Protein 7SPO (pdb70)

Radius of gyration: 33.92 Å; Cα contacts (8 Å, |Δi|>4): 1591; chains: 4; bounding box: 81×83×86 Å

InterPro domains:
  IPR002552 Spike glycoprotein S2, coronavirus [PF01601] (711-1232)
  IPR018548 Spike (S) protein S1 subunit, receptor-binding domain, betacoronavirus [PF09408] (349-526)
  IPR018548 Spike (S) protein S1 subunit, receptor-binding domain, betacoronavirus [PS51921] (334-527)
  IPR032500 Spike glycoprotein S1, N-terminal domain, betacoronavirus-like [PF16451] (33-337)
  IPR032500 Spike glycoprotein S1, N-terminal domain, betacoronavirus-like [PS51922] (9-303)
  IPR036326 Spike S1 subunit, receptor binding domain superfamily, betacoronavirus [SSF143587] (333-516)
  IPR042578 Spike glycoprotein, betacoronavirus [MF_04099] (2-1273)
  IPR043002 Spike glycoprotein, N-terminal domain superfamily [G3DSA:2.60.120.960] (28-307)
  IPR043473 Spike glycoprotein S2 superfamily, coronavirus [SSF111474] (909-1026)
  IPR043473 Spike glycoprotein S2 superfamily, coronavirus [SSF111474] (1159-1211)
  IPR043607 Coronavirus spike glycoprotein S1, C-terminal [PF19209] (536-591)
  IPR044341 Spike (S) protein S1 subunit, N-terminal domain, SARS-CoV-like [cd21624] (13-304)
  IPR044366 Spike (S) protein S1 subunit, receptor-binding domain, SARS-CoV-2 [cd21480] (319-541)
  IPR044873 Spike glycoprotein S2, coronavirus, heptad repeat 1 [PS51923] (896-1001)
  IPR044874 Spike glycoprotein S2, coronavirus, heptad repeat 2 [PS51924] (1143-1225)

GO terms:
  GO:0044228 host cell surface (C, IDA)
  GO:0005768 endosome (C, IDA)
  GO:0039660 structural constituent of virion (F, IDA)
  GO:0019062 virion attachment to host cell (P, IDA)
  GO:0046718 symbiont entry into host cell (P, IDA)
  GO:0098670 entry receptor-mediated virion attachment to host cell (P, IDA)
  GO:0140522 fusogenic activity (F, IDA)
  GO:0046789 host cell surface receptor binding (F, IDA)
  GO:0048018 receptor ligand activity (F, IDA)
  GO:0043655 host extracellular region (C, IC)
  GO:0044173 host cell endoplasmic reticulum-Golgi intermediate compartment membrane (C, EXP)
  GO:0055036 virion membrane (C, EXP)
  GO:0020002 host cell plasma membrane (C, EXP)
  GO:0005515 protein binding (F, IPI)
  GO:0055036 virion membrane (C, TAS)
  GO:0005886 plasma membrane (C, TAS)
  GO:0042802 identical protein binding (F, IPI)
  GO:0046598 positive regulation of viral entry into host cell (P, IDA)
  GO:0016020 membrane (C, IDA)
  GO:0019031 viral envelope (C, IDA)

Foldseek 3Di:
DAWPCCCQVVPLDAAALLAKDKDKTFQHAYACPCVVPDPQWPFKAWDPDDSVCQLADFFAIKMKIKHKDFQLCLVQADEPHDDQSCFRGAHAHNRFGWIKTKGFDLVRQADAQFDFRHKGFRDDPGGDDHGDHDDDFAWQQQDDDDQPRPADDSTHGGMGTLRHHSPDDRRSTMMMMIIMGGHHDPDDTTYHRPND/DAWVCCCVVVPLDAAALLQKDKDKTFQHAYACVCVVPDPQWPFKAFDPDDSVCQLVDFFAIKMKIKHKDFQLCLVQPDAPHDDQRCFRGAHAHNRFGWIKTKGFCQVRQADAQFRFRHKGFADDPGGDDHPDRDPDFAFAQQDDDDQPRHDDVSGHGGMGGLRHHNPDDRRSGMMMMIIMGGHHDPDDTNYHRPD/DKAKPDQEEEEEFFAKDKIKIFDPQFQAWFDDKWKWWDAPPDDDTHTDDDDDQWHKDADRVRSMIMIMGGRDDQVPQTKMKMKTFHDVVHPDGHDVVSVGDGGMDMHPIYGYGYDHHD/DKAKPDQEEEAAQFAKDKIKIFDPQFQAWFDDKWKWWAQVDPDIDTDDDDDQWHKDADRVRRMIMIMGGRDDQRRQTKMKMKTFHDPVHPRGHDCVVVGDGGMDIHPIYGYGYHD

Secondary structure (DSSP, 8-state):
-B--HHHHHT-SS--BGGG-EEEEE-SEE---HHHHH-TT-SEEEEESS-GGGGGG-EESEEEEEEEEEEGGGGGGSSTT--SHHHHHT----TT--EEEEEEE-HHHH--TT-B-S-EEE---SSPPPTT------PPEE-SSS--TT--BTTEE-SEEE--B-TTS-GGGSEEEEEEEEEE--SS---EE-TT-/-B--THHHHT-SS--BGGG-EEEEE-SEE--HHHHHH-SS-SEEEEESS-GGGGGG-EESEEEEEEEEEEGGGGGGSSTT--SHHHHHT----TT--EEEEEEE-HHHH--TT-B-S-EEE---SSPPPTT------PPEE-SSS--TT--BTTEE-SEEE--B-TTS-GGGSEEEEEEEEEE--SS---EE---/-EEEE-SEEEEETT--EEEEEEE-SBSS-EEEEEEEEE-TT-SS-EEPPPSSSEEEEEETTTTEEEEEE-S--GGG-EEEEEEEEE-TTSS----GGG--BEEEEE---EEEEEEPP-/-EEEE-SEEEEETT--EEEEEEE-SBSS-EEEEEEEEEE---EEEEPPPBTTEEEEEETTTTEEEEEE-S--GGG-EEEEEEEEE-TTSS----GGG--BEEEEE---EEEEEE-

Solvent-accessible surface area: 29662 Å² total; per-residue (Å²): 150,133,12,50,19,43,113,8,17,125,31,130,203,19,17,15,0,32,12,10,43,89,41,142,2,24,107,12,46,0,47,6,48,99,18,19,114,33,58,78,14,25,12,1,20,0,8,27,15,12,7,73,109,1,20,72,67,41,6,10,23,0,41,1,0,14,0,0,0,60,17,76,15,16,122,16,3,13,6,41,56,93,24,91,0,1,26,44,1,1,34,3,19,92,124,10,43,0,1,2,0,0,34,56,1,28,131,103,5,12,125,134,60,14,14,128,123,18,44,39,5,44,51,46,187,66,87,8,136,67,60,50,90,22,54,51,22,114,34,50,81,46,27,110,88,72,8,56,50,22,111,40,183,44,8,82,59,3,18,92,36,33,13,1,69,52,126,36,44,55,18,126,22,0,26,15,0,0,0,1,11,8,51,126,100,204,59,115,55,38,1,28,0,62,131,173,150,144,13,47,15,42,116,10,17,125,30,128,182,14,27,15,0,37,22,10,78,39,63,77,1,38,112,12,54,0,45,5,44,96,21,19,113,35,61,76,16,24,13,3,24,0,8,30,15,14,7,75,111,2,29,80,60,54,6,9,22,0,7,1,0,12,0,0,0,71,16,67,18,15,126,15,3,12,6,42,54,90,23,98,0,1,28,43,1,1,37,4,20,96,121,10,48,0,0,1,0,0,32,54,2,19,109,104,5,10,106,134,55,11,12,135,100,13,42,35,6,48,49,44,195,69,88,8,144,71,59,41,87,24,52,25,71,65,32,52,82,49,28,110,99,78,14,47,41,97,110,42,179,47,10,79,86,3,16,88,37,35,16,1,72,60,129,35,43,71,26,122,21,0,27,9,0,0,0,4,14,11,31,128,90,202,56,114,51,37,0,38,6,79,185,37,14,83,5,75,48,114,96,17,88,58,88,57,49,81,37,3,74,0,61,0,56,9,56,35,1,33,0,8,2,29,149,28,17,2,10,29,41,60,117,89,70,119,111,103,107,158,12,95,75,68,50,90,32,58,45,66,61,82,117,77,58,40,15,4,22,0,103,0,74,87,1,55,68,70,2,41,6,30,0,12,0,15,0,36,0,14,40,66,50,160,103,46,86,54,73,139,112,75,28,6,0,0,2,8,23,6,47,1,0,76,3,62,8,59,147,68,170,46,14,88,2,61,48,120,95,18,86,62,84,54,50,76,35,3,64,0,70,1,60,8,73,36,1,33,0,10,1,26,115,26,13,2,12,29,35,50,114,106,70,82,101,84,123,9,95,81,46,68,86,30,58,43,69,59,78,105,80,58,43,21,4,17,0,100,0,68,85,0,56,91,73,3,28,9,31,0,19,0,14,0,19,0,11,53,67,52,161,97,41,92,57,66,139,120,80,46,7,0,0,1,9,23,3,51,1,0,76,3,69,9,57,164

Sequence (624 aa):
NLCPFGEVFNATRFASVYAWNRKRISNCVADYSVLYNSASFSTFKCYGVSPTKLNDLCFTNVYADSFVIRGDEVRQIAPGQTGKIADYNYKLPDDFTGCVIAWNSNNLDSSKVGGNYNYLYRLFRKSNLKPFERDISTEIYQAGSTPCNGVEGFNCYFPLQSYGFQPTNGVGYQPYRVVVLSFELLHAPATVCGPKKNLCPFGEVFNATRFASVYAWNRKRISNCVADYSVLYNSASFSTFKCYGVSPTKLNDLCFTNVYADSFVIRGDEVRQIAPGQTGKIADYNYKLPDDFTGCVIAWNSNNLDSKVGGNYNYLYRLFRKSNLKPFERDISTEIYQAGSTPCNGVEGFNCYFPLQSYGFQPTNGVGYQPYRVVVLSFELLHAPATVCGPKSVNQTPRTATKETGESLTINCVVTGARCGLSRTSWFRKNPGTTDWERMSIGGRYVESVNKGAKSSFSLRIKDLTVADSATYICRAWSDTSQKPCHAWEQKMWEGHVDGAGTVLTVNQASSVNQTPRTATKETGESLTINCVVTGARCGLSRTSWFRKNPTTDWERMSIGGRYVESVNKGAKSFSLRIKDLTVADSATYICRAWSDTSQKPCHAWEQKMWEGHVDGAGTVLTVNQ

Structure (mmCIF, N/CA/C/O backbone):
data_7SPO
#
_entry.id   7SPO
#
_cell.length_a   81.144
_cell.length_b   90.740
_cell.length_c   122.692
_cell.angle_alpha   90.000
_cell.angle_beta   90.000
_cell.angle_gamma   90.000
#
_symmetry.space_group_name_H-M   'P 21 21 21'
#
loop_
_entity.id
_entity.type
_entity.pdbx_description
1 polymer 'Spike protein S1'
2 polymer 'VNAR 3B4'
3 branched 2-acetamido-2-deoxy-beta-D-glucopyranose-(1-4)-[alpha-L-fucopyranose-(1-6)]2-acetamido-2-deoxy-beta-D-glucopyranose
4 non-polymer 1,2-ETHANEDIOL
5 water water
#
loop_
_atom_site.group_PDB
_atom_site.id
_atom_site.type_symbol
_atom_site.label_atom_id
_atom_site.label_alt_id
_atom_site.label_comp_id
_atom_site.label_asym_id
_atom_site.label_entity_id
_atom_site.label_seq_id
_atom_site.pdbx_PDB_ins_code
_atom_site.Cartn_x
_atom_site.Cartn_y
_atom_site.Cartn_z
_atom_site.occupancy
_atom_site.B_iso_or_equiv
_atom_site.auth_seq_id
_atom_site.auth_comp_id
_atom_site.auth_asym_id
_atom_site.auth_atom_id
_atom_site.pdbx_PDB_model_num
ATOM 1 N N . ASN A 1 8 ? 15.11608 -27.50494 22.66409 1.000 71.13379 334 ASN A N 1
ATOM 2 C CA . ASN A 1 8 ? 15.04677 -27.16489 21.23640 1.000 79.89694 334 ASN A CA 1
ATOM 3 C C . ASN A 1 8 ? 14.13073 -28.11451 20.45154 1.000 76.32927 334 ASN A C 1
ATOM 4 O O . ASN A 1 8 ? 14.56914 -29.19319 20.04259 1.000 69.06680 334 ASN A O 1
ATOM 15 N N . LEU A 1 9 ? 12.87978 -27.70407 20.21004 1.000 72.22752 335 LEU A N 1
ATOM 16 C CA . LEU A 1 9 ? 11.86203 -28.62646 19.72154 1.000 76.46237 335 LEU A CA 1
ATOM 17 C C . LEU A 1 9 ? 11.91868 -28.79087 18.20131 1.000 68.72110 335 LEU A C 1
ATOM 18 O O . LEU A 1 9 ? 12.11932 -27.82739 17.44509 1.000 69.08354 335 LEU A O 1
ATOM 34 N N . CYS A 1 10 ? 11.73266 -30.02499 17.75462 1.000 68.22643 336 CYS A N 1
ATOM 35 C CA . CYS A 1 10 ? 11.74637 -30.29045 16.32544 1.000 65.05569 336 CYS A CA 1
ATOM 36 C C . CYS A 1 10 ? 10.61501 -29.51394 15.65204 1.000 64.71498 336 CYS A C 1
ATOM 37 O O . CYS A 1 10 ? 9.50671 -29.44307 16.19096 1.000 62.46941 336 CYS A O 1
ATOM 44 N N . PRO A 1 11 ? 10.86612 -28.89688 14.48724 1.000 65.91931 337 PRO A N 1
ATOM 45 C CA . PRO A 1 11 ? 9.84479 -28.06379 13.82665 1.000 64.61590 337 PRO A CA 1
ATOM 46 C C . PRO A 1 11 ? 8.80678 -28.88297 13.06430 1.000 63.43895 337 PRO A C 1
ATOM 47 O O . PRO A 1 11 ? 8.64828 -28.75740 11.85399 1.000 64.02777 337 PRO A O 1
ATOM 58 N N . PHE A 1 12 ? 8.08193 -29.73756 13.77848 1.000 61.75330 338 PHE A N 1
ATOM 59 C CA . PHE A 1 12 ? 7.02278 -30.51304 13.13755 1.000 55.05486 338 PHE A CA 1
ATOM 60 C C . PHE A 1 12 ? 5.88801 -29.61836 12.65674 1.000 57.86902 338 PHE A C 1
ATOM 61 O O . PHE A 1 12 ? 5.15847 -30.00083 11.73264 1.000 58.36492 338 PHE A O 1
ATOM 78 N N . GLY A 1 13 ? 5.76055 -28.41480 13.21882 1.000 54.79764 339 GLY A N 1
ATOM 79 C CA . GLY A 1 13 ? 4.73364 -27.49621 12.75661 1.000 56.04519 339 GLY A CA 1
ATOM 80 C C . GLY A 1 13 ? 4.89142 -27.14442 11.29261 1.000 59.66588 339 GLY A C 1
ATOM 81 O O . GLY A 1 13 ? 3.91193 -27.13082 10.54473 1.000 57.92444 339 GLY A O 1
ATOM 85 N N . GLU A 1 14 ? 6.12540 -26.83771 10.87003 1.000 59.01847 340 GLU A N 1
ATOM 86 C CA . GLU A 1 14 ? 6.38487 -26.47600 9.48890 1.000 63.19046 340 GLU A CA 1
ATOM 87 C C . GLU A 1 14 ? 6.00829 -27.58715 8.52533 1.000 56.22438 340 GLU A C 1
ATOM 88 O O . GLU A 1 14 ? 5.79628 -27.32457 7.33961 1.000 59.10324 340 GLU A O 1
ATOM 100 N N . VAL A 1 15 ? 5.94504 -28.82076 8.99745 1.000 54.66102 341 VAL A N 1
ATOM 101 C CA . VAL A 1 15 ? 5.67034 -29.97124 8.15451 1.000 49.78043 341 VAL A CA 1
ATOM 102 C C . VAL A 1 15 ? 4.16620 -30.22856 8.11230 1.000 55.70165 341 VAL A C 1
ATOM 103 O O . VAL A 1 15 ? 3.55913 -30.27137 7.03660 1.000 53.93761 341 VAL A O 1
ATOM 116 N N . PHE A 1 16 ? 3.56135 -30.42753 9.28737 1.000 47.44945 342 PHE A N 1
ATOM 117 C CA . PHE A 1 16 ? 2.15267 -30.80401 9.36721 1.000 53.93635 342 PHE A CA 1
ATOM 118 C C . PHE A 1 16 ? 1.22167 -29.65151 9.04336 1.000 51.79025 342 PHE A C 1
ATOM 119 O O . PHE A 1 16 ? 0.13350 -29.87497 8.50217 1.000 52.77036 342 PHE A O 1
ATOM 136 N N . ASN A 1 17 ? 1.63928 -28.42082 9.33022 1.000 53.41084 343 ASN A N 1
ATOM 137 C CA . ASN A 1 17 ? 0.82479 -27.23406 9.11616 1.000 56.97599 343 ASN A CA 1
ATOM 138 C C . ASN A 1 17 ? 1.33732 -26.39142 7.95505 1.000 54.82931 343 ASN A C 1
ATOM 139 O O . ASN A 1 17 ? 0.95564 -25.23847 7.82064 1.000 56.22171 343 ASN A O 1
ATOM 149 N N . ALA A 1 18 ? 2.16497 -26.95556 7.09088 1.000 56.76552 344 ALA A N 1
ATOM 150 C CA . ALA A 1 18 ? 2.61728 -26.21848 5.91733 1.000 60.50807 344 ALA A CA 1
ATOM 151 C C . ALA A 1 18 ? 1.41811 -25.72167 5.11927 1.000 53.17228 344 ALA A C 1
ATOM 152 O O . ALA A 1 18 ? 0.41813 -26.42046 4.96100 1.000 57.70760 344 ALA A O 1
ATOM 159 N N . THR A 1 19 ? 1.52022 -24.50535 4.61703 1.000 60.50239 345 THR A N 1
ATOM 160 C CA . THR A 1 19 ? 0.39864 -23.92639 3.88837 1.000 71.07808 345 THR A CA 1
ATOM 161 C C . THR A 1 19 ? 0.13002 -24.69672 2.60233 1.000 67.93293 345 THR A C 1
ATOM 162 O O . THR A 1 19 ? -1.02589 -25.01265 2.28950 1.000 65.21000 345 THR A O 1
ATOM 173 N N . ARG A 1 20 ? 1.18688 -25.05726 1.87354 1.000 69.19743 346 ARG A N 1
ATOM 174 C CA . ARG A 1 20 ? 1.07850 -25.84758 0.65343 1.000 64.39708 346 ARG A CA 1
ATOM 175 C C . ARG A 1 20 ? 1.70479 -27.22295 0.84779 1.000 56.96987 346 ARG A C 1
ATOM 176 O O . ARG A 1 20 ? 2.72816 -27.36338 1.53672 1.000 51.18129 346 ARG A O 1
ATOM 197 N N . PHE A 1 21 ? 1.09534 -28.23104 0.23411 1.000 48.56409 347 PHE A N 1
ATOM 198 C CA . PHE A 1 21 ? 1.65796 -29.56682 0.17537 1.000 45.54663 347 PHE A CA 1
ATOM 199 C C . PHE A 1 21 ? 1.99728 -29.91277 -1.26151 1.000 46.71334 347 PHE A C 1
ATOM 200 O O . PHE A 1 21 ? 1.39724 -29.38131 -2.17919 1.000 44.92176 347 PHE A O 1
ATOM 217 N N . ALA A 1 22 ? 2.91774 -30.86008 -1.42774 1.000 44.11410 348 ALA A N 1
ATOM 218 C CA . ALA A 1 22 ? 3.39461 -31.28829 -2.72376 1.000 45.64417 348 ALA A CA 1
ATOM 219 C C . ALA A 1 22 ? 2.47853 -32.33085 -3.34597 1.000 47.10644 348 ALA A C 1
ATOM 220 O O . ALA A 1 22 ? 1.75993 -33.05904 -2.65485 1.000 38.31107 348 ALA A O 1
ATOM 227 N N . SER A 1 23 ? 2.48966 -32.37827 -4.68179 1.000 43.03584 349 SER A N 1
ATOM 228 C CA . SER A 1 23 ? 1.98884 -33.55541 -5.37821 1.000 41.59471 349 SER A CA 1
ATOM 229 C C . SER A 1 23 ? 2.82548 -34.74742 -4.98826 1.000 39.32915 349 SER A C 1
ATOM 230 O O . SER A 1 23 ? 4.02755 -34.61262 -4.74634 1.000 42.71834 349 SER A O 1
ATOM 238 N N . VAL A 1 24 ? 2.18552 -35.92025 -4.95025 1.000 37.79926 350 VAL A N 1
ATOM 239 C CA . VAL A 1 24 ? 2.88530 -37.13651 -4.54420 1.000 41.30725 350 VAL A CA 1
ATOM 240 C C . VAL A 1 24 ? 4.07516 -37.44431 -5.45205 1.000 44.03318 350 VAL A C 1
ATOM 241 O O . VAL A 1 24 ? 5.14290 -37.88353 -4.97642 1.000 41.38494 350 VAL A O 1
ATOM 254 N N . TYR A 1 25 ? 3.94332 -37.20357 -6.76206 1.000 41.26090 351 TYR A N 1
ATOM 255 C CA . TYR A 1 25 ? 5.08408 -37.52845 -7.61908 1.000 42.08447 351 TYR A CA 1
ATOM 256 C C . TYR A 1 25 ? 6.27709 -36.64738 -7.31212 1.000 41.55026 351 TYR A C 1
ATOM 257 O O . TYR A 1 25 ? 7.42424 -37.05216 -7.56000 1.000 43.24238 351 TYR A O 1
ATOM 275 N N . ALA A 1 26 ? 6.02521 -35.42501 -6.83837 1.000 40.70668 352 ALA A N 1
ATOM 276 C CA . ALA A 1 26 ? 7.06743 -34.45449 -6.52731 1.000 42.63654 352 ALA A CA 1
ATOM 277 C C . ALA A 1 26 ? 7.16211 -34.25616 -5.00445 1.000 43.40934 352 ALA A C 1
ATOM 278 O O . ALA A 1 26 ? 7.34509 -33.15269 -4.52078 1.000 41.65364 352 ALA A O 1
ATOM 285 N N . TRP A 1 27 ? 7.02186 -35.33826 -4.24812 1.000 38.91142 353 TRP A N 1
ATOM 286 C CA . TRP A 1 27 ? 6.95903 -35.27444 -2.79806 1.000 41.95718 353 TRP A CA 1
ATOM 287 C C . TRP A 1 27 ? 8.12746 -34.51802 -2.16462 1.000 46.11635 353 TRP A C 1
ATOM 288 O O . TRP A 1 27 ? 9.29436 -34.61997 -2.55933 1.000 45.30440 353 TRP A O 1
ATOM 309 N N . ASN A 1 28 ? 7.79267 -33.75199 -1.15437 1.000 45.21817 354 ASN A N 1
ATOM 310 C CA . ASN A 1 28 ? 8.74923 -32.93625 -0.41612 1.000 43.28945 354 ASN A CA 1
ATOM 311 C C . ASN A 1 28 ? 9.36791 -33.74585 0.70978 1.000 48.56552 354 ASN A C 1
ATOM 312 O O . ASN A 1 28 ? 8.72039 -34.60281 1.31123 1.000 43.91586 354 ASN A O 1
ATOM 323 N N . ARG A 1 29 ? 10.63672 -33.46013 0.99409 1.000 53.17585 355 ARG A N 1
ATOM 324 C CA . ARG A 1 29 ? 11.34205 -34.06753 2.11419 1.000 49.52054 355 ARG A CA 1
ATOM 325 C C . ARG A 1 29 ? 11.97371 -32.96641 2.94586 1.000 49.84079 355 ARG A C 1
ATOM 326 O O . ARG A 1 29 ? 12.62967 -32.07362 2.40482 1.000 51.68348 355 ARG A O 1
ATOM 347 N N . LYS A 1 30 ? 11.80000 -33.03906 4.26267 1.000 51.58899 356 LYS A N 1
ATOM 348 C CA . LYS A 1 30 ? 12.44518 -32.11298 5.18613 1.000 51.08308 356 LYS A CA 1
ATOM 349 C C . LYS A 1 30 ? 13.27790 -32.94811 6.15440 1.000 53.42553 356 LYS A C 1
ATOM 350 O O . LYS A 1 30 ? 12.74621 -33.84760 6.80502 1.000 46.82622 356 LYS A O 1
ATOM 369 N N . ARG A 1 31 ? 14.57003 -32.65735 6.24270 1.000 54.67002 357 ARG A N 1
ATOM 370 C CA . ARG A 1 31 ? 15.43952 -33.30145 7.22604 1.000 57.64263 357 ARG A CA 1
ATOM 371 C C . ARG A 1 31 ? 15.23312 -32.65408 8.58364 1.000 58.16231 357 ARG A C 1
ATOM 372 O O . ARG A 1 31 ? 15.22969 -31.43603 8.69635 1.000 54.78120 357 ARG A O 1
ATOM 393 N N . ILE A 1 32 ? 15.06659 -33.47125 9.61312 1.000 58.03620 358 ILE A N 1
ATOM 394 C CA . ILE A 1 32 ? 14.86933 -33.00932 10.98209 1.000 56.92549 358 ILE A CA 1
ATOM 395 C C . ILE A 1 32 ? 16.05875 -33.48746 11.80016 1.000 58.71014 358 ILE A C 1
ATOM 396 O O . ILE A 1 32 ? 16.33669 -34.69320 11.83832 1.000 55.06440 358 ILE A O 1
ATOM 412 N N . SER A 1 33 ? 16.78238 -32.54067 12.40276 1.000 56.23221 359 SER A N 1
ATOM 413 C CA . SER A 1 33 ? 18.03088 -32.83301 13.08603 1.000 62.22092 359 SER A CA 1
ATOM 414 C C . SER A 1 33 ? 18.17331 -31.91138 14.28418 1.000 65.77928 359 SER A C 1
ATOM 415 O O . SER A 1 33 ? 17.59332 -30.82215 14.32077 1.000 62.88755 359 SER A O 1
ATOM 423 N N . ASN A 1 34 ? 18.97084 -32.36716 15.25856 1.000 65.36347 360 ASN A N 1
ATOM 424 C CA . ASN A 1 34 ? 19.42295 -31.55074 16.39527 1.000 62.54911 360 ASN A CA 1
ATOM 425 C C . ASN A 1 34 ? 18.24418 -30.89126 17.10828 1.000 63.15083 360 ASN A C 1
ATOM 426 O O . ASN A 1 34 ? 18.15656 -29.67354 17.21900 1.000 69.18485 360 ASN A O 1
ATOM 437 N N . CYS A 1 35 ? 17.33956 -31.72769 17.61578 1.000 59.56987 361 CYS A N 1
ATOM 438 C CA . CYS A 1 35 ? 16.13854 -31.21906 18.26442 1.000 65.43470 361 CYS A CA 1
ATOM 439 C C . CYS A 1 35 ? 15.48150 -32.32467 19.07023 1.000 63.32821 361 CYS A C 1
ATOM 440 O O . CYS A 1 35 ? 15.78783 -33.50649 18.91007 1.000 63.86625 361 CYS A O 1
ATOM 447 N N . VAL A 1 36 ? 14.54163 -31.91554 19.92090 1.000 62.32782 362 VAL A N 1
ATOM 448 C CA . VAL A 1 36 ? 13.76761 -32.82000 20.76689 1.000 64.26851 362 VAL A CA 1
ATOM 449 C C . VAL A 1 36 ? 12.38154 -32.98840 20.17289 1.000 63.33201 362 VAL A C 1
ATOM 450 O O . VAL A 1 36 ? 11.70166 -31.99864 19.88619 1.000 65.70924 362 VAL A O 1
ATOM 463 N N . ALA A 1 37 ? 11.95096 -34.22980 20.02649 1.000 63.84093 363 ALA A N 1
ATOM 464 C CA . ALA A 1 37 ? 10.69059 -34.56399 19.37960 1.000 65.51267 363 ALA A CA 1
ATOM 465 C C . ALA A 1 37 ? 9.73060 -35.14635 20.40494 1.000 68.71653 363 ALA A C 1
ATOM 466 O O . ALA A 1 37 ? 9.94235 -36.26050 20.89313 1.000 68.42417 363 ALA A O 1
ATOM 473 N N . ASP A 1 38 ? 8.68421 -34.39437 20.73297 1.000 66.47541 364 ASP A N 1
ATOM 474 C CA . ASP A 1 38 ? 7.57986 -34.91939 21.53113 1.000 64.09292 364 ASP A CA 1
ATOM 475 C C . ASP A 1 38 ? 6.51632 -35.45997 20.57878 1.000 65.35816 364 ASP A C 1
ATOM 476 O O . ASP A 1 38 ? 5.75823 -34.70275 19.97144 1.000 65.51191 364 ASP A O 1
ATOM 485 N N . TYR A 1 39 ? 6.46381 -36.77893 20.43589 1.000 66.95749 365 TYR A N 1
ATOM 486 C CA . TYR A 1 39 ? 5.51440 -37.41818 19.52796 1.000 62.60002 365 TYR A CA 1
ATOM 487 C C . TYR A 1 39 ? 4.16483 -37.69107 20.18334 1.000 67.33582 365 TYR A C 1
ATOM 488 O O . TYR A 1 39 ? 3.22299 -38.08341 19.48872 1.000 64.62331 365 TYR A O 1
ATOM 506 N N . SER A 1 40 ? 4.04853 -37.50077 21.50201 1.000 70.42948 366 SER A N 1
ATOM 507 C CA . SER A 1 40 ? 2.80868 -37.85873 22.18290 1.000 75.63059 366 SER A CA 1
ATOM 508 C C . SER A 1 40 ? 1.66651 -36.93563 21.76628 1.000 71.57402 366 SER A C 1
ATOM 509 O O . SER A 1 40 ? 0.51162 -37.38046 21.66419 1.000 69.73381 366 SER A O 1
ATOM 517 N N . VAL A 1 41 ? 1.96255 -35.64835 21.53459 1.000 63.82948 367 VAL A N 1
ATOM 518 C CA . VAL A 1 41 ? 0.93270 -34.73343 21.05068 1.000 62.77337 367 VAL A CA 1
ATOM 519 C C . VAL A 1 41 ? 0.42098 -35.19502 19.68042 1.000 64.06921 367 VAL A C 1
ATOM 520 O O . VAL A 1 41 ? -0.78533 -35.21780 19.42125 1.000 57.70561 367 VAL A O 1
ATOM 533 N N . LEU A 1 42 ? 1.32890 -35.59377 18.78785 1.000 63.62939 368 LEU A N 1
ATOM 534 C CA . LEU A 1 42 ? 0.91508 -36.06296 17.46392 1.000 58.59909 368 LEU A CA 1
ATOM 535 C C . LEU A 1 42 ? 0.16234 -37.38171 17.57412 1.000 53.06078 368 LEU A C 1
ATOM 536 O O . LEU A 1 42 ? -0.91139 -37.53684 16.99063 1.000 53.02342 368 LEU A O 1
ATOM 552 N N . TYR A 1 43 ? 0.70436 -38.33768 18.34756 1.000 54.40356 369 TYR A N 1
ATOM 553 C CA . TYR A 1 43 ? 0.09752 -39.65996 18.43312 1.000 54.40111 369 TYR A CA 1
ATOM 554 C C . TYR A 1 43 ? -1.28895 -39.60068 19.05536 1.000 56.96950 369 TYR A C 1
ATOM 555 O O . TYR A 1 43 ? -2.16590 -40.38320 18.68273 1.000 55.00463 369 TYR A O 1
ATOM 573 N N . ASN A 1 44 ? -1.51757 -38.68981 20.00193 1.000 61.26509 370 ASN A N 1
ATOM 574 C CA . ASN A 1 44 ? -2.80253 -38.63224 20.68683 1.000 60.90891 370 ASN A CA 1
ATOM 575 C C . ASN A 1 44 ? -3.78216 -37.68059 20.03935 1.000 61.06013 370 ASN A C 1
ATOM 576 O O . ASN A 1 44 ? -4.91668 -37.58553 20.50317 1.000 63.38014 370 ASN A O 1
ATOM 587 N N . SER A 1 45 ? -3.40239 -37.03394 18.94357 1.000 59.09766 371 SER A N 1
ATOM 588 C CA . SER A 1 45 ? -4.31210 -36.13945 18.24348 1.000 58.36417 371 SER A CA 1
ATOM 589 C C . SER A 1 45 ? -5.43441 -36.91463 17.57121 1.000 61.74317 371 SER A C 1
ATOM 590 O O . SER A 1 45 ? -5.20528 -37.94041 16.92286 1.000 63.57076 371 SER A O 1
ATOM 598 N N . ALA A 1 46 ? -6.64688 -36.38890 17.67633 1.000 60.65610 372 ALA A N 1
ATOM 599 C CA . ALA A 1 46 ? -7.77312 -36.95487 16.94318 1.000 69.35356 372 ALA A CA 1
ATOM 600 C C . ALA A 1 46 ? -7.75557 -36.60713 15.45839 1.000 63.17863 372 ALA A C 1
ATOM 601 O O . ALA A 1 46 ? -8.55208 -37.16768 14.69546 1.000 63.87949 372 ALA A O 1
ATOM 608 N N . SER A 1 47 ? -6.85419 -35.73016 15.02011 1.000 64.15929 373 SER A N 1
ATOM 609 C CA . SER A 1 47 ? -6.88760 -35.24872 13.64451 1.000 64.53683 373 SER A CA 1
ATOM 610 C C . SER A 1 47 ? -6.37517 -36.27315 12.63034 1.000 55.95496 373 SER A C 1
ATOM 611 O O . SER A 1 47 ? -6.71526 -36.17494 11.45449 1.000 51.34654 373 SER A O 1
ATOM 619 N N . PHE A 1 48 ? -5.58497 -37.26688 13.04730 1.000 49.43572 374 PHE A N 1
ATOM 620 C CA . PHE A 1 48 ? -4.96775 -38.19220 12.10633 1.000 47.28688 374 PHE A CA 1
ATOM 621 C C . PHE A 1 48 ? -5.77479 -39.48292 12.00406 1.000 49.62412 374 PHE A C 1
ATOM 622 O O . PHE A 1 48 ? -5.92381 -40.21430 12.99070 1.000 49.27038 374 PHE A O 1
ATOM 639 N N . SER A 1 49 ? -6.30139 -39.75704 10.79897 1.000 42.62796 375 SER A N 1
ATOM 640 C CA . SER A 1 49 ? -7.07701 -40.96086 10.56266 1.000 43.22728 375 SER A CA 1
ATOM 641 C C . SER A 1 49 ? -6.19599 -42.17684 10.25539 1.000 45.63431 375 SER A C 1
ATOM 642 O O . SER A 1 49 ? -6.69259 -43.31513 10.25385 1.000 46.38833 375 SER A O 1
ATOM 650 N N . THR A 1 50 ? -4.92018 -41.95787 9.96403 1.000 41.63062 376 THR A N 1
ATOM 651 C CA . THR A 1 50 ? -3.92883 -43.01468 9.92657 1.000 43.56674 376 THR A CA 1
ATOM 652 C C . THR A 1 50 ? -2.73912 -42.56226 10.75025 1.000 40.79219 376 THR A C 1
ATOM 653 O O . THR A 1 50 ? -2.28474 -41.42011 10.60884 1.000 41.18807 376 THR A O 1
ATOM 664 N N . PHE A 1 51 ? -2.24442 -43.44347 11.62453 1.000 42.77813 377 PHE A N 1
ATOM 665 C CA . PHE A 1 51 ? -0.98524 -43.20412 12.34340 1.000 37.75684 377 PHE A CA 1
ATOM 666 C C . PHE A 1 51 ? -0.37959 -44.60115 12.52533 1.000 40.40035 377 PHE A C 1
ATOM 667 O O . PHE A 1 51 ? -0.58528 -45.26122 13.54742 1.000 43.87365 377 PHE A O 1
ATOM 684 N N . LYS A 1 52 ? 0.37233 -45.04488 11.52831 1.000 43.18224 378 LYS A N 1
ATOM 685 C CA . LYS A 1 52 ? 0.87734 -46.41026 11.46278 1.000 42.42595 378 LYS A CA 1
ATOM 686 C C . LYS A 1 52 ? 2.39520 -46.41004 11.50102 1.000 46.72852 378 LYS A C 1
ATOM 687 O O . LYS A 1 52 ? 3.03763 -45.86816 10.59219 1.000 44.54361 378 LYS A O 1
ATOM 706 N N . CYS A 1 53 ? 2.97023 -47.09623 12.49515 1.000 45.34828 379 CYS A N 1
ATOM 707 C CA . CYS A 1 53 ? 4.42030 -47.16374 12.62939 1.000 47.25568 379 CYS A CA 1
ATOM 708 C C . CYS A 1 53 ? 4.92181 -48.56844 12.34490 1.000 49.91737 379 CYS A C 1
ATOM 709 O O . CYS A 1 53 ? 4.27248 -49.55782 12.70621 1.000 50.78914 379 CYS A O 1
ATOM 716 N N . TYR A 1 54 ? 6.10215 -48.64145 11.73202 1.000 48.82062 380 TYR A N 1
ATOM 717 C CA . TYR A 1 54 ? 6.72090 -49.89442 11.32213 1.000 51.86220 380 TYR A CA 1
ATOM 718 C C . TYR A 1 54 ? 8.13067 -49.92891 11.89831 1.000 51.82763 380 TYR A C 1
ATOM 719 O O . TYR A 1 54 ? 8.87147 -48.93574 11.81898 1.000 51.85714 380 TYR A O 1
ATOM 737 N N . GLY A 1 55 ? 8.49911 -51.07270 12.48172 1.000 56.09681 381 GLY A N 1
ATOM 738 C CA . GLY A 1 55 ? 9.79434 -51.19913 13.12991 1.000 53.40526 381 GLY A CA 1
ATOM 739 C C . GLY A 1 55 ? 9.95918 -50.44316 14.43309 1.000 55.26777 381 GLY A C 1
ATOM 740 O O . GLY A 1 55 ? 11.04336 -50.46757 14.98967 1.000 62.69846 381 GLY A O 1
ATOM 744 N N . VAL A 1 56 ? 8.92453 -49.77267 14.93210 1.000 58.80048 382 VAL A N 1
ATOM 745 C CA . VAL A 1 56 ? 8.98055 -49.04880 16.19427 1.000 57.64831 382 VAL A CA 1
ATOM 746 C C . VAL A 1 56 ? 7.58556 -49.00988 16.79565 1.000 59.65878 382 VAL A C 1
ATOM 747 O O . VAL A 1 56 ? 6.58071 -49.00173 16.08498 1.000 56.23223 382 VAL A O 1
ATOM 760 N N . SER A 1 57 ? 7.53196 -48.97233 18.11477 1.000 54.05823 383 SER A N 1
ATOM 761 C CA . SER A 1 57 ? 6.26899 -48.86197 18.84072 1.000 61.64911 383 SER A CA 1
ATOM 762 C C . SER A 1 57 ? 6.00426 -47.39515 19.14144 1.000 55.11152 383 SER A C 1
ATOM 763 O O . SER A 1 57 ? 6.82582 -46.76002 19.81658 1.000 59.19991 383 SER A O 1
ATOM 771 N N . PRO A 1 58 ? 4.87619 -46.83162 18.71681 1.000 56.33111 384 PRO A N 1
ATOM 772 C CA . PRO A 1 58 ? 4.67229 -45.39226 18.92945 1.000 56.36330 384 PRO A CA 1
ATOM 773 C C . PRO A 1 58 ? 4.58596 -44.98685 20.39082 1.000 63.73488 384 PRO A C 1
ATOM 774 O O . PRO A 1 58 ? 4.86868 -43.81863 20.70531 1.000 60.11234 384 PRO A O 1
ATOM 785 N N . THR A 1 59 ? 4.19314 -45.90375 21.28282 1.000 60.28603 385 THR A N 1
ATOM 786 C CA . THR A 1 59 ? 4.11581 -45.61303 22.69691 1.000 68.75710 385 THR A CA 1
ATOM 787 C C . THR A 1 59 ? 5.48922 -45.46518 23.32094 1.000 66.93610 385 THR A C 1
ATOM 788 O O . THR A 1 59 ? 5.58249 -45.01562 24.45864 1.000 64.41768 385 THR A O 1
ATOM 799 N N . LYS A 1 60 ? 6.54709 -45.83693 22.61066 1.000 64.92113 386 LYS A N 1
ATOM 800 C CA . LYS A 1 60 ? 7.90257 -45.76199 23.12285 1.000 64.40442 386 LYS A CA 1
ATOM 801 C C . LYS A 1 60 ? 8.72792 -44.67841 22.44826 1.000 64.37547 386 LYS A C 1
ATOM 802 O O . LYS A 1 60 ? 9.89920 -44.50771 22.80265 1.000 62.65637 386 LYS A O 1
ATOM 821 N N . LEU A 1 61 ? 8.13715 -43.91359 21.51936 1.000 59.24632 387 LEU A N 1
ATOM 822 C CA . LEU A 1 61 ? 8.92061 -42.97174 20.73926 1.000 58.33251 387 LEU A CA 1
ATOM 823 C C . LEU A 1 61 ? 9.52300 -41.86946 21.59996 1.000 60.36500 387 LEU A C 1
ATOM 824 O O . LEU A 1 61 ? 10.62715 -41.39251 21.30781 1.000 60.28460 387 LEU A O 1
ATOM 840 N N . ASN A 1 62 ? 8.83602 -41.44820 22.65868 1.000 61.52028 388 ASN A N 1
ATOM 841 C CA . ASN A 1 62 ? 9.40857 -40.38366 23.47474 1.000 61.09469 388 ASN A CA 1
ATOM 842 C C . ASN A 1 62 ? 10.64203 -40.83641 24.23959 1.000 67.47632 388 ASN A C 1
ATOM 843 O O . ASN A 1 62 ? 11.29882 -39.99351 24.83854 1.000 69.54959 388 ASN A O 1
ATOM 854 N N . ASP A 1 63 ? 10.96782 -42.13152 24.22182 1.000 70.72525 389 ASP A N 1
ATOM 855 C CA . ASP A 1 63 ? 12.11235 -42.67745 24.94274 1.000 74.18253 389 ASP A CA 1
ATOM 856 C C . ASP A 1 63 ? 13.27530 -43.03101 24.02505 1.000 68.94530 389 ASP A C 1
ATOM 857 O O . ASP A 1 63 ? 14.27114 -43.59692 24.50057 1.000 70.36560 389 ASP A O 1
ATOM 866 N N . LEU A 1 64 ? 13.17861 -42.72596 22.73078 1.000 65.57984 390 LEU A N 1
ATOM 867 C CA . LEU A 1 64 ? 14.17189 -43.16212 21.76625 1.000 60.42090 390 LEU A CA 1
ATOM 868 C C . LEU A 1 64 ? 14.88586 -41.97370 21.13790 1.000 60.94378 390 LEU A C 1
ATOM 869 O O . LEU A 1 64 ? 14.35752 -40.85816 21.08243 1.000 61.85077 390 LEU A O 1
ATOM 885 N N . CYS A 1 65 ? 16.10512 -42.22739 20.67730 1.000 61.44046 391 CYS A N 1
ATOM 886 C CA . CYS A 1 65 ? 16.88998 -41.26627 19.91587 1.000 59.56099 391 CYS A CA 1
ATOM 887 C C . CYS A 1 65 ? 17.20802 -41.84848 18.54558 1.000 59.03021 391 CYS A C 1
ATOM 888 O O . CYS A 1 65 ? 17.32350 -43.06120 18.39200 1.000 60.66627 391 CYS A O 1
ATOM 895 N N . PHE A 1 66 ? 17.35539 -40.97334 17.54835 1.000 56.71522 392 PHE A N 1
ATOM 896 C CA . PHE A 1 66 ? 17.72692 -41.38854 16.21022 1.000 56.52325 392 PHE A CA 1
ATOM 897 C C . PHE A 1 66 ? 18.77781 -40.44008 15.66562 1.000 60.05946 392 PHE A C 1
ATOM 898 O O . PHE A 1 66 ? 18.90221 -39.28652 16.10349 1.000 57.77030 392 PHE A O 1
ATOM 915 N N . THR A 1 67 ? 19.55715 -40.95509 14.71001 1.000 53.12601 393 THR A N 1
ATOM 916 C CA . THR A 1 67 ? 20.57912 -40.12711 14.07874 1.000 57.39326 393 THR A CA 1
ATOM 917 C C . THR A 1 67 ? 19.93864 -38.91175 13.41140 1.000 58.45831 393 THR A C 1
ATOM 918 O O . THR A 1 67 ? 20.27868 -37.75370 13.71039 1.000 62.31830 393 THR A O 1
ATOM 929 N N . ASN A 1 68 ? 19.02114 -39.16747 12.47917 1.000 56.26343 394 ASN A N 1
ATOM 930 C CA . ASN A 1 68 ? 18.24455 -38.12567 11.83713 1.000 55.82484 394 ASN A CA 1
ATOM 931 C C . ASN A 1 68 ? 16.81825 -38.62386 11.69317 1.000 57.37434 394 ASN A C 1
ATOM 932 O O . ASN A 1 68 ? 16.55665 -39.83082 11.75920 1.000 56.87510 394 ASN A O 1
ATOM 943 N N . VAL A 1 69 ? 15.89673 -37.68229 11.48999 1.000 50.84648 395 VAL A N 1
ATOM 944 C CA . VAL A 1 69 ? 14.53801 -37.99424 11.07696 1.000 49.17768 395 VAL A CA 1
ATOM 945 C C . VAL A 1 69 ? 14.25788 -37.28880 9.75589 1.000 51.68105 395 VAL A C 1
ATOM 946 O O . VAL A 1 69 ? 14.68923 -36.15241 9.54262 1.000 52.76487 395 VAL A O 1
ATOM 959 N N . TYR A 1 70 ? 13.58561 -37.97629 8.84124 1.000 50.17486 396 TYR A N 1
ATOM 960 C CA . TYR A 1 70 ? 13.15642 -37.35143 7.59569 1.000 48.90502 396 TYR A CA 1
ATOM 961 C C . TYR A 1 70 ? 11.64202 -37.30936 7.55912 1.000 48.79263 396 TYR A C 1
ATOM 962 O O . TYR A 1 70 ? 10.98291 -38.26721 7.95668 1.000 50.79997 396 TYR A O 1
ATOM 980 N N . ALA A 1 71 ? 11.10277 -36.18559 7.08623 1.000 48.18879 397 ALA A N 1
ATOM 981 C CA . ALA A 1 71 ? 9.66963 -35.94259 7.05720 1.000 42.59848 397 ALA A CA 1
ATOM 982 C C . ALA A 1 71 ? 9.29577 -35.70549 5.57893 1.000 43.51289 397 ALA A C 1
ATOM 983 O O . ALA A 1 71 ? 9.59395 -34.64178 5.02122 1.000 46.07577 397 ALA A O 1
ATOM 990 N N . ASP A 1 72 ? 8.69744 -36.71031 4.94836 1.000 42.27978 398 ASP A N 1
ATOM 991 C CA . ASP A 1 72 ? 8.26350 -36.64182 3.55820 1.000 46.82300 398 ASP A CA 1
ATOM 992 C C . ASP A 1 72 ? 6.76914 -36.35679 3.54554 1.000 46.10476 398 ASP A C 1
ATOM 993 O O . ASP A 1 72 ? 6.02479 -36.96890 4.29785 1.000 45.63468 398 ASP A O 1
ATOM 1002 N N . SER A 1 73 ? 6.32030 -35.42673 2.70132 1.000 46.69809 399 SER A N 1
ATOM 1003 C CA . SER A 1 73 ? 4.91091 -35.07212 2.70552 1.000 41.58415 399 SER A CA 1
ATOM 1004 C C . SER A 1 73 ? 4.37913 -34.85529 1.28442 1.000 39.63871 399 SER A C 1
ATOM 1005 O O . SER A 1 73 ? 5.09411 -34.39731 0.39818 1.000 37.67257 399 SER A O 1
ATOM 1013 N N . PHE A 1 74 ? 3.09674 -35.12482 1.10936 1.000 39.79080 400 PHE A N 1
ATOM 1014 C CA . PHE A 1 74 ? 2.45303 -35.03459 -0.20578 1.000 42.69874 400 PHE A CA 1
ATOM 1015 C C . PHE A 1 74 ? 0.94852 -35.22885 -0.01790 1.000 42.73846 400 PHE A C 1
ATOM 1016 O O . PHE A 1 74 ? 0.46393 -35.47495 1.09387 1.000 40.02737 400 PHE A O 1
ATOM 1033 N N . VAL A 1 75 ? 0.20650 -35.11102 -1.12371 1.000 42.58607 401 VAL A N 1
ATOM 1034 C CA . VAL A 1 75 ? -1.22426 -35.36700 -1.15389 1.000 37.10515 401 VAL A CA 1
ATOM 1035 C C . VAL A 1 75 ? -1.49897 -36.51473 -2.11600 1.000 37.62148 401 VAL A C 1
ATOM 1036 O O . VAL A 1 75 ? -0.90009 -36.58033 -3.19655 1.000 38.88941 401 VAL A O 1
ATOM 1049 N N . ILE A 1 76 ? -2.40018 -37.41023 -1.70519 1.000 35.20434 402 ILE A N 1
ATOM 1050 C CA . ILE A 1 76 ? -2.96026 -38.50095 -2.47826 1.000 33.83396 402 ILE A CA 1
ATOM 1051 C C . ILE A 1 76 ? -4.45550 -38.56835 -2.18827 1.000 37.14557 402 ILE A C 1
ATOM 1052 O O . ILE A 1 76 ? -4.98109 -37.80052 -1.37651 1.000 39.62010 402 ILE A O 1
ATOM 1068 N N . ARG A 1 77 ? -5.15217 -39.50625 -2.85049 1.000 40.50039 403 ARG A N 1
ATOM 1069 C CA . ARG A 1 77 ? -6.56333 -39.70156 -2.53638 1.000 39.10794 403 ARG A CA 1
ATOM 1070 C C . ARG A 1 77 ? -6.74451 -40.76392 -1.44370 1.000 45.07266 403 ARG A C 1
ATOM 1071 O O . ARG A 1 77 ? -5.86583 -41.56840 -1.17120 1.000 40.22073 403 ARG A O 1
ATOM 1092 N N . GLY A 1 78 ? -7.89639 -40.70481 -0.77533 1.000 47.43574 404 GLY A N 1
ATOM 1093 C CA . GLY A 1 78 ? -8.13124 -41.56145 0.37715 1.000 44.67515 404 GLY A CA 1
ATOM 1094 C C . GLY A 1 78 ? -7.88520 -43.03263 0.13066 1.000 44.62452 404 GLY A C 1
ATOM 1095 O O . GLY A 1 78 ? -7.24691 -43.69560 0.93710 1.000 47.91693 404 GLY A O 1
ATOM 1099 N N . ASP A 1 79 ? -8.36685 -43.54583 -0.98321 1.000 45.36105 405 ASP A N 1
ATOM 1100 C CA . ASP A 1 79 ? -8.22746 -44.94684 -1.37359 1.000 45.56390 405 ASP A CA 1
ATOM 1101 C C . ASP A 1 79 ? -6.76395 -45.38079 -1.43874 1.000 47.05316 405 ASP A C 1
ATOM 1102 O O . ASP A 1 79 ? -6.49000 -46.57295 -1.49862 1.000 45.49098 405 ASP A O 1
ATOM 1111 N N . GLU A 1 80 ? -5.81531 -44.44103 -1.50765 1.000 41.90426 406 GLU A N 1
ATOM 1112 C CA . GLU A 1 80 ? -4.41895 -44.77838 -1.76416 1.000 42.76465 406 GLU A CA 1
ATOM 1113 C C . GLU A 1 80 ? -3.56300 -44.71504 -0.51765 1.000 41.84298 406 GLU A C 1
ATOM 1114 O O . GLU A 1 80 ? -2.40043 -45.08912 -0.56965 1.000 38.67916 406 GLU A O 1
ATOM 1126 N N . VAL A 1 81 ? -4.09137 -44.21790 0.59418 1.000 42.45707 407 VAL A N 1
ATOM 1127 C CA . VAL A 1 81 ? -3.26894 -44.13783 1.81385 1.000 39.72287 407 VAL A CA 1
ATOM 1128 C C . VAL A 1 81 ? -2.73040 -45.52690 2.19726 1.000 38.63109 407 VAL A C 1
ATOM 1129 O O . VAL A 1 81 ? -1.58981 -45.66282 2.64217 1.000 39.45052 407 VAL A O 1
ATOM 1142 N N . ARG A 1 82 ? -3.49310 -46.58297 1.93716 1.000 43.08214 408 ARG A N 1
ATOM 1143 C CA . ARG A 1 82 ? -3.00805 -47.93133 2.21098 1.000 47.04355 408 ARG A CA 1
ATOM 1144 C C . ARG A 1 82 ? -1.76429 -48.29758 1.40683 1.000 50.21364 408 ARG A C 1
ATOM 1145 O O . ARG A 1 82 ? -1.08975 -49.25902 1.76205 1.000 42.06027 408 ARG A O 1
ATOM 1166 N N . GLN A 1 83 ? -1.45354 -47.58257 0.31790 1.000 42.97536 409 GLN A N 1
ATOM 1167 C CA . GLN A 1 83 ? -0.25065 -47.89317 -0.44343 1.000 43.03217 409 GLN A CA 1
ATOM 1168 C C . GLN A 1 83 ? 1.01515 -47.29690 0.18875 1.000 44.84659 409 GLN A C 1
ATOM 1169 O O . GLN A 1 83 ? 2.13433 -47.65152 -0.21662 1.000 40.90906 409 GLN A O 1
ATOM 1183 N N . ILE A 1 84 ? 0.87931 -46.37487 1.14195 1.000 40.74866 410 ILE A N 1
ATOM 1184 C CA . ILE A 1 84 ? 2.03947 -45.80447 1.79352 1.000 43.23436 410 ILE A CA 1
ATOM 1185 C C . ILE A 1 84 ? 2.40504 -46.72318 2.96458 1.000 45.92978 410 ILE A C 1
ATOM 1186 O O . ILE A 1 84 ? 2.15014 -46.41613 4.13931 1.000 43.10275 410 ILE A O 1
ATOM 1202 N N . ALA A 1 85 ? 2.98084 -47.87432 2.64290 1.000 40.24041 411 ALA A N 1
ATOM 1203 C CA . ALA A 1 85 ? 3.31260 -48.91449 3.61002 1.000 40.94605 411 ALA A CA 1
ATOM 1204 C C . ALA A 1 85 ? 4.36598 -49.80551 2.99428 1.000 50.96204 411 ALA A C 1
ATOM 1205 O O . ALA A 1 85 ? 4.36997 -49.99200 1.76016 1.000 46.72796 411 ALA A O 1
ATOM 1212 N N . PRO A 1 86 ? 5.23944 -50.40557 3.81161 1.000 48.40607 412 PRO A N 1
ATOM 1213 C CA . PRO A 1 86 ? 6.19229 -51.37578 3.26965 1.000 48.38961 412 PRO A CA 1
ATOM 1214 C C . PRO A 1 86 ? 5.46516 -52.50340 2.56409 1.000 50.90421 412 PRO A C 1
ATOM 1215 O O . PRO A 1 86 ? 4.46996 -53.03269 3.06923 1.000 51.32166 412 PRO A O 1
ATOM 1226 N N . GLY A 1 87 ? 6.01554 -52.91634 1.42397 1.000 52.14897 413 GLY A N 1
ATOM 1227 C CA . GLY A 1 87 ? 5.55970 -54.11635 0.74579 1.000 53.81206 413 GLY A CA 1
ATOM 1228 C C . GLY A 1 87 ? 4.33249 -53.95447 -0.12877 1.000 51.57611 413 GLY A C 1
ATOM 1229 O O . GLY A 1 87 ? 3.85837 -54.95135 -0.67317 1.000 57.09721 413 GLY A O 1
ATOM 1233 N N . GLN A 1 88 ? 3.80124 -52.75209 -0.27882 1.000 51.08726 414 GLN A N 1
ATOM 1234 C CA . GLN A 1 88 ? 2.60354 -52.53716 -1.08616 1.000 53.39811 414 GLN A CA 1
ATOM 1235 C C . GLN A 1 88 ? 2.93116 -52.32886 -2.57406 1.000 56.55656 414 GLN A C 1
ATOM 1236 O O . GLN A 1 88 ? 4.05300 -51.99705 -2.95892 1.000 54.38436 414 GLN A O 1
ATOM 1250 N N . THR A 1 89 ? 1.92066 -52.53612 -3.41059 1.000 53.98269 415 THR A N 1
ATOM 1251 C CA . THR A 1 89 ? 1.98619 -52.22267 -4.83026 1.000 57.27436 415 THR A CA 1
ATOM 1252 C C . THR A 1 89 ? 0.75298 -51.40630 -5.22056 1.000 53.15742 415 THR A C 1
ATOM 1253 O O . THR A 1 89 ? -0.17259 -51.21197 -4.42696 1.000 53.98717 415 THR A O 1
ATOM 1264 N N . GLY A 1 90 ? 0.76287 -50.93282 -6.46072 1.000 53.21372 416 GLY A N 1
ATOM 1265 C CA . GLY A 1 90 ? -0.19585 -49.98012 -6.97932 1.000 51.35174 416 GLY A CA 1
ATOM 1266 C C . GLY A 1 90 ? 0.51345 -48.78894 -7.60042 1.000 51.83976 416 GLY A C 1
ATOM 1267 O O . GLY A 1 90 ? 1.72508 -48.60768 -7.46706 1.000 49.07391 416 GLY A O 1
ATOM 1271 N N . LYS A 1 91 ? -0.29470 -47.94294 -8.25986 1.000 45.23879 417 LYS A N 1
ATOM 1272 C CA . LYS A 1 91 ? 0.25243 -46.78853 -8.97617 1.000 51.19596 417 LYS A CA 1
ATOM 1273 C C . LYS A 1 91 ? 1.10486 -45.93076 -8.04940 1.000 47.30969 417 LYS A C 1
ATOM 1274 O O . LYS A 1 91 ? 2.17942 -45.45962 -8.42609 1.000 43.33662 417 LYS A O 1
ATOM 1293 N N . ILE A 1 92 ? 0.61903 -45.67117 -6.83989 1.000 41.31433 418 ILE A N 1
ATOM 1294 C CA . ILE A 1 92 ? 1.34005 -44.76573 -5.95761 1.000 43.13473 418 ILE A CA 1
ATOM 1295 C C . ILE A 1 92 ? 2.62811 -45.40884 -5.47904 1.000 42.99381 418 ILE A C 1
ATOM 1296 O O . ILE A 1 92 ? 3.71068 -44.83539 -5.62971 1.000 46.09165 418 ILE A O 1
ATOM 1312 N N . ALA A 1 93 ? 2.53754 -46.61849 -4.91849 1.000 45.75672 419 ALA A N 1
ATOM 1313 C CA . ALA A 1 93 ? 3.74324 -47.26870 -4.41101 1.000 46.43220 419 ALA A CA 1
ATOM 1314 C C . ALA A 1 93 ? 4.72801 -47.59907 -5.52416 1.000 50.03828 419 ALA A C 1
ATOM 1315 O O . ALA A 1 93 ? 5.93792 -47.55026 -5.30958 1.000 47.68856 419 ALA A O 1
ATOM 1322 N N . ASP A 1 94 ? 4.22979 -47.94130 -6.70120 1.000 47.38298 420 ASP A N 1
ATOM 1323 C CA . ASP A 1 94 ? 5.09857 -48.36823 -7.78974 1.000 50.09403 420 ASP A CA 1
ATOM 1324 C C . ASP A 1 94 ? 5.77380 -47.18669 -8.47323 1.000 48.98308 420 ASP A C 1
ATOM 1325 O O . ASP A 1 94 ? 6.95831 -47.27131 -8.85481 1.000 49.68574 420 ASP A O 1
ATOM 1334 N N . TYR A 1 95 ? 5.03766 -46.07900 -8.65222 1.000 46.61417 421 TYR A N 1
ATOM 1335 C CA . TYR A 1 95 ? 5.50147 -45.03254 -9.54723 1.000 47.75140 421 TYR A CA 1
ATOM 1336 C C . TYR A 1 95 ? 5.66168 -43.66080 -8.91899 1.000 47.26090 421 TYR A C 1
ATOM 1337 O O . TYR A 1 95 ? 6.09452 -42.74051 -9.62473 1.000 47.74893 421 TYR A O 1
ATOM 1355 N N . ASN A 1 96 ? 5.30346 -43.47887 -7.64110 1.000 42.07933 422 ASN A N 1
ATOM 1356 C CA . ASN A 1 96 ? 5.25907 -42.14598 -7.06793 1.000 44.68815 422 ASN A CA 1
ATOM 1357 C C . ASN A 1 96 ? 6.04551 -42.03998 -5.76069 1.000 44.25475 422 ASN A C 1
ATOM 1358 O O . ASN A 1 96 ? 6.89794 -41.17266 -5.66292 1.000 39.52582 422 ASN A O 1
ATOM 1369 N N . TYR A 1 97 ? 5.75675 -42.88065 -4.76093 1.000 41.22495 423 TYR A N 1
ATOM 1370 C CA . TYR A 1 97 ? 6.45928 -42.84089 -3.47863 1.000 46.48494 423 TYR A CA 1
ATOM 1371 C C . TYR A 1 97 ? 6.53446 -44.25712 -2.92453 1.000 44.13943 423 TYR A C 1
ATOM 1372 O O . TYR A 1 97 ? 5.49883 -44.85949 -2.61946 1.000 42.72306 423 TYR A O 1
ATOM 1390 N N . LYS A 1 98 ? 7.74604 -44.78680 -2.80694 1.000 45.41524 424 LYS A N 1
ATOM 1391 C CA . LYS A 1 98 ? 7.98252 -46.15575 -2.38121 1.000 49.37475 424 LYS A CA 1
ATOM 1392 C C . LYS A 1 98 ? 8.69082 -46.20665 -1.02467 1.000 48.47236 424 LYS A C 1
ATOM 1393 O O . LYS A 1 98 ? 9.74325 -45.60459 -0.85193 1.000 47.51671 424 LYS A O 1
ATOM 1412 N N . LEU A 1 99 ? 8.15567 -47.00267 -0.08959 1.000 48.06380 425 LEU A N 1
ATOM 1413 C CA . LEU A 1 99 ? 8.80249 -47.29120 1.17592 1.000 51.53118 425 LEU A CA 1
ATOM 1414 C C . LEU A 1 99 ? 9.59821 -48.58583 1.08125 1.000 51.91676 425 LEU A C 1
ATOM 1415 O O . LEU A 1 99 ? 9.19551 -49.52426 0.39119 1.000 53.36917 425 LEU A O 1
ATOM 1431 N N . PRO A 1 100 ? 10.73658 -48.66802 1.75778 1.000 53.28653 426 PRO A N 1
ATOM 1432 C CA . PRO A 1 100 ? 11.50333 -49.91630 1.74984 1.000 52.11570 426 PRO A CA 1
ATOM 1433 C C . PRO A 1 100 ? 10.83719 -50.99893 2.59180 1.000 57.58976 426 PRO A C 1
ATOM 1434 O O . PRO A 1 100 ? 10.06472 -50.73171 3.51838 1.000 56.33989 426 PRO A O 1
ATOM 1445 N N . ASP A 1 101 ? 11.15053 -52.24860 2.24194 1.000 56.17965 427 ASP A N 1
ATOM 1446 C CA . ASP A 1 101 ? 10.68038 -53.37804 3.02740 1.000 57.31486 427 ASP A CA 1
ATOM 1447 C C . ASP A 1 101 ? 11.08505 -53.24445 4.49577 1.000 62.85994 427 ASP A C 1
ATOM 1448 O O . ASP A 1 101 ? 10.28743 -53.53009 5.38933 1.000 60.48201 427 ASP A O 1
ATOM 1457 N N . ASP A 1 102 ? 12.31836 -52.79967 4.76774 1.000 58.99851 428 ASP A N 1
ATOM 1458 C CA . ASP A 1 102 ? 12.82710 -52.67890 6.13531 1.000 61.63754 428 ASP A CA 1
ATOM 1459 C C . ASP A 1 102 ? 12.54766 -51.29483 6.74348 1.000 57.16061 428 ASP A C 1
ATOM 1460 O O . ASP A 1 102 ? 13.27885 -50.83663 7.62509 1.000 59.82517 428 ASP A O 1
ATOM 1469 N N . PHE A 1 103 ? 11.47703 -50.64812 6.32226 1.000 59.15739 429 PHE A N 1
ATOM 1470 C CA . PHE A 1 103 ? 11.14642 -49.31216 6.78745 1.000 52.61694 429 PHE A CA 1
ATOM 1471 C C . PHE A 1 103 ? 11.00391 -49.25512 8.29550 1.000 56.18756 429 PHE A C 1
ATOM 1472 O O . PHE A 1 103 ? 10.34544 -50.09487 8.90225 1.000 48.98316 429 PHE A O 1
ATOM 1489 N N . THR A 1 104 ? 11.57398 -48.21251 8.88379 1.000 52.03943 430 THR A N 1
ATOM 1490 C CA . THR A 1 104 ? 11.43650 -47.90173 10.29888 1.000 51.68381 430 THR A CA 1
ATOM 1491 C C . THR A 1 104 ? 10.92955 -46.47450 10.37880 1.000 49.24913 430 THR A C 1
ATOM 1492 O O . THR A 1 104 ? 11.66046 -45.53696 10.03944 1.000 49.01069 430 THR A O 1
ATOM 1503 N N . GLY A 1 105 ? 9.69038 -46.30786 10.81114 1.000 46.13187 431 GLY A N 1
ATOM 1504 C CA . GLY A 1 105 ? 9.09693 -44.98833 10.86594 1.000 48.08767 431 GLY A CA 1
ATOM 1505 C C . GLY A 1 105 ? 7.58642 -45.07983 10.94510 1.000 49.62111 431 GLY A C 1
ATOM 1506 O O . GLY A 1 105 ? 7.03605 -46.13269 11.18396 1.000 49.10911 431 GLY A O 1
ATOM 1510 N N . CYS A 1 106 ? 6.93368 -43.94035 10.72643 1.000 46.81994 432 CYS A N 1
ATOM 1511 C CA . CYS A 1 106 ? 5.50304 -43.83102 10.92396 1.000 44.95985 432 CYS A CA 1
ATOM 1512 C C . CYS A 1 106 ? 4.88989 -43.11489 9.72528 1.000 45.95550 432 CYS A C 1
ATOM 1513 O O . CYS A 1 106 ? 5.47569 -42.17715 9.16480 1.000 44.72066 432 CYS A O 1
ATOM 1520 N N . VAL A 1 107 ? 3.71324 -43.57593 9.33759 1.000 43.66432 433 VAL A N 1
ATOM 1521 C CA . VAL A 1 107 ? 2.90794 -42.98421 8.25832 1.000 37.43811 433 VAL A CA 1
ATOM 1522 C C . VAL A 1 107 ? 1.67819 -42.34252 8.88608 1.000 40.97719 433 VAL A C 1
ATOM 1523 O O . VAL A 1 107 ? 0.89099 -43.02955 9.54814 1.000 38.59335 433 VAL A O 1
ATOM 1536 N N . ILE A 1 108 ? 1.49831 -41.04760 8.63535 1.000 41.93735 434 ILE A N 1
ATOM 1537 C CA . ILE A 1 108 ? 0.50359 -40.21203 9.29660 1.000 39.78305 434 ILE A CA 1
ATOM 1538 C C . ILE A 1 108 ? -0.31507 -39.49164 8.22267 1.000 41.29462 434 ILE A C 1
ATOM 1539 O O . ILE A 1 108 ? 0.24518 -38.80116 7.36713 1.000 42.63590 434 ILE A O 1
ATOM 1555 N N . ALA A 1 109 ? -1.63210 -39.65805 8.25089 1.000 38.35192 435 ALA A N 1
ATOM 1556 C CA . ALA A 1 109 ? -2.48291 -39.11268 7.18752 1.000 41.71390 435 ALA A CA 1
ATOM 1557 C C . ALA A 1 109 ? -3.72666 -38.49693 7.77984 1.000 40.10806 435 ALA A C 1
ATOM 1558 O O . ALA A 1 109 ? -4.17449 -38.88613 8.87065 1.000 42.03223 435 ALA A O 1
ATOM 1565 N N . TRP A 1 110 ? -4.23517 -37.46813 7.09768 1.000 43.43338 436 TRP A N 1
ATOM 1566 C CA . TRP A 1 110 ? -5.50017 -36.87127 7.50615 1.000 41.85887 436 TRP A CA 1
ATOM 1567 C C . TRP A 1 110 ? -6.25052 -36.36880 6.28588 1.000 45.74617 436 TRP A C 1
ATOM 1568 O O . TRP A 1 110 ? -5.64072 -36.01496 5.26777 1.000 39.63242 436 TRP A O 1
ATOM 1589 N N . ASN A 1 111 ? -7.58068 -36.38034 6.39692 1.000 42.02004 437 ASN A N 1
ATOM 1590 C CA . ASN A 1 111 ? -8.44221 -35.91360 5.31388 1.000 43.24956 437 ASN A CA 1
ATOM 1591 C C . ASN A 1 111 ? -8.27693 -34.41081 5.14108 1.000 44.75537 437 ASN A C 1
ATOM 1592 O O . ASN A 1 111 ? -8.32149 -33.65384 6.10416 1.000 37.89341 437 ASN A O 1
ATOM 1603 N N . SER A 1 112 ? -8.07669 -33.95403 3.90969 1.000 43.80128 438 SER A N 1
ATOM 1604 C CA . SER A 1 112 ? -7.91231 -32.52561 3.70798 1.000 38.88720 438 SER A CA 1
ATOM 1605 C C . SER A 1 112 ? -8.89010 -31.98795 2.66293 1.000 42.57161 438 SER A C 1
ATOM 1606 O O . SER A 1 112 ? -8.56091 -31.03707 1.95944 1.000 42.44251 438 SER A O 1
ATOM 1614 N N . ASN A 1 113 ? -10.09729 -32.56346 2.58617 1.000 41.70900 439 ASN A N 1
ATOM 1615 C CA . ASN A 1 113 ? -11.13527 -32.09193 1.66070 1.000 38.40212 439 ASN A CA 1
ATOM 1616 C C . ASN A 1 113 ? -11.40110 -30.62223 1.81836 1.000 44.41230 439 ASN A C 1
ATOM 1617 O O . ASN A 1 113 ? -11.64096 -29.93435 0.82646 1.000 47.43715 439 ASN A O 1
ATOM 1628 N N . ASN A 1 114 ? -11.37860 -30.11903 3.06316 1.000 43.46696 440 ASN A N 1
ATOM 1629 C CA . ASN A 1 114 ? -11.75136 -28.73890 3.30136 1.000 47.19823 440 ASN A CA 1
ATOM 1630 C C . ASN A 1 114 ? -10.72001 -27.77679 2.74400 1.000 51.71107 440 ASN A C 1
ATOM 1631 O O . ASN A 1 114 ? -11.05865 -26.62475 2.47106 1.000 52.29818 440 ASN A O 1
ATOM 1642 N N . LEU A 1 115 ? -9.47689 -28.21457 2.58294 1.000 49.16210 441 LEU A N 1
ATOM 1643 C CA . LEU A 1 115 ? -8.38739 -27.37353 2.08006 1.000 49.98208 441 LEU A CA 1
ATOM 1644 C C . LEU A 1 115 ? -8.00786 -27.63799 0.62960 1.000 45.69972 441 LEU A C 1
ATOM 1645 O O . LEU A 1 115 ? -7.65606 -26.71737 -0.07043 1.000 45.94949 441 LEU A O 1
ATOM 1661 N N . ASP A 1 116 ? -8.04452 -28.88874 0.19610 1.000 44.41139 442 ASP A N 1
ATOM 1662 C CA . ASP A 1 116 ? -7.44797 -29.29208 -1.07704 1.000 43.60159 442 ASP A CA 1
ATOM 1663 C C . ASP A 1 116 ? -8.44796 -29.60976 -2.17516 1.000 44.32946 442 ASP A C 1
ATOM 1664 O O . ASP A 1 116 ? -8.02835 -29.89335 -3.31518 1.000 43.18249 442 ASP A O 1
ATOM 1673 N N A SER A 1 117 ? -9.74342 -29.52992 -1.89171 0.388 44.01449 443 SER A N 1
ATOM 1674 N N B SER A 1 117 ? -9.74793 -29.52852 -1.89725 0.612 45.57740 443 SER A N 1
ATOM 1675 C CA A SER A 1 117 ? -10.76319 -29.59651 -2.92565 0.388 44.82961 443 SER A CA 1
ATOM 1676 C CA B SER A 1 117 ? -10.76222 -29.61626 -2.93858 0.612 45.31010 443 SER A CA 1
ATOM 1677 C C A SER A 1 117 ? -11.24410 -28.19946 -3.25839 0.388 48.71490 443 SER A C 1
ATOM 1678 C C B SER A 1 117 ? -11.32546 -28.24056 -3.22414 0.612 48.65465 443 SER A C 1
ATOM 1679 O O A SER A 1 117 ? -11.12238 -27.26469 -2.46678 0.388 49.37670 443 SER A O 1
ATOM 1680 O O B SER A 1 117 ? -11.33418 -27.35834 -2.36616 0.612 48.96512 443 SER A O 1
ATOM 1695 N N . LYS A 1 118 ? -11.81978 -28.07645 -4.44565 1.000 46.59929 444 LYS A N 1
ATOM 1696 C CA . LYS A 1 118 ? -12.37277 -26.82175 -4.92355 1.000 52.60135 444 LYS A CA 1
ATOM 1697 C C . LYS A 1 118 ? -13.61665 -27.11373 -5.74639 1.000 55.26399 444 LYS A C 1
ATOM 1698 O O . LYS A 1 118 ? -13.63339 -28.08810 -6.50175 1.000 47.09840 444 LYS A O 1
ATOM 1718 N N . VAL A 1 119 ? -14.63689 -26.25604 -5.62327 1.000 56.84594 445 VAL A N 1
ATOM 1719 C CA . VAL A 1 119 ? -15.77934 -26.34180 -6.51921 1.000 57.36593 445 VAL A CA 1
ATOM 1720 C C . VAL A 1 119 ? -15.26256 -26.22935 -7.94320 1.000 61.91362 445 VAL A C 1
ATOM 1721 O O . VAL A 1 119 ? -14.40591 -25.38859 -8.23925 1.000 57.96990 445 VAL A O 1
ATOM 1734 N N . GLY A 1 120 ? -15.75255 -27.09962 -8.82503 1.000 57.69129 446 GLY A N 1
ATOM 1735 C CA . GLY A 1 120 ? -15.26078 -27.15182 -10.18581 1.000 62.11213 446 GLY A CA 1
ATOM 1736 C C . GLY A 1 120 ? -13.97170 -27.91829 -10.36367 1.000 58.89394 446 GLY A C 1
ATOM 1737 O O . GLY A 1 120 ? -13.55023 -28.13718 -11.50409 1.000 56.69128 446 GLY A O 1
ATOM 1741 N N . GLY A 1 121 ? -13.32866 -28.33584 -9.28016 1.000 53.65168 447 GLY A N 1
ATOM 1742 C CA . GLY A 1 121 ? -12.16424 -29.19157 -9.34679 1.000 52.94679 447 GLY A CA 1
ATOM 1743 C C . GLY A 1 121 ? -10.86052 -28.49105 -9.04854 1.000 53.84452 447 GLY A C 1
ATOM 1744 O O . GLY A 1 121 ? -10.57009 -27.46109 -9.62170 1.000 50.27536 447 GLY A O 1
ATOM 1748 N N . ASN A 1 122 ? -10.07874 -29.03528 -8.13999 1.000 46.93793 448 ASN A N 1
ATOM 1749 C CA . ASN A 1 122 ? -8.69913 -28.62452 -7.93884 1.000 54.36558 448 ASN A CA 1
ATOM 1750 C C . ASN A 1 122 ? -7.79955 -29.56114 -8.72947 1.000 54.99011 448 ASN A C 1
ATOM 1751 O O . ASN A 1 122 ? -7.75690 -30.77174 -8.43391 1.000 52.63734 448 ASN A O 1
ATOM 1762 N N . TYR A 1 123 ? -7.05178 -28.99689 -9.68974 1.000 53.01046 449 TYR A N 1
ATOM 1763 C CA . TYR A 1 123 ? -6.20805 -29.77455 -10.58960 1.000 60.54479 449 TYR A CA 1
ATOM 1764 C C . TYR A 1 123 ? -4.72542 -29.59587 -10.33663 1.000 58.07053 449 TYR A C 1
ATOM 1765 O O . TYR A 1 123 ? -3.91958 -30.07295 -11.12698 1.000 57.77896 449 TYR A O 1
ATOM 1783 N N . ASN A 1 124 ? -4.34189 -28.93063 -9.26349 1.000 54.31786 450 ASN A N 1
ATOM 1784 C CA . ASN A 1 124 ? -2.93046 -28.70134 -8.98745 1.000 52.40484 450 ASN A CA 1
ATOM 1785 C C . ASN A 1 124 ? -2.21814 -29.94815 -8.48922 1.000 49.02610 450 ASN A C 1
ATOM 1786 O O . ASN A 1 124 ? -1.00645 -30.03214 -8.64839 1.000 51.08532 450 ASN A O 1
ATOM 1797 N N . TYR A 1 125 ? -2.92262 -30.92081 -7.90880 1.000 42.85523 451 TYR A N 1
ATOM 1798 C CA . TYR A 1 125 ? -2.27393 -32.14039 -7.42805 1.000 43.88572 451 TYR A CA 1
ATOM 1799 C C . TYR A 1 125 ? -2.29441 -33.19446 -8.52972 1.000 44.56628 451 TYR A C 1
ATOM 1800 O O . TYR A 1 125 ? -3.36843 -33.51403 -9.04666 1.000 45.81779 451 TYR A O 1
ATOM 1818 N N . LEU A 1 126 ? -1.13372 -33.79888 -8.80383 1.000 39.74712 452 LEU A N 1
ATOM 1819 C CA . LEU A 1 126 ? -0.95885 -34.78039 -9.85903 1.000 43.74181 452 LEU A CA 1
ATOM 1820 C C . LEU A 1 126 ? -0.35913 -36.05699 -9.32255 1.000 43.36108 452 LEU A C 1
ATOM 1821 O O . LEU A 1 126 ? 0.21846 -36.06758 -8.26597 1.000 38.12578 452 LEU A O 1
ATOM 1837 N N . TYR A 1 127 ? -0.47206 -37.13200 -10.08695 1.000 39.01026 453 TYR A N 1
ATOM 1838 C CA . TYR A 1 127 ? 0.20762 -38.38074 -9.77935 1.000 37.99387 453 TYR A CA 1
ATOM 1839 C C . TYR A 1 127 ? 0.76109 -38.93801 -11.08344 1.000 40.64092 453 TYR A C 1
ATOM 1840 O O . TYR A 1 127 ? 0.26385 -38.61800 -12.16620 1.000 40.70079 453 TYR A O 1
ATOM 1858 N N . ARG A 1 128 ? 1.80030 -39.77233 -10.96800 1.000 41.95095 454 ARG A N 1
ATOM 1859 C CA . ARG A 1 128 ? 2.39895 -40.44709 -12.11232 1.000 45.13238 454 ARG A CA 1
ATOM 1860 C C . ARG A 1 128 ? 1.66493 -41.75296 -12.39948 1.000 48.26133 454 ARG A C 1
ATOM 1861 O O . ARG A 1 128 ? 1.52075 -42.60320 -11.53028 1.000 45.75628 454 ARG A O 1
ATOM 1882 N N . LEU A 1 129 ? 1.23271 -41.92334 -13.63704 1.000 45.58791 455 LEU A N 1
ATOM 1883 C CA . LEU A 1 129 ? 0.44614 -43.07030 -14.04923 1.000 51.57566 455 LEU A CA 1
ATOM 1884 C C . LEU A 1 129 ? 1.28523 -44.17550 -14.68039 1.000 53.86732 455 LEU A C 1
ATOM 1885 O O . LEU A 1 129 ? 0.91462 -45.35048 -14.57055 1.000 46.66541 455 LEU A O 1
ATOM 1901 N N . PHE A 1 130 ? 2.41887 -43.84119 -15.31941 1.000 48.91535 456 PHE A N 1
ATOM 1902 C CA . PHE A 1 130 ? 3.22586 -44.81093 -16.05467 1.000 48.47981 456 PHE A CA 1
ATOM 1903 C C . PHE A 1 130 ? 4.68601 -44.62365 -15.69965 1.000 51.59297 456 PHE A C 1
ATOM 1904 O O . PHE A 1 130 ? 5.13083 -43.50068 -15.48227 1.000 51.62209 456 PHE A O 1
ATOM 1921 N N . ARG A 1 131 ? 5.43724 -45.72122 -15.70436 1.000 52.33916 457 ARG A N 1
ATOM 1922 C CA . ARG A 1 131 ? 6.89096 -45.67338 -15.53452 1.000 58.42603 457 ARG A CA 1
ATOM 1923 C C . ARG A 1 131 ? 7.49317 -46.97324 -16.05169 1.000 57.84048 457 ARG A C 1
ATOM 1924 O O . ARG A 1 131 ? 6.87314 -48.03228 -15.95778 1.000 58.90975 457 ARG A O 1
ATOM 1945 N N . LYS A 1 132 ? 8.70581 -46.87994 -16.59972 1.000 59.94220 458 LYS A N 1
ATOM 1946 C CA . LYS A 1 132 ? 9.32965 -48.04585 -17.21341 1.000 68.67008 458 LYS A CA 1
ATOM 1947 C C . LYS A 1 132 ? 9.73607 -49.08015 -16.16735 1.000 67.24602 458 LYS A C 1
ATOM 1948 O O . LYS A 1 132 ? 9.87429 -50.26409 -16.47719 1.000 66.00861 458 LYS A O 1
ATOM 1967 N N . SER A 1 133 ? 9.97411 -48.65267 -14.93912 1.000 56.90878 459 SER A N 1
ATOM 1968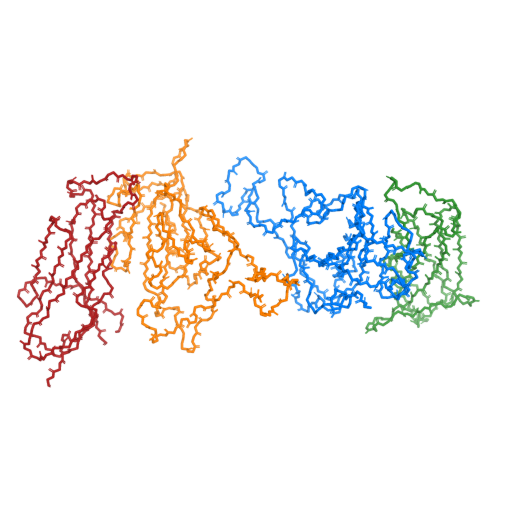 C CA . SER A 1 133 ? 10.33579 -49.56538 -13.86724 1.000 64.19599 459 SER A CA 1
ATOM 1969 C C . SER A 1 133 ? 9.76702 -48.99630 -12.57783 1.000 53.97553 459 SER A C 1
ATOM 1970 O O . SER A 1 133 ? 9.42706 -47.81833 -12.50690 1.000 57.17907 459 SER A O 1
ATOM 1978 N N . ASN A 1 134 ? 9.62785 -49.85545 -11.57080 1.000 57.33759 460 ASN A N 1
ATOM 1979 C CA . ASN A 1 134 ? 9.16576 -49.40340 -10.27211 1.000 53.91783 460 ASN A CA 1
ATOM 1980 C C . ASN A 1 134 ? 10.24246 -48.56967 -9.58655 1.000 56.79776 460 ASN A C 1
ATOM 1981 O O . ASN A 1 134 ? 11.43796 -48.80170 -9.76258 1.000 55.04958 460 ASN A O 1
ATOM 1992 N N . LEU A 1 135 ? 9.80011 -47.56846 -8.81795 1.000 49.72651 461 LEU A N 1
ATOM 1993 C CA . LEU A 1 135 ? 10.71917 -46.76698 -8.02867 1.000 51.56799 461 LEU A CA 1
ATOM 1994 C C . LEU A 1 135 ? 11.44285 -47.63697 -7.01093 1.000 50.50578 461 LEU A C 1
ATOM 1995 O O . LEU A 1 135 ? 10.87125 -48.58319 -6.45588 1.000 49.93139 461 LEU A O 1
ATOM 2011 N N . LYS A 1 136 ? 12.70379 -47.32127 -6.77561 1.000 48.68512 462 LYS A N 1
ATOM 2012 C CA . LYS A 1 136 ? 13.40429 -47.84487 -5.60507 1.000 55.54807 462 LYS A CA 1
ATOM 2013 C C . LYS A 1 136 ? 12.93609 -47.11203 -4.35190 1.000 51.24306 462 LYS A C 1
ATOM 2014 O O . LYS A 1 136 ? 12.37856 -46.02227 -4.42995 1.000 49.18098 462 LYS A O 1
ATOM 2033 N N . PRO A 1 137 ? 13.10779 -47.70344 -3.17808 1.000 54.21241 463 PRO A N 1
ATOM 2034 C CA . PRO A 1 137 ? 12.64253 -47.02842 -1.95881 1.000 49.86967 463 PRO A CA 1
ATOM 2035 C C . PRO A 1 137 ? 13.21356 -45.62011 -1.82917 1.000 48.15944 463 PRO A C 1
ATOM 2036 O O . PRO A 1 137 ? 14.41207 -45.40005 -2.00463 1.000 49.63728 463 PRO A O 1
ATOM 2047 N N . PHE A 1 138 ? 12.31839 -44.65413 -1.58179 1.000 51.36821 464 PHE A N 1
ATOM 2048 C CA . PHE A 1 138 ? 12.64283 -43.24379 -1.42296 1.000 48.14461 464 PHE A CA 1
ATOM 2049 C C . PHE A 1 138 ? 13.19133 -42.60151 -2.69356 1.000 49.40613 464 PHE A C 1
ATOM 2050 O O . PHE A 1 138 ? 13.80173 -41.53500 -2.62920 1.000 49.52198 464 PHE A O 1
ATOM 2067 N N . GLU A 1 139 ? 13.01361 -43.21865 -3.85630 1.000 55.99458 465 GLU A N 1
ATOM 2068 C CA . GLU A 1 139 ? 13.36465 -42.56043 -5.11488 1.000 57.13151 465 GLU A CA 1
ATOM 2069 C C . GLU A 1 139 ? 12.28613 -41.54430 -5.49536 1.000 50.37267 465 GLU A C 1
ATOM 2070 O O . GLU A 1 139 ? 11.10901 -41.70290 -5.15111 1.000 49.95931 465 GLU A O 1
ATOM 2082 N N . ARG A 1 140 ? 12.70527 -40.47961 -6.18784 1.000 49.27590 466 ARG A N 1
ATOM 2083 C CA . ARG A 1 140 ? 11.82000 -39.38623 -6.58456 1.000 52.21084 466 ARG A CA 1
ATOM 2084 C C . ARG A 1 140 ? 12.00358 -39.10470 -8.05868 1.000 49.23410 466 ARG A C 1
ATOM 2085 O O . ARG A 1 140 ? 13.13154 -38.89339 -8.50069 1.000 53.34593 466 ARG A O 1
ATOM 2106 N N . ASP A 1 141 ? 10.90339 -39.11264 -8.80922 1.000 50.44895 467 ASP A N 1
ATOM 2107 C CA . ASP A 1 141 ? 10.92877 -38.90070 -10.25769 1.000 46.93793 467 ASP A CA 1
ATOM 2108 C C . ASP A 1 141 ? 9.96357 -37.77791 -10.61515 1.000 45.37413 467 ASP A C 1
ATOM 2109 O O . ASP A 1 141 ? 8.73666 -37.94263 -10.47104 1.000 45.61056 467 ASP A O 1
ATOM 2118 N N . ILE A 1 142 ? 10.50422 -36.65015 -11.09198 1.000 43.76224 468 ILE A N 1
ATOM 2119 C CA . ILE A 1 142 ? 9.65482 -35.53299 -11.50098 1.000 47.98858 468 ILE A CA 1
ATOM 2120 C C . ILE A 1 142 ? 9.76852 -35.24237 -13.00639 1.000 49.38640 468 ILE A C 1
ATOM 2121 O O . ILE A 1 142 ? 9.36739 -34.15152 -13.47989 1.000 46.51702 468 ILE A O 1
ATOM 2137 N N . SER A 1 143 ? 10.30608 -36.18986 -13.77436 1.000 51.88394 469 SER A N 1
ATOM 2138 C CA . SER A 1 143 ? 10.40922 -35.99869 -15.21920 1.000 51.97465 469 SER A CA 1
ATOM 2139 C C . SER A 1 143 ? 9.01368 -36.07267 -15.85016 1.000 50.24284 469 SER A C 1
ATOM 2140 O O . SER A 1 143 ? 8.05291 -36.59907 -15.26809 1.000 50.79600 469 SER A O 1
ATOM 2148 N N . THR A 1 144 ? 8.89861 -35.52608 -17.05750 1.000 48.88627 470 THR A N 1
ATOM 2149 C CA . THR A 1 144 ? 7.65313 -35.57788 -17.81583 1.000 48.26530 470 THR A CA 1
ATOM 2150 C C . THR A 1 144 ? 7.90613 -36.09935 -19.23980 1.000 51.62582 470 THR A C 1
ATOM 2151 O O . THR A 1 144 ? 7.29375 -35.64121 -20.19750 1.000 50.73973 470 THR A O 1
ATOM 2162 N N . GLU A 1 145 ? 8.77542 -37.09292 -19.37583 1.000 48.21678 471 GLU A N 1
ATOM 2163 C CA . GLU A 1 145 ? 8.99208 -37.76694 -20.65494 1.000 51.03583 471 GLU A CA 1
ATOM 2164 C C . GLU A 1 145 ? 7.75432 -38.52911 -21.09106 1.000 53.69476 471 GLU A C 1
ATOM 2165 O O . GLU A 1 145 ? 7.10854 -39.23063 -20.29118 1.000 45.80753 471 GLU A O 1
ATOM 2177 N N . ILE A 1 146 ? 7.44862 -38.43780 -22.39123 1.000 53.27160 472 ILE A N 1
ATOM 2178 C CA . ILE A 1 146 ? 6.38419 -39.26110 -22.94745 1.000 52.30333 472 ILE A CA 1
ATOM 2179 C C . ILE A 1 146 ? 6.73169 -40.72581 -22.72095 1.000 49.62591 472 ILE A C 1
ATOM 2180 O O . ILE A 1 146 ? 7.85992 -41.16525 -22.97340 1.000 52.60702 472 ILE A O 1
ATOM 2196 N N . TYR A 1 147 ? 5.75917 -41.49593 -22.24969 1.000 48.87433 473 TYR A N 1
ATOM 2197 C CA . TYR A 1 147 ? 5.97482 -42.88690 -21.88992 1.000 50.90767 473 TYR A CA 1
ATOM 2198 C C . TYR A 1 147 ? 5.76257 -43.75217 -23.11158 1.000 53.83402 473 TYR A C 1
ATOM 2199 O O . TYR A 1 147 ? 4.68210 -43.71559 -23.70540 1.000 51.88347 473 TYR A O 1
ATOM 2217 N N . GLN A 1 148 ? 6.79781 -44.50863 -23.48949 1.000 54.54686 474 GLN A N 1
ATOM 2218 C CA . GLN A 1 148 ? 6.73630 -45.39958 -24.65437 1.000 62.09885 474 GLN A CA 1
ATOM 2219 C C . GLN A 1 148 ? 6.14259 -46.72277 -24.20134 1.000 64.51077 474 GLN A C 1
ATOM 2220 O O . GLN A 1 148 ? 6.84801 -47.57579 -23.65666 1.000 58.34767 474 GLN A O 1
ATOM 2234 N N . ALA A 1 149 ? 4.84765 -46.90385 -24.44368 1.000 58.12089 475 ALA A N 1
ATOM 2235 C CA . ALA A 1 149 ? 4.15405 -48.11930 -24.01443 1.000 69.30794 475 ALA A CA 1
ATOM 2236 C C . ALA A 1 149 ? 4.26441 -49.26635 -25.01514 1.000 75.74327 475 ALA A C 1
ATOM 2237 O O . ALA A 1 149 ? 3.93582 -50.41360 -24.67237 1.000 68.93396 475 ALA A O 1
ATOM 2244 N N . GLY A 1 150 ? 4.70357 -48.99063 -26.24095 1.000 68.75313 476 GLY A N 1
ATOM 2245 C CA . GLY A 1 150 ? 4.83404 -50.02591 -27.23792 1.000 71.96829 476 GLY A CA 1
ATOM 2246 C C . GLY A 1 150 ? 6.23401 -50.07943 -27.80293 1.000 75.60256 476 GLY A C 1
ATOM 2247 O O . GLY A 1 150 ? 7.19297 -49.67848 -27.13861 1.000 73.05711 476 GLY A O 1
ATOM 2251 N N . SER A 1 151 ? 6.36279 -50.56663 -29.02773 1.000 76.51287 477 SER A N 1
ATOM 2252 C CA . SER A 1 151 ? 7.66012 -50.69948 -29.67284 1.000 79.42401 477 SER A CA 1
ATOM 2253 C C . SER A 1 151 ? 8.04403 -49.46685 -30.47557 1.000 80.32855 477 SER A C 1
ATOM 2254 O O . SER A 1 151 ? 9.22503 -49.30681 -30.81142 1.000 78.39956 477 SER A O 1
ATOM 2262 N N . THR A 1 152 ? 7.06863 -48.59663 -30.80829 1.000 72.50038 478 THR A N 1
ATOM 2263 C CA . THR A 1 152 ? 7.37096 -47.43192 -31.63760 1.000 71.59131 478 THR A CA 1
ATOM 2264 C C . THR A 1 152 ? 7.85305 -46.27542 -30.76173 1.000 69.14718 478 THR A C 1
ATOM 2265 O O . THR A 1 152 ? 7.21250 -45.96579 -29.75558 1.000 61.72641 478 THR A O 1
ATOM 2276 N N . PRO A 1 153 ? 8.97695 -45.63630 -31.09631 1.000 67.44150 479 PRO A N 1
ATOM 2277 C CA . PRO A 1 153 ? 9.42024 -44.47477 -30.32363 1.000 64.84485 479 PRO A CA 1
ATOM 2278 C C . PRO A 1 153 ? 8.43622 -43.31120 -30.37653 1.000 63.99085 479 PRO A C 1
ATOM 2279 O O . PRO A 1 153 ? 7.76752 -43.07370 -31.37317 1.000 54.45613 479 PRO A O 1
ATOM 2290 N N . CYS A 1 154 ? 8.37285 -42.55441 -29.28165 1.000 64.14954 480 CYS A N 1
ATOM 2291 C CA . CYS A 1 154 ? 7.43861 -41.43537 -29.19275 1.000 57.10757 480 CYS A CA 1
ATOM 2292 C C . CYS A 1 154 ? 8.00330 -40.10537 -29.72492 1.000 60.83798 480 CYS A C 1
ATOM 2293 O O . CYS A 1 154 ? 7.24324 -39.26282 -30.21675 1.000 51.81585 480 CYS A O 1
ATOM 2300 N N . ASN A 1 155 ? 9.30910 -39.87022 -29.61859 1.000 61.32222 481 ASN A N 1
ATOM 2301 C CA . ASN A 1 155 ? 9.91186 -38.60477 -30.05708 1.000 57.85274 481 ASN A CA 1
ATOM 2302 C C . ASN A 1 155 ? 9.25830 -37.38421 -29.41434 1.000 55.40007 481 ASN A C 1
ATOM 2303 O O . ASN A 1 155 ? 9.12594 -36.32083 -30.03817 1.000 53.63206 481 ASN A O 1
ATOM 2314 N N . GLY A 1 156 ? 8.81102 -37.52796 -28.18541 1.000 51.67072 482 GLY A N 1
ATOM 2315 C CA . GLY A 1 156 ? 8.23909 -36.40841 -27.48259 1.000 55.82669 482 GLY A CA 1
ATOM 2316 C C . GLY A 1 156 ? 6.84702 -36.02061 -27.87966 1.000 57.93090 482 GLY A C 1
ATOM 2317 O O . GLY A 1 156 ? 6.43748 -34.91228 -27.52679 1.000 53.94015 482 GLY A O 1
ATOM 2321 N N . VAL A 1 157 ? 6.11673 -36.88797 -28.60040 1.000 50.12573 483 VAL A N 1
ATOM 2322 C CA . VAL A 1 157 ? 4.76523 -36.61835 -29.07577 1.000 51.58158 483 VAL A CA 1
ATOM 2323 C C . VAL A 1 157 ? 3.82461 -37.63967 -28.46489 1.000 56.98731 483 VAL A C 1
ATOM 2324 O O . VAL A 1 157 ? 4.10107 -38.84212 -28.51507 1.000 50.45676 483 VAL A O 1
ATOM 2337 N N . GLU A 1 158 ? 2.72630 -37.16251 -27.87160 1.000 56.36114 484 GLU A N 1
ATOM 2338 C CA . GLU A 1 158 ? 1.72003 -38.06199 -27.32101 1.000 62.70901 484 GLU A CA 1
ATOM 2339 C C . GLU A 1 158 ? 0.95480 -38.70463 -28.45776 1.000 58.99646 484 GLU A C 1
ATOM 2340 O O . GLU A 1 158 ? 0.71186 -38.05592 -29.46432 1.000 52.75883 484 GLU A O 1
ATOM 2352 N N . GLY A 1 159 ? 0.49689 -39.94204 -28.25916 1.000 57.68895 485 GLY A N 1
ATOM 2353 C CA . GLY A 1 159 ? -0.15648 -40.66098 -29.33720 1.000 62.90097 485 GLY A CA 1
ATOM 2354 C C . GLY A 1 159 ? -0.36181 -42.11577 -28.97041 1.000 69.49627 485 GLY A C 1
ATOM 2355 O O . GLY A 1 159 ? -0.32895 -42.50009 -27.79906 1.000 57.35252 485 GLY A O 1
ATOM 2359 N N . PHE A 1 160 ? -0.51003 -42.91906 -30.00414 1.000 59.07168 486 PHE A N 1
ATOM 2360 C CA . PHE A 1 160 ? -0.72166 -44.35956 -29.83877 1.000 69.26138 486 PHE A CA 1
ATOM 2361 C C . PHE A 1 160 ? 0.46777 -45.00976 -29.14242 1.000 65.50333 486 PHE A C 1
ATOM 2362 O O . PHE A 1 160 ? 1.62239 -44.85204 -29.55688 1.000 61.65944 486 PHE A O 1
ATOM 2379 N N . ASN A 1 161 ? 0.18790 -45.70019 -28.03597 1.000 61.95354 487 ASN A N 1
ATOM 2380 C CA . ASN A 1 161 ? 1.21482 -46.32351 -27.19135 1.000 60.18852 487 ASN A CA 1
ATOM 2381 C C . ASN A 1 161 ? 2.26110 -45.31951 -26.70754 1.000 58.10058 487 ASN A C 1
ATOM 2382 O O . ASN A 1 161 ? 3.36938 -45.71036 -26.32925 1.000 62.47488 487 ASN A O 1
ATOM 2393 N N . CYS A 1 162 ? 1.91553 -44.02860 -26.65773 1.000 58.33787 488 CYS A N 1
ATOM 2394 C CA . CYS A 1 162 ? 2.84791 -42.96154 -26.28532 1.000 56.78464 488 CYS A CA 1
ATOM 2395 C C . CYS A 1 162 ? 2.15742 -41.95635 -25.35769 1.000 58.79092 488 CYS A C 1
ATOM 2396 O O . CYS A 1 162 ? 1.44608 -41.05904 -25.82959 1.000 58.99079 488 CYS A O 1
ATOM 2403 N N . TYR A 1 163 ? 2.37928 -42.07245 -24.04069 1.000 53.19237 489 TYR A N 1
ATOM 2404 C CA . TYR A 1 163 ? 1.49570 -41.38589 -23.09057 1.000 62.30955 489 TYR A CA 1
ATOM 2405 C C . TYR A 1 163 ? 2.23152 -40.35409 -22.23761 1.000 57.58892 489 TYR A C 1
ATOM 2406 O O . TYR A 1 163 ? 3.33180 -40.61674 -21.71084 1.000 53.79860 489 TYR A O 1
ATOM 2424 N N . PHE A 1 164 ? 1.61737 -39.17882 -22.08493 1.000 52.31580 490 PHE A N 1
ATOM 2425 C CA . PHE A 1 164 ? 2.06428 -38.25130 -21.05678 1.000 57.36654 490 PHE A CA 1
ATOM 2426 C C . PHE A 1 164 ? 1.92463 -38.92946 -19.69162 1.000 50.97827 490 PHE A C 1
ATOM 2427 O O . PHE A 1 164 ? 0.89253 -39.55212 -19.41987 1.000 46.01131 490 PHE A O 1
ATOM 2444 N N . PRO A 1 165 ? 2.92858 -38.84783 -18.81869 1.000 45.99285 491 PRO A N 1
ATOM 2445 C CA . PRO A 1 165 ? 2.95701 -39.74202 -17.66455 1.000 47.99754 491 PRO A CA 1
ATOM 2446 C C . PRO A 1 165 ? 2.22211 -39.26588 -16.41558 1.000 52.17508 491 PRO A C 1
ATOM 2447 O O . PRO A 1 165 ? 2.10355 -40.07110 -15.48796 1.000 48.63898 491 PRO A O 1
ATOM 2458 N N . LEU A 1 166 ? 1.72865 -38.02688 -16.35555 1.000 50.03222 492 LEU A N 1
ATOM 2459 C CA . LEU A 1 166 ? 1.08684 -37.48841 -15.15633 1.000 49.84896 492 LEU A CA 1
ATOM 2460 C C . LEU A 1 166 ? -0.39157 -37.20155 -15.38595 1.000 52.49144 492 LEU A C 1
ATOM 2461 O O . LEU A 1 166 ? -0.79686 -36.77745 -16.45687 1.000 49.87435 492 LEU A O 1
ATOM 2477 N N . GLN A 1 167 ? -1.19384 -37.39587 -14.33910 1.000 46.79260 493 GLN A N 1
ATOM 2478 C CA . GLN A 1 167 ? -2.62311 -37.15380 -14.37499 1.000 50.13364 493 GLN A CA 1
ATOM 2479 C C . GLN A 1 167 ? -2.98932 -36.30877 -13.15623 1.000 47.42183 493 GLN A C 1
ATOM 2480 O O . GLN A 1 167 ? -2.40675 -36.45418 -12.08653 1.000 42.59151 493 GLN A O 1
ATOM 2494 N N . SER A 1 168 ? -3.93991 -35.42014 -13.33170 1.000 49.19670 494 SER A N 1
ATOM 2495 C CA . SER A 1 168 ? -4.48928 -34.63951 -12.23079 1.000 51.73592 494 SER A CA 1
ATOM 2496 C C . SER A 1 168 ? -5.54889 -35.41596 -11.47516 1.000 55.46406 494 SER A C 1
ATOM 2497 O O . SER A 1 168 ? -6.34276 -36.12707 -12.07493 1.000 51.92426 494 SER A O 1
ATOM 2505 N N . TYR A 1 169 ? -5.56357 -35.25582 -10.13891 1.000 45.17179 495 TYR A N 1
ATOM 2506 C CA . TYR A 1 169 ? -6.63077 -35.81878 -9.31624 1.000 42.63959 495 TYR A CA 1
ATOM 2507 C C . TYR A 1 169 ? -7.96490 -35.08421 -9.51176 1.000 40.90409 495 TYR A C 1
ATOM 2508 O O . TYR A 1 169 ? -9.04090 -35.67513 -9.45352 1.000 45.26653 495 TYR A O 1
ATOM 2526 N N . GLY A 1 170 ? -7.94398 -33.78682 -9.70150 1.000 45.76614 496 GLY A N 1
ATOM 2527 C CA . GLY A 1 170 ? -9.26013 -33.10637 -9.85151 1.000 57.45196 496 GLY A CA 1
ATOM 2528 C C . GLY A 1 170 ? -10.18821 -33.05570 -8.63293 1.000 54.61729 496 GLY A C 1
ATOM 2529 O O . GLY A 1 170 ? -11.41459 -33.08939 -8.76568 1.000 54.89511 496 GLY A O 1
ATOM 2533 N N . PHE A 1 171 ? -9.63338 -32.94408 -7.45093 1.000 45.26728 497 PHE A N 1
ATOM 2534 C CA . PHE A 1 171 ? -10.39999 -32.99918 -6.19772 1.000 44.22377 497 PHE A CA 1
ATOM 2535 C C . PHE A 1 171 ? -11.55514 -32.00915 -6.13444 1.000 41.21936 497 PHE A C 1
ATOM 2536 O O . PHE A 1 171 ? -11.35798 -30.80401 -6.23353 1.000 41.47188 497 PHE A O 1
ATOM 2553 N N . GLN A 1 172 ? -12.75531 -32.52806 -5.91465 1.000 41.87720 498 GLN A N 1
ATOM 2554 C CA . GLN A 1 172 ? -13.93821 -31.72024 -5.67352 1.000 44.27048 498 GLN A CA 1
ATOM 2555 C C . GLN A 1 172 ? -14.55009 -32.04394 -4.30615 1.000 44.07431 498 GLN A C 1
ATOM 2556 O O . GLN A 1 172 ? -14.46244 -33.18612 -3.81829 1.000 43.53861 498 GLN A O 1
ATOM 2570 N N . PRO A 1 173 ? -15.22682 -31.07305 -3.67213 1.000 48.87593 499 PRO A N 1
ATOM 2571 C CA . PRO A 1 173 ? -15.71810 -31.33240 -2.30735 1.000 46.62509 499 PRO A CA 1
ATOM 2572 C C . PRO A 1 173 ? -16.77445 -32.41924 -2.23702 1.000 45.99246 499 PRO A C 1
ATOM 2573 O O . PRO A 1 173 ? -16.90645 -33.03958 -1.17901 1.000 44.47269 499 PRO A O 1
ATOM 2584 N N . THR A 1 174 ? -17.54044 -32.64140 -3.30760 1.000 40.60047 500 THR A N 1
ATOM 2585 C CA . THR A 1 174 ? -18.54952 -33.69619 -3.33892 1.000 42.41495 500 THR A CA 1
ATOM 2586 C C . THR A 1 174 ? -17.99006 -35.07696 -3.64704 1.000 40.95977 500 THR A C 1
ATOM 2587 O O . THR A 1 174 ? -18.75560 -36.04683 -3.73284 1.000 41.84843 500 THR A O 1
ATOM 2598 N N . ASN A 1 175 ? -16.68908 -35.20628 -3.82347 1.000 42.30329 501 ASN A N 1
ATOM 2599 C CA . ASN A 1 175 ? -16.10997 -36.52780 -3.99526 1.000 40.99449 501 ASN A CA 1
ATOM 2600 C C . ASN A 1 175 ? -16.48683 -37.44835 -2.84761 1.000 44.34791 501 ASN A C 1
ATOM 2601 O O . ASN A 1 175 ? -16.60854 -37.02404 -1.69381 1.000 41.38753 501 ASN A O 1
ATOM 2612 N N . GLY A 1 176 ? -16.60351 -38.72843 -3.15905 1.000 42.80219 502 GLY A N 1
ATOM 2613 C CA . GLY A 1 176 ? -16.65283 -39.73146 -2.11865 1.000 41.91590 502 GLY A CA 1
ATOM 2614 C C . GLY A 1 176 ? -15.34285 -39.80693 -1.36837 1.000 45.71753 502 GLY A C 1
ATOM 2615 O O . GLY A 1 176 ? -14.30547 -39.31137 -1.81115 1.000 37.54860 502 GLY A O 1
ATOM 2619 N N . VAL A 1 177 ? -15.40841 -40.39751 -0.17319 1.000 39.18234 503 VAL A N 1
ATOM 2620 C CA . VAL A 1 177 ? -14.27295 -40.32802 0.74364 1.000 44.50586 503 VAL A CA 1
ATOM 2621 C C . VAL A 1 177 ? -13.02380 -40.94178 0.11432 1.000 44.01326 503 VAL A C 1
ATOM 2622 O O . VAL A 1 177 ? -11.90363 -40.46342 0.32628 1.000 44.17919 503 VAL A O 1
ATOM 2635 N N . GLY A 1 178 ? -13.18896 -42.02521 -0.63129 1.000 46.44701 504 GLY A N 1
ATOM 2636 C CA . GLY A 1 178 ? -12.06988 -42.65489 -1.29353 1.000 48.23514 504 GLY A CA 1
ATOM 2637 C C . GLY A 1 178 ? -11.42143 -41.78907 -2.34840 1.000 45.02601 504 GLY A C 1
ATOM 2638 O O . GLY A 1 178 ? -10.27016 -42.03808 -2.72217 1.000 46.59339 504 GLY A O 1
ATOM 2642 N N . TYR A 1 179 ? -12.13325 -40.78839 -2.84647 1.000 40.74852 505 TYR A N 1
ATOM 2643 C CA . TYR A 1 179 ? -11.60167 -39.85752 -3.81959 1.000 41.14274 505 TYR A CA 1
ATOM 2644 C C . TYR A 1 179 ? -11.24811 -38.49304 -3.21927 1.000 43.13723 505 TYR A C 1
ATOM 2645 O O . TYR A 1 179 ? -10.80270 -37.58214 -3.95525 1.000 40.94381 505 TYR A O 1
ATOM 2663 N N . GLN A 1 180 ? -11.43438 -38.30624 -1.91768 1.000 42.74572 506 GLN A N 1
ATOM 2664 C CA . GLN A 1 180 ? -11.09934 -37.00879 -1.33616 1.000 36.62250 506 GLN A CA 1
ATOM 2665 C C . GLN A 1 180 ? -9.60758 -36.92478 -1.10049 1.000 38.96692 506 GLN A C 1
ATOM 2666 O O . GLN A 1 180 ? -8.93363 -37.94643 -0.94137 1.000 35.49797 506 GLN A O 1
ATOM 2680 N N . PRO A 1 181 ? -9.06310 -35.71285 -1.07283 1.000 36.14246 507 PRO A N 1
ATOM 2681 C CA . PRO A 1 181 ? -7.62535 -35.56996 -0.81450 1.000 39.09042 507 PRO A CA 1
ATOM 2682 C C . PRO A 1 181 ? -7.27549 -35.85947 0.63935 1.000 39.27002 507 PRO A C 1
ATOM 2683 O O . PRO A 1 181 ? -8.00689 -35.48679 1.56046 1.000 39.34190 507 PRO A O 1
ATOM 2694 N N . TYR A 1 182 ? -6.13586 -36.51979 0.82649 1.000 37.63440 508 TYR A N 1
ATOM 2695 C CA . TYR A 1 182 ? -5.51631 -36.74697 2.12208 1.000 37.11654 508 TYR A CA 1
ATOM 2696 C C . TYR A 1 182 ? -4.09738 -36.21316 2.10167 1.000 42.56132 508 TYR A C 1
ATOM 2697 O O . TYR A 1 182 ? -3.33907 -36.47860 1.15894 1.000 41.29133 508 TYR A O 1
ATOM 2715 N N . ARG A 1 183 ? -3.74126 -35.45821 3.13357 1.000 39.91148 509 ARG A N 1
ATOM 2716 C CA . ARG A 1 183 ? -2.36515 -35.08034 3.35188 1.000 36.19525 509 ARG A CA 1
ATOM 2717 C C . ARG A 1 183 ? -1.67486 -36.20969 4.11161 1.000 39.34750 509 ARG A C 1
ATOM 2718 O O . ARG A 1 183 ? -2.27511 -36.86838 4.97444 1.000 41.93087 509 ARG A O 1
ATOM 2739 N N . VAL A 1 184 ? -0.40284 -36.43249 3.79757 1.000 39.81414 510 VAL A N 1
ATOM 2740 C CA . VAL A 1 184 ? 0.34964 -37.57761 4.30783 1.000 38.32343 510 VAL A CA 1
ATOM 2741 C C . VAL A 1 184 ? 1.71559 -37.06862 4.69851 1.000 41.92316 510 VAL A C 1
ATOM 2742 O O . VAL A 1 184 ? 2.33972 -36.31581 3.93484 1.000 39.14056 510 VAL A O 1
ATOM 2755 N N . VAL A 1 185 ? 2.17056 -37.46520 5.88388 1.000 39.69006 511 VAL A N 1
ATOM 2756 C CA . VAL A 1 185 ? 3.51764 -37.19187 6.34973 1.000 39.93788 511 VAL A CA 1
ATOM 2757 C C . VAL A 1 185 ? 4.12760 -38.53765 6.70001 1.000 39.40662 511 VAL A C 1
ATOM 2758 O O . VAL A 1 185 ? 3.53490 -39.30482 7.46646 1.000 41.20556 511 VAL A O 1
ATOM 2771 N N . VAL A 1 186 ? 5.29581 -38.83845 6.14001 1.000 38.37145 512 VAL A N 1
ATOM 2772 C CA . VAL A 1 186 ? 6.00113 -40.07188 6.46431 1.000 40.89063 512 VAL A CA 1
ATOM 2773 C C . VAL A 1 186 ? 7.25086 -39.69462 7.24956 1.000 44.78519 512 VAL A C 1
ATOM 2774 O O . VAL A 1 186 ? 8.13348 -38.98990 6.73141 1.000 44.31076 512 VAL A O 1
ATOM 2787 N N . LEU A 1 187 ? 7.34349 -40.17666 8.48969 1.000 44.08139 513 LEU A N 1
ATOM 2788 C CA . LEU A 1 187 ? 8.51523 -39.91412 9.32103 1.000 45.57104 513 LEU A CA 1
ATOM 2789 C C . LEU A 1 187 ? 9.43852 -41.12254 9.23807 1.000 41.15474 513 LEU A C 1
ATOM 2790 O O . LEU A 1 187 ? 9.02603 -42.23168 9.56377 1.000 44.43021 513 LEU A O 1
ATOM 2806 N N . SER A 1 188 ? 10.66614 -40.91173 8.75761 1.000 45.58998 514 SER A N 1
ATOM 2807 C CA . SER A 1 188 ? 11.66351 -41.97239 8.68857 1.000 45.54413 514 SER A CA 1
ATOM 2808 C C . SER A 1 188 ? 12.61518 -41.78174 9.85365 1.000 46.79079 514 SER A C 1
ATOM 2809 O O . SER A 1 188 ? 13.13624 -40.68400 10.04198 1.000 47.58901 514 SER A O 1
ATOM 2817 N N . PHE A 1 189 ? 12.82661 -42.82933 10.62049 1.000 45.26030 515 PHE A N 1
ATOM 2818 C CA . PHE A 1 189 ? 13.70298 -42.78865 11.78687 1.000 52.85826 515 PHE A CA 1
ATOM 2819 C C . PHE A 1 189 ? 14.99732 -43.48261 11.38893 1.000 52.74348 515 PHE A C 1
ATOM 2820 O O . PHE A 1 189 ? 15.07104 -44.71275 11.36528 1.000 57.83702 515 PHE A O 1
ATOM 2837 N N . GLU A 1 190 ? 16.01527 -42.68822 11.08252 1.000 52.57347 516 GLU A N 1
ATOM 2838 C CA . GLU A 1 190 ? 17.26709 -43.20060 10.55472 1.000 55.16444 516 GLU A CA 1
ATOM 2839 C C . GLU A 1 190 ? 18.21440 -43.50365 11.70664 1.000 57.32490 516 GLU A C 1
ATOM 2840 O O . GLU A 1 190 ? 18.38241 -42.67470 12.60298 1.000 55.60567 516 GLU A O 1
ATOM 2852 N N . LEU A 1 191 ? 18.82060 -44.68859 11.68009 1.000 57.40440 517 LEU A N 1
ATOM 2853 C CA . LEU A 1 191 ? 19.76845 -45.12834 12.70248 1.000 59.58066 517 LEU A CA 1
ATOM 2854 C C . LEU A 1 191 ? 21.08406 -45.47666 12.02435 1.000 55.18898 517 LEU A C 1
ATOM 2855 O O . LEU A 1 191 ? 21.18057 -46.49458 11.33034 1.000 59.32650 517 LEU A O 1
ATOM 2871 N N . LEU A 1 192 ? 22.08489 -44.62021 12.21440 1.000 54.48087 518 LEU A N 1
ATOM 2872 C CA . LEU A 1 192 ? 23.44995 -44.84281 11.76383 1.000 56.65772 518 LEU A CA 1
ATOM 2873 C C . LEU A 1 192 ? 24.37876 -45.04323 12.95770 1.000 60.54895 518 LEU A C 1
ATOM 2874 O O . LEU A 1 192 ? 24.04683 -44.70949 14.09347 1.000 57.22661 518 LEU A O 1
ATOM 2890 N N . HIS A 1 193 ? 25.56188 -45.59666 12.68403 1.000 56.20679 519 HIS A N 1
ATOM 2891 C CA . HIS A 1 193 ? 26.62049 -45.72912 13.69302 1.000 58.50276 519 HIS A CA 1
ATOM 2892 C C . HIS A 1 193 ? 27.28082 -44.36365 13.90445 1.000 59.68682 519 HIS A C 1
ATOM 2893 O O . HIS A 1 193 ? 28.39232 -44.08517 13.44971 1.000 60.90715 519 HIS A O 1
ATOM 2907 N N . ALA A 1 194 ? 26.54755 -43.48780 14.59265 1.000 60.40547 520 ALA A N 1
ATOM 2908 C CA . ALA A 1 194 ? 26.95738 -42.10060 14.78295 1.000 59.25488 520 ALA A CA 1
ATOM 2909 C C . ALA A 1 194 ? 26.18835 -41.52558 15.97365 1.000 59.12660 520 ALA A C 1
ATOM 2910 O O . ALA A 1 194 ? 25.23640 -42.13767 16.46567 1.000 57.03452 520 ALA A O 1
ATOM 2917 N N . PRO A 1 195 ? 26.58071 -40.35049 16.47066 1.000 62.62510 521 PRO A N 1
ATOM 2918 C CA . PRO A 1 195 ? 25.83216 -39.74660 17.58356 1.000 57.42206 521 PRO A CA 1
ATOM 2919 C C . PRO A 1 195 ? 24.41072 -39.39671 17.17326 1.000 65.87823 521 PRO A C 1
ATOM 2920 O O . PRO A 1 195 ? 24.12348 -39.12124 16.00018 1.000 59.70683 521 PRO A O 1
ATOM 2931 N N . ALA A 1 196 ? 23.50239 -39.44237 18.15568 1.000 63.04811 522 ALA A N 1
ATOM 2932 C CA . ALA A 1 196 ? 22.09782 -39.14684 17.88271 1.000 60.55979 522 ALA A CA 1
ATOM 2933 C C . ALA A 1 196 ? 21.86284 -37.64553 17.88994 1.000 64.53645 522 ALA A C 1
ATOM 2934 O O . ALA A 1 196 ? 22.45136 -36.92040 18.69243 1.000 59.85010 522 ALA A O 1
ATOM 2941 N N . THR A 1 197 ? 21.00041 -37.17185 16.98742 1.000 66.13946 523 THR A N 1
ATOM 2942 C CA . THR A 1 197 ? 20.64919 -35.75419 16.96694 1.000 64.73410 523 THR A CA 1
ATOM 2943 C C . THR A 1 197 ? 19.17532 -35.48400 17.20528 1.000 59.86412 523 THR A C 1
ATOM 2944 O O . THR A 1 197 ? 18.81105 -34.31746 17.37579 1.000 64.77886 523 THR A O 1
ATOM 2955 N N . VAL A 1 198 ? 18.32299 -36.50646 17.22459 1.000 56.64999 524 VAL A N 1
ATOM 2956 C CA . VAL A 1 198 ? 16.89828 -36.32828 17.46682 1.000 57.48555 524 VAL A CA 1
ATOM 2957 C C . VAL A 1 198 ? 16.48697 -37.29161 18.56274 1.000 56.83367 524 VAL A C 1
ATOM 2958 O O . VAL A 1 198 ? 16.53144 -38.50685 18.36283 1.000 61.06638 524 VAL A O 1
ATOM 2971 N N . CYS A 1 199 ? 16.06093 -36.75404 19.70211 1.000 59.74676 525 CYS A N 1
ATOM 2972 C CA . CYS A 1 199 ? 15.68589 -37.55066 20.86517 1.000 60.90361 525 CYS A CA 1
ATOM 2973 C C . CYS A 1 199 ? 14.30847 -37.12349 21.35443 1.000 61.49553 525 CYS A C 1
ATOM 2974 O O . CYS A 1 199 ? 13.90076 -35.96761 21.18117 1.000 63.40904 525 CYS A O 1
ATOM 2981 N N . GLY A 1 200 ? 13.60628 -38.05778 21.99827 1.000 61.70105 526 GLY A N 1
ATOM 2982 C CA . GLY A 1 200 ? 12.38186 -37.73065 22.68478 1.000 63.76062 526 GLY A CA 1
ATOM 2983 C C . GLY A 1 200 ? 12.68948 -36.95326 23.94753 1.000 70.49633 526 GLY A C 1
ATOM 2984 O O . GLY A 1 200 ? 13.84656 -36.86554 24.36842 1.000 70.71618 526 GLY A O 1
ATOM 2988 N N . PRO A 1 201 ? 11.66513 -36.35301 24.56648 1.000 68.36354 527 PRO A N 1
ATOM 2989 C CA . PRO A 1 201 ? 11.92810 -35.50884 25.74884 1.000 75.80329 527 PRO A CA 1
ATOM 2990 C C . PRO A 1 201 ? 12.57484 -36.26837 26.89574 1.000 77.03608 527 PRO A C 1
ATOM 2991 O O . PRO A 1 201 ? 13.33561 -35.66877 27.67550 1.000 73.90255 527 PRO A O 1
ATOM 3002 N N . LYS A 1 202 ? 12.30951 -37.57595 27.00427 1.000 81.88806 528 LYS A N 1
ATOM 3003 C CA . LYS A 1 202 ? 12.94296 -38.41112 28.02013 1.000 98.81283 528 LYS A CA 1
ATOM 3004 C C . LYS A 1 202 ? 14.39182 -38.75939 27.68159 1.000 104.77720 528 LYS A C 1
ATOM 3005 O O . LYS A 1 202 ? 15.04820 -39.43889 28.48033 1.000 109.49034 528 LYS A O 1
ATOM 3024 N N . LYS A 1 203 ? 14.90031 -38.30662 26.53538 1.000 110.27803 529 LYS A N 1
ATOM 3025 C CA . LYS A 1 203 ? 16.27635 -38.56240 26.11472 1.000 100.95557 529 LYS A CA 1
ATOM 3026 C C . LYS A 1 203 ? 16.66222 -40.03231 26.27774 1.000 96.90160 529 LYS A C 1
ATOM 3027 O O . LYS A 1 203 ? 15.92905 -40.93512 25.88267 1.000 84.61732 529 LYS A O 1
ATOM 3046 N N . ASN B 1 8 ? -1.80641 -33.68036 -51.20820 1.000 80.00965 334 ASN B N 1
ATOM 3047 C CA . ASN B 1 8 ? -2.10233 -33.62258 -49.77968 1.000 86.35911 334 ASN B CA 1
ATOM 3048 C C . ASN B 1 8 ? -1.02448 -32.82937 -49.03089 1.000 84.14089 334 ASN B C 1
ATOM 3049 O O . ASN B 1 8 ? 0.02374 -33.36416 -48.67516 1.000 77.05221 334 ASN B O 1
ATOM 3060 N N . LEU B 1 9 ? -1.28632 -31.54971 -48.78061 1.000 79.33010 335 LEU B N 1
ATOM 3061 C CA . LEU B 1 9 ? -0.24625 -30.62097 -48.34763 1.000 75.41539 335 LEU B CA 1
ATOM 3062 C C . LEU B 1 9 ? -0.04639 -30.67615 -46.83533 1.000 69.58686 335 LEU B C 1
ATOM 3063 O O . LEU B 1 9 ? -1.00418 -30.81524 -46.06525 1.000 69.16610 335 LEU B O 1
ATOM 3079 N N . CYS B 1 10 ? 1.20497 -30.58337 -46.41739 1.000 74.12287 336 CYS B N 1
ATOM 3080 C CA . CYS B 1 10 ? 1.49677 -30.66252 -44.99148 1.000 68.06227 336 CYS B CA 1
ATOM 3081 C C . CYS B 1 10 ? 0.84567 -29.49253 -44.25694 1.000 72.43668 336 CYS B C 1
ATOM 3082 O O . CYS B 1 10 ? 0.83844 -28.35896 -44.76276 1.000 71.13828 336 CYS B O 1
ATOM 3089 N N . PRO B 1 11 ? 0.31516 -29.72346 -43.05408 1.000 70.59691 337 PRO B N 1
ATOM 3090 C CA . PRO B 1 11 ? -0.43854 -28.68275 -42.34369 1.000 71.89085 337 PRO B CA 1
ATOM 3091 C C . PRO B 1 11 ? 0.46851 -27.71529 -41.58886 1.000 64.90559 337 PRO B C 1
ATOM 3092 O O . PRO B 1 11 ? 0.37796 -27.55930 -40.37232 1.000 67.65265 337 PRO B O 1
ATOM 3103 N N . PHE B 1 12 ? 1.35909 -27.04623 -42.32860 1.000 64.12461 338 PHE B N 1
ATOM 3104 C CA . PHE B 1 12 ? 2.26427 -26.09667 -41.69573 1.000 61.74613 338 PHE B CA 1
ATOM 3105 C C . PHE B 1 12 ? 1.52316 -24.86693 -41.19969 1.000 63.05832 338 PHE B C 1
ATOM 3106 O O . PHE B 1 12 ? 1.96167 -24.22736 -40.24359 1.000 64.26081 338 PHE B O 1
ATOM 3123 N N . GLY B 1 13 ? 0.39471 -24.53139 -41.81912 1.000 68.05162 339 GLY B N 1
ATOM 3124 C CA . GLY B 1 13 ? -0.36065 -23.36950 -41.37695 1.000 67.31218 339 GLY B CA 1
ATOM 3125 C C . GLY B 1 13 ? -0.77647 -23.46547 -39.92330 1.000 65.78796 339 GLY B C 1
ATOM 3126 O O . GLY B 1 13 ? -0.76438 -22.46751 -39.19425 1.000 68.72480 339 GLY B O 1
ATOM 3130 N N . GLU B 1 14 ? -1.15245 -24.66851 -39.47889 1.000 66.88469 340 GLU B N 1
ATOM 3131 C CA . GLU B 1 14 ? -1.55296 -24.84316 -38.08745 1.000 66.11656 340 GLU B CA 1
ATOM 3132 C C . GLU B 1 14 ? -0.43151 -24.45941 -37.14196 1.000 64.54505 340 GLU B C 1
ATOM 3133 O O . GLU B 1 14 ? -0.69897 -24.03364 -36.01305 1.000 67.66198 340 GLU B O 1
ATOM 3145 N N . VAL B 1 15 ? 0.82000 -24.59689 -37.58706 1.000 62.78074 341 VAL B N 1
ATOM 3146 C CA . VAL B 1 15 ? 1.99559 -24.31070 -36.76414 1.000 62.06716 341 VAL B CA 1
ATOM 3147 C C . VAL B 1 15 ? 2.34141 -22.83247 -36.88198 1.000 62.02659 341 VAL B C 1
ATOM 3148 O O . VAL B 1 15 ? 2.29808 -22.09202 -35.89635 1.000 59.88873 341 VAL B O 1
ATOM 3161 N N . PHE B 1 16 ? 2.64703 -22.38463 -38.09979 1.000 58.50899 342 PHE B N 1
ATOM 3162 C CA . PHE B 1 16 ? 3.13009 -21.01996 -38.28096 1.000 61.24597 342 PHE B CA 1
ATOM 3163 C C . PHE B 1 16 ? 2.06377 -19.97455 -37.97518 1.000 62.03920 342 PHE B C 1
ATOM 3164 O O . PHE B 1 16 ? 2.38675 -18.87922 -37.49837 1.000 55.92161 342 PHE B O 1
ATOM 3181 N N . ASN B 1 17 ? 0.79660 -20.28501 -38.22718 1.000 59.85904 343 ASN B N 1
ATOM 3182 C CA . ASN B 1 17 ? -0.27383 -19.32146 -38.04624 1.000 62.15448 343 ASN B CA 1
ATOM 3183 C C . ASN B 1 17 ? -1.13883 -19.65302 -36.83453 1.000 67.05617 343 ASN B C 1
ATOM 3184 O O . ASN B 1 17 ? -2.28376 -19.20369 -36.74123 1.000 67.35731 343 ASN B O 1
ATOM 3194 N N . ALA B 1 18 ? -0.60836 -20.40509 -35.88131 1.000 65.88207 344 ALA B N 1
ATOM 3195 C CA . ALA B 1 18 ? -1.35081 -20.65301 -34.65317 1.000 60.97708 344 ALA B CA 1
ATOM 3196 C C . ALA B 1 18 ? -1.67050 -19.33365 -33.96476 1.000 64.70452 344 ALA B C 1
ATOM 3197 O O . ALA B 1 18 ? -0.83184 -18.43024 -33.87733 1.000 65.83896 344 ALA B O 1
ATOM 3204 N N . THR B 1 19 ? -2.89172 -19.22360 -33.44900 1.000 63.89437 345 THR B N 1
ATOM 3205 C CA . THR B 1 19 ? -3.26831 -17.98509 -32.77822 1.000 74.08557 345 THR B CA 1
ATOM 3206 C C . THR B 1 19 ? -2.42761 -17.76720 -31.52360 1.000 70.81353 345 THR B C 1
ATOM 3207 O O . THR B 1 19 ? -1.95379 -16.64939 -31.27238 1.000 67.67381 345 THR B O 1
ATOM 3218 N N . ARG B 1 20 ? -2.19098 -18.82758 -30.74674 1.000 75.11036 346 ARG B N 1
ATOM 3219 C CA . ARG B 1 20 ? -1.33637 -18.75469 -29.56435 1.000 68.24377 346 ARG B CA 1
ATOM 3220 C C . ARG B 1 20 ? -0.11886 -19.66860 -29.72100 1.000 62.76081 346 ARG B C 1
ATOM 3221 O O . ARG B 1 20 ? -0.19607 -20.77534 -30.27540 1.000 63.42798 346 ARG B O 1
ATOM 3242 N N . PHE B 1 21 ? 1.01104 -19.19592 -29.24436 1.000 56.17610 347 PHE B N 1
ATOM 3243 C CA . PHE B 1 21 ? 2.24694 -19.95378 -29.23769 1.000 49.05126 347 PHE B CA 1
ATOM 3244 C C . PHE B 1 21 ? 2.60021 -20.30562 -27.79068 1.000 52.27529 347 PHE B C 1
ATOM 3245 O O . PHE B 1 21 ? 2.20240 -19.61909 -26.85970 1.000 52.71907 347 PHE B O 1
ATOM 3262 N N . ALA B 1 22 ? 3.33173 -21.39232 -27.61621 1.000 49.79746 348 ALA B N 1
ATOM 3263 C CA . ALA B 1 22 ? 3.72850 -21.86150 -26.29708 1.000 51.74761 348 ALA B CA 1
ATOM 3264 C C . ALA B 1 22 ? 4.84453 -20.99808 -25.71631 1.000 47.10957 348 ALA B C 1
ATOM 3265 O O . ALA B 1 22 ? 5.62674 -20.36697 -26.44572 1.000 46.72279 348 ALA B O 1
ATOM 3272 N N . SER B 1 23 ? 4.91205 -20.97277 -24.38106 1.000 50.22528 349 SER B N 1
ATOM 3273 C CA . SER B 1 23 ? 6.12296 -20.49749 -23.73308 1.000 43.89184 349 SER B CA 1
ATOM 3274 C C . SER B 1 23 ? 7.29866 -21.38630 -24.09496 1.000 44.06648 349 SER B C 1
ATOM 3275 O O . SER B 1 23 ? 7.15475 -22.59809 -24.24786 1.000 48.80313 349 SER B O 1
ATOM 3283 N N . VAL B 1 24 ? 8.48561 -20.77210 -24.20281 1.000 42.56665 350 VAL B N 1
ATOM 3284 C CA . VAL B 1 24 ? 9.68521 -21.52820 -24.56394 1.000 39.30055 350 VAL B CA 1
ATOM 3285 C C . VAL B 1 24 ? 9.95262 -22.69792 -23.59937 1.000 40.22562 350 VAL B C 1
ATOM 3286 O O . VAL B 1 24 ? 10.39938 -23.77683 -24.01837 1.000 39.26408 350 VAL B O 1
ATOM 3299 N N . TYR B 1 25 ? 9.74905 -22.50341 -22.29722 1.000 43.12171 351 TYR B N 1
ATOM 3300 C CA . TYR B 1 25 ? 10.04084 -23.60191 -21.36935 1.000 42.89009 351 TYR B CA 1
ATOM 3301 C C . TYR B 1 25 ? 9.08649 -24.78023 -21.56975 1.000 43.63566 351 TYR B C 1
ATOM 3302 O O . TYR B 1 25 ? 9.45619 -25.93744 -21.31942 1.000 45.87898 351 TYR B O 1
ATOM 3320 N N . ALA B 1 26 ? 7.85172 -24.50386 -21.99174 1.000 46.86906 352 ALA B N 1
ATOM 3321 C CA . ALA B 1 26 ? 6.84529 -25.51069 -22.29630 1.000 41.02421 352 ALA B CA 1
ATOM 3322 C C . ALA B 1 26 ? 6.61979 -25.60501 -23.80530 1.000 49.54552 352 ALA B C 1
ATOM 3323 O O . ALA B 1 26 ? 5.48603 -25.66676 -24.28416 1.000 43.04718 352 ALA B O 1
ATOM 3330 N N . TRP B 1 27 ? 7.70774 -25.60451 -24.55794 1.000 45.87412 353 TRP B N 1
ATOM 3331 C CA . TRP B 1 27 ? 7.62418 -25.59493 -26.00750 1.000 45.76342 353 TRP B CA 1
ATOM 3332 C C . TRP B 1 27 ? 6.80112 -26.74487 -26.57696 1.000 47.20996 353 TRP B C 1
ATOM 3333 O O . TRP B 1 27 ? 6.82427 -27.88883 -26.10965 1.000 47.01224 353 TRP B O 1
ATOM 3354 N N . ASN B 1 28 ? 6.06380 -26.42997 -27.61813 1.000 49.06684 354 ASN B N 1
ATOM 3355 C CA . ASN B 1 28 ? 5.13880 -27.37882 -28.22898 1.000 49.74700 354 ASN B CA 1
ATOM 3356 C C . ASN B 1 28 ? 5.83986 -28.11723 -29.36663 1.000 47.77538 354 ASN B C 1
ATOM 3357 O O . ASN B 1 28 ? 6.70112 -27.55562 -30.05648 1.000 49.08861 354 ASN B O 1
ATOM 3368 N N . ARG B 1 29 ? 5.47078 -29.37778 -29.55781 1.000 50.56401 355 ARG B N 1
ATOM 3369 C CA . ARG B 1 29 ? 5.97461 -30.15306 -30.68640 1.000 50.54588 355 ARG B CA 1
ATOM 3370 C C . ARG B 1 29 ? 4.81369 -30.78106 -31.43183 1.000 54.52602 355 ARG B C 1
ATOM 3371 O O . ARG B 1 29 ? 3.89257 -31.29432 -30.82234 1.000 51.71901 355 ARG B O 1
ATOM 3392 N N . LYS B 1 30 ? 4.89019 -30.78153 -32.75085 1.000 52.21655 356 LYS B N 1
ATOM 3393 C CA . LYS B 1 30 ? 3.88398 -31.44018 -33.58469 1.000 56.38866 356 LYS B CA 1
ATOM 3394 C C . LYS B 1 30 ? 4.61958 -32.34725 -34.55511 1.000 51.10781 356 LYS B C 1
ATOM 3395 O O . LYS B 1 30 ? 5.66930 -31.96680 -35.06996 1.000 48.00218 356 LYS B O 1
ATOM 3414 N N . ARG B 1 31 ? 4.12189 -33.56113 -34.73656 1.000 55.47269 357 ARG B N 1
ATOM 3415 C CA . ARG B 1 31 ? 4.66603 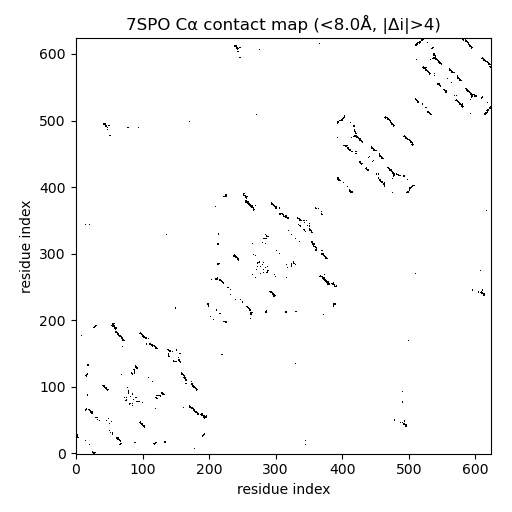-34.47568 -35.71595 1.000 50.82274 357 ARG B CA 1
ATOM 3416 C C . ARG B 1 31 ? 3.94287 -34.24232 -37.03709 1.000 51.74690 357 ARG B C 1
ATOM 3417 O O . ARG B 1 31 ? 2.71585 -34.21685 -37.08876 1.000 56.22022 357 ARG B O 1
ATOM 3438 N N . ILE B 1 32 ? 4.70745 -34.09513 -38.10316 1.000 56.24553 358 ILE B N 1
ATOM 3439 C CA . ILE B 1 32 ? 4.18379 -33.94253 -39.46658 1.000 62.08851 358 ILE B CA 1
ATOM 3440 C C . ILE B 1 32 ? 4.53128 -35.20160 -40.23360 1.000 58.96383 358 ILE B C 1
ATOM 3441 O O . ILE B 1 32 ? 5.70621 -35.57511 -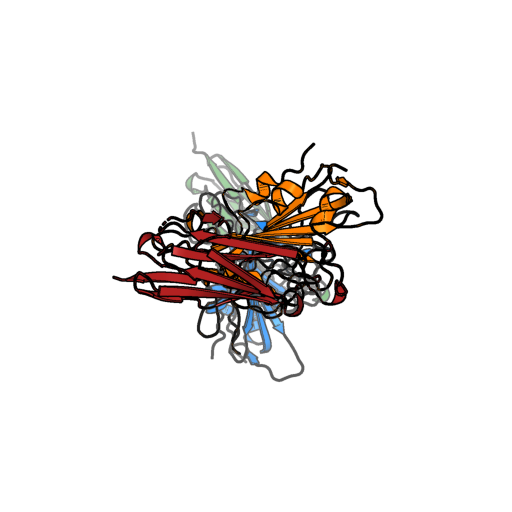40.27930 1.000 49.36071 358 ILE B O 1
ATOM 3457 N N . SER B 1 33 ? 3.51932 -35.83703 -40.82923 1.000 59.91433 359 SER B N 1
ATOM 3458 C CA . SER B 1 33 ? 3.61892 -37.15180 -41.43216 1.000 60.16785 359 SER B CA 1
ATOM 3459 C C . SER B 1 33 ? 2.70798 -37.25296 -42.65432 1.000 71.41657 359 SER B C 1
ATOM 3460 O O . SER B 1 33 ? 1.68503 -36.56302 -42.76224 1.000 63.29832 359 SER B O 1
ATOM 3468 N N . ASN B 1 34 ? 3.07417 -38.14883 -43.56487 1.000 66.97993 360 ASN B N 1
ATOM 3469 C CA . ASN B 1 34 ? 2.20155 -38.56744 -44.66575 1.000 69.36522 360 ASN B CA 1
ATOM 3470 C C . ASN B 1 34 ? 1.59221 -37.36473 -45.38966 1.000 68.91971 360 ASN B C 1
ATOM 3471 O O . ASN B 1 34 ? 0.37176 -37.18511 -45.43003 1.000 74.16034 360 ASN B O 1
ATOM 3482 N N . CYS B 1 35 ? 2.46331 -36.54018 -45.97054 1.000 62.78442 361 CYS B N 1
ATOM 3483 C CA . CYS B 1 35 ? 2.01551 -35.32244 -46.63220 1.000 72.90272 361 CYS B CA 1
ATOM 3484 C C . CYS B 1 35 ? 3.13482 -34.77624 -47.50748 1.000 68.37442 361 CYS B C 1
ATOM 3485 O O . CYS B 1 35 ? 4.29917 -35.15860 -47.38344 1.000 69.17329 361 CYS B O 1
ATOM 3492 N N . VAL B 1 36 ? 2.75506 -33.85464 -48.38969 1.000 70.90583 362 VAL B N 1
ATOM 3493 C CA . VAL B 1 36 ? 3.67137 -33.21191 -49.32833 1.000 71.36699 362 VAL B CA 1
ATOM 3494 C C . VAL B 1 36 ? 4.02730 -31.84460 -48.78266 1.000 68.12046 362 VAL B C 1
ATOM 3495 O O . VAL B 1 36 ? 3.13919 -31.04902 -48.47073 1.000 67.82557 362 VAL B O 1
ATOM 3508 N N . ALA B 1 37 ? 5.31474 -31.56911 -48.68063 1.000 76.38163 363 ALA B N 1
ATOM 3509 C CA . ALA B 1 37 ? 5.82359 -30.32747 -48.11192 1.000 84.57073 363 ALA B CA 1
ATOM 3510 C C . ALA B 1 37 ? 6.39090 -29.47262 -49.23612 1.000 77.09075 363 ALA B C 1
ATOM 3511 O O . ALA B 1 37 ? 7.43079 -29.80973 -49.80931 1.000 77.79310 363 ALA B O 1
ATOM 3518 N N . ASP B 1 38 ? 5.71217 -28.36835 -49.54980 1.000 71.73452 364 ASP B N 1
ATOM 3519 C CA . ASP B 1 38 ? 6.29804 -27.35387 -50.42752 1.000 79.69136 364 ASP B CA 1
ATOM 3520 C C . ASP B 1 38 ? 7.02359 -26.36597 -49.52064 1.000 66.54517 364 ASP B C 1
ATOM 3521 O O . ASP B 1 38 ? 6.44102 -25.40116 -49.01213 1.000 68.48454 364 ASP B O 1
ATOM 3530 N N . TYR B 1 39 ? 8.31517 -26.60918 -49.31521 1.000 68.06538 365 TYR B N 1
ATOM 3531 C CA . TYR B 1 39 ? 9.09862 -25.72919 -48.45778 1.000 70.45356 365 TYR B CA 1
ATOM 3532 C C . TYR B 1 39 ? 9.44112 -24.41825 -49.15315 1.000 70.60531 365 TYR B C 1
ATOM 3533 O O . TYR B 1 39 ? 9.98735 -23.52278 -48.50676 1.000 71.62950 365 TYR B O 1
ATOM 3551 N N . SER B 1 40 ? 9.12744 -24.28447 -50.44284 1.000 71.19576 366 SER B N 1
ATOM 3552 C CA . SER B 1 40 ? 9.58968 -23.13423 -51.20832 1.000 73.25015 366 SER B CA 1
ATOM 3553 C C . SER B 1 40 ? 8.81212 -21.87676 -50.85399 1.000 76.05509 366 SER B C 1
ATOM 3554 O O . SER B 1 40 ? 9.37466 -20.77520 -50.90334 1.000 75.32242 366 SER B O 1
ATOM 3562 N N . VAL B 1 41 ? 7.52429 -22.00461 -50.51301 1.000 72.63974 367 VAL B N 1
ATOM 3563 C CA . VAL B 1 41 ? 6.77886 -20.82454 -50.07772 1.000 74.32557 367 VAL B CA 1
ATOM 3564 C C . VAL B 1 41 ? 7.34817 -20.31252 -48.75511 1.000 72.65454 367 VAL B C 1
ATOM 3565 O O . VAL B 1 41 ? 7.51569 -19.10300 -48.56614 1.000 70.03699 367 VAL B O 1
ATOM 3578 N N . LEU B 1 42 ? 7.67804 -21.22192 -47.82958 1.000 73.95154 368 LEU B N 1
ATOM 3579 C CA . LEU B 1 42 ? 8.26574 -20.80388 -46.55884 1.000 68.75462 368 LEU B CA 1
ATOM 3580 C C . LEU B 1 42 ? 9.59989 -20.08932 -46.78181 1.000 65.63708 368 LEU B C 1
ATOM 3581 O O . LEU B 1 42 ? 9.81379 -18.97618 -46.29215 1.000 62.90137 368 LEU B O 1
ATOM 3597 N N . TYR B 1 43 ? 10.52878 -20.74277 -47.48626 1.000 59.07052 369 TYR B N 1
ATOM 3598 C CA . TYR B 1 43 ? 11.86908 -20.19400 -47.68024 1.000 63.08461 369 TYR B CA 1
ATOM 3599 C C . TYR B 1 43 ? 11.83929 -18.85898 -48.41064 1.000 61.91021 369 TYR B C 1
ATOM 3600 O O . TYR B 1 43 ? 12.66364 -17.98766 -48.13320 1.000 56.25220 369 TYR B O 1
ATOM 3618 N N . ASN B 1 44 ? 10.90662 -18.67575 -49.33838 1.000 64.40632 370 ASN B N 1
ATOM 3619 C CA . ASN B 1 44 ? 10.85529 -17.44993 -50.12120 1.000 70.33692 370 ASN B CA 1
ATOM 3620 C C . ASN B 1 44 ? 10.08500 -16.33613 -49.43375 1.000 69.85709 370 ASN B C 1
ATOM 3621 O O . ASN B 1 44 ? 10.13038 -15.19912 -49.89936 1.000 74.09371 370 ASN B O 1
ATOM 3632 N N . SER B 1 45 ? 9.40245 -16.61957 -48.33464 1.000 66.44228 371 SER B N 1
ATOM 3633 C CA . SER B 1 45 ? 8.59589 -15.59990 -47.68182 1.000 64.86046 371 SER B CA 1
ATOM 3634 C C . SER B 1 45 ? 9.47114 -14.46961 -47.15998 1.000 71.25167 371 SER B C 1
ATOM 3635 O O . SER B 1 45 ? 10.57532 -14.69344 -46.66147 1.000 66.43987 371 SER B O 1
ATOM 3643 N N . ALA B 1 46 ? 8.95952 -13.24814 -47.24780 1.000 63.43092 372 ALA B N 1
ATOM 3644 C CA . ALA B 1 46 ? 9.61119 -12.09179 -46.63249 1.000 64.03667 372 ALA B CA 1
ATOM 3645 C C . ALA B 1 46 ? 9.33631 -11.97343 -45.13101 1.000 63.89827 372 ALA B C 1
ATOM 3646 O O . ALA B 1 46 ? 10.00332 -11.18096 -44.43947 1.000 64.72866 372 ALA B O 1
ATOM 3653 N N . SER B 1 47 ? 8.40508 -12.76140 -44.59192 1.000 67.65962 373 SER B N 1
ATOM 3654 C CA . SER B 1 47 ? 8.02944 -12.58005 -43.18025 1.000 69.85043 373 SER B CA 1
ATOM 3655 C C . SER B 1 47 ? 9.12829 -12.99013 -42.21338 1.000 69.68848 373 SER B C 1
ATOM 3656 O O . SER B 1 47 ? 9.23427 -12.41015 -41.12510 1.000 67.93650 373 SER B O 1
ATOM 3664 N N . PHE B 1 48 ? 9.93917 -13.98682 -42.56925 1.000 61.63151 374 PHE B N 1
ATOM 3665 C CA . PHE B 1 48 ? 10.84490 -14.61134 -41.61733 1.000 56.55422 374 PHE B CA 1
ATOM 3666 C C . PHE B 1 48 ? 12.18823 -13.88978 -41.58360 1.000 62.94384 374 PHE B C 1
ATOM 3667 O O . PHE B 1 48 ? 12.83882 -13.74358 -42.61317 1.000 58.20014 374 PHE B O 1
ATOM 3684 N N . SER B 1 49 ? 12.60810 -13.44468 -40.39657 1.000 54.73293 375 SER B N 1
ATOM 3685 C CA . SER B 1 49 ? 13.86962 -12.73176 -40.26161 1.000 50.74526 375 SER B CA 1
ATOM 3686 C C . SER B 1 49 ? 15.01212 -13.65680 -39.90233 1.000 54.16445 375 SER B C 1
ATOM 3687 O O . SER B 1 49 ? 16.16234 -13.21702 -39.89493 1.000 53.36261 375 SER B O 1
ATOM 3695 N N . THR B 1 50 ? 14.71967 -14.90078 -39.53601 1.000 49.54827 376 THR B N 1
ATOM 3696 C CA . THR B 1 50 ? 15.72793 -15.93471 -39.41544 1.000 47.84447 376 THR B CA 1
ATOM 3697 C C . THR B 1 50 ? 15.18989 -17.14947 -40.14123 1.000 46.03548 376 THR B C 1
ATOM 3698 O O . THR B 1 50 ? 14.01622 -17.48550 -40.00121 1.000 44.53022 376 THR B O 1
ATOM 3709 N N . PHE B 1 51 ? 16.01916 -17.74890 -40.99236 1.000 47.21825 377 PHE B N 1
ATOM 3710 C CA . PHE B 1 51 ? 15.68779 -18.99646 -41.66552 1.000 44.79526 377 PHE B CA 1
ATOM 3711 C C . PHE B 1 51 ? 17.02972 -19.70488 -41.88040 1.000 48.24503 377 PHE B C 1
ATOM 3712 O O . PHE B 1 51 ? 17.65971 -19.66603 -42.94234 1.000 50.23644 377 PHE B O 1
ATOM 3729 N N . LYS B 1 52 ? 17.49008 -20.36812 -40.84151 1.000 45.47384 378 LYS B N 1
ATOM 3730 C CA . LYS B 1 52 ? 18.80438 -20.99330 -40.81847 1.000 47.56102 378 LYS B CA 1
ATOM 3731 C C . LYS B 1 52 ? 18.65802 -22.50945 -40.78512 1.000 48.62818 378 LYS B C 1
ATOM 3732 O O . LYS B 1 52 ? 18.03721 -23.06597 -39.86838 1.000 47.50450 378 LYS B O 1
ATOM 3751 N N . CYS B 1 53 ? 19.30990 -23.18030 -41.71521 1.000 43.77007 379 CYS B N 1
ATOM 3752 C CA . CYS B 1 53 ? 19.23784 -24.62623 -41.78315 1.000 45.85849 379 CYS B CA 1
ATOM 3753 C C . CYS B 1 53 ? 20.60872 -25.21866 -41.51326 1.000 50.83370 379 CYS B C 1
ATOM 3754 O O . CYS B 1 53 ? 21.64196 -24.65400 -41.90248 1.000 50.83353 379 CYS B O 1
ATOM 3761 N N . TYR B 1 54 ? 20.59445 -26.38115 -40.85824 1.000 50.32449 380 TYR B N 1
ATOM 3762 C CA . TYR B 1 54 ? 21.79526 -27.08685 -40.44307 1.000 48.73497 380 TYR B CA 1
ATOM 3763 C C . TYR B 1 54 ? 21.71199 -28.50982 -40.95873 1.000 52.72842 380 TYR B C 1
ATOM 3764 O O . TYR B 1 54 ? 20.65982 -29.15657 -40.85930 1.000 53.42509 380 TYR B O 1
ATOM 3782 N N . GLY B 1 55 ? 22.81485 -28.98999 -41.52969 1.000 58.36667 381 GLY B N 1
ATOM 3783 C CA . GLY B 1 55 ? 22.81581 -30.30461 -42.13762 1.000 57.79522 381 GLY B CA 1
ATOM 3784 C C . GLY B 1 55 ? 21.94706 -30.46600 -43.37295 1.000 55.37577 381 GLY B C 1
ATOM 3785 O O . GLY B 1 55 ? 21.82329 -31.58851 -43.87456 1.000 62.02412 381 GLY B O 1
ATOM 3789 N N . VAL B 1 56 ? 21.31179 -29.39986 -43.86464 1.000 63.01761 382 VAL B N 1
ATOM 3790 C CA . VAL B 1 56 ? 20.55055 -29.46142 -45.10674 1.000 63.48533 382 VAL B CA 1
ATOM 3791 C C . VAL B 1 56 ? 20.62393 -28.11091 -45.80594 1.000 62.47427 382 VAL B C 1
ATOM 3792 O O . VAL B 1 56 ? 20.84042 -27.05643 -45.18159 1.000 57.35164 382 VAL B O 1
ATOM 3805 N N . SER B 1 57 ? 20.40565 -28.14850 -47.11974 1.000 59.35396 383 SER B N 1
ATOM 3806 C CA . SER B 1 57 ? 20.40474 -26.95439 -47.95424 1.000 61.81612 383 SER B CA 1
ATOM 3807 C C . SER B 1 57 ? 18.96535 -26.56011 -48.22075 1.000 56.29465 383 SER B C 1
ATOM 3808 O O . SER B 1 57 ? 18.22997 -27.34515 -48.84325 1.000 54.88156 383 SER B O 1
ATOM 3816 N N . PRO B 1 58 ? 18.50719 -25.38872 -47.78398 1.000 58.31585 384 PRO B N 1
ATOM 3817 C CA . PRO B 1 58 ? 17.08503 -25.06289 -47.97832 1.000 55.19041 384 PRO B CA 1
ATOM 3818 C C . PRO B 1 58 ? 16.66748 -25.05486 -49.45139 1.000 59.26758 384 PRO B C 1
ATOM 3819 O O . PRO B 1 58 ? 15.51575 -25.37710 -49.76213 1.000 59.23018 384 PRO B O 1
ATOM 3830 N N . THR B 1 59 ? 17.56730 -24.72012 -50.37367 1.000 61.85853 385 THR B N 1
ATOM 3831 C CA . THR B 1 59 ? 17.17822 -24.70986 -51.78167 1.000 65.80453 385 THR B CA 1
ATOM 3832 C C . THR B 1 59 ? 16.88238 -26.10917 -52.31238 1.000 66.02041 385 THR B C 1
ATOM 3833 O O . THR B 1 59 ? 16.25139 -26.22901 -53.36310 1.000 68.87449 385 THR B O 1
ATOM 3844 N N . LYS B 1 60 ? 17.32442 -27.15937 -51.61948 1.000 65.64496 386 LYS B N 1
ATOM 3845 C CA . LYS B 1 60 ? 17.13766 -28.53270 -52.06138 1.000 64.11831 386 LYS B CA 1
ATOM 3846 C C . LYS B 1 60 ? 15.97161 -29.22978 -51.36683 1.000 64.99720 386 LYS B C 1
ATOM 3847 O O . LYS B 1 60 ? 15.70130 -30.39280 -51.67264 1.000 61.24137 386 LYS B O 1
ATOM 3866 N N . LEU B 1 61 ? 15.27973 -28.55456 -50.44342 1.000 61.50113 387 LEU B N 1
ATOM 3867 C CA . LEU B 1 61 ? 14.28800 -29.23616 -49.61356 1.000 59.05818 387 LEU B CA 1
ATOM 3868 C C . LEU B 1 61 ? 13.13491 -29.80446 -50.44290 1.000 62.62880 387 LEU B C 1
ATOM 3869 O O . LEU B 1 61 ? 12.60358 -30.87116 -50.12015 1.000 63.54377 387 LEU B O 1
ATOM 3885 N N . ASN B 1 62 ? 12.72889 -29.12068 -51.51074 1.000 61.70136 388 ASN B N 1
ATOM 3886 C CA . ASN B 1 62 ? 11.64602 -29.63700 -52.33301 1.000 64.96085 388 ASN B CA 1
ATOM 3887 C C . ASN B 1 62 ? 12.03986 -30.87785 -53.11709 1.000 61.45828 388 ASN B C 1
ATOM 3888 O O . ASN B 1 62 ? 11.17775 -31.47162 -53.76586 1.000 70.03832 388 ASN B O 1
ATOM 3899 N N . ASP B 1 63 ? 13.30286 -31.27638 -53.08078 1.000 60.19056 389 ASP B N 1
ATOM 3900 C CA . ASP B 1 63 ? 13.78229 -32.46560 -53.77456 1.000 65.59638 389 ASP B CA 1
ATOM 3901 C C . ASP B 1 63 ? 14.04916 -33.62050 -52.82271 1.000 60.70627 389 ASP B C 1
ATOM 3902 O O . ASP B 1 63 ? 14.53780 -34.67023 -53.24966 1.000 63.97941 389 ASP B O 1
ATOM 3911 N N . LEU B 1 64 ? 13.73719 -33.45932 -51.54856 1.000 63.21878 390 LEU B N 1
ATOM 3912 C CA . LEU B 1 64 ? 14.10631 -34.42029 -50.53227 1.000 61.37765 390 LEU B CA 1
ATOM 3913 C C . LEU B 1 64 ? 12.86009 -34.98684 -49.87386 1.000 63.64286 390 LEU B C 1
ATOM 3914 O O . LEU B 1 64 ? 11.80750 -34.34495 -49.84148 1.000 62.97174 390 LEU B O 1
ATOM 3930 N N . CYS B 1 65 ? 13.00182 -36.20499 -49.36071 1.000 59.43815 391 CYS B N 1
ATOM 3931 C CA . CYS B 1 65 ? 11.97865 -36.88810 -48.58942 1.000 63.20450 391 CYS B CA 1
ATOM 3932 C C . CYS B 1 65 ? 12.55518 -37.23201 -47.22140 1.000 63.12729 391 CYS B C 1
ATOM 3933 O O . CYS B 1 65 ? 13.75353 -37.49348 -47.09466 1.000 58.45712 391 CYS B O 1
ATOM 3940 N N . PHE B 1 66 ? 11.69329 -37.23147 -46.19361 1.000 59.52830 392 PHE B N 1
ATOM 3941 C CA . PHE B 1 66 ? 12.08862 -37.64035 -44.84785 1.000 58.07749 392 PHE B CA 1
ATOM 3942 C C . PHE B 1 66 ? 11.01609 -38.54490 -44.25526 1.000 59.91889 392 PHE B C 1
ATOM 3943 O O . PHE B 1 66 ? 9.87031 -38.57818 -44.72594 1.000 57.94115 392 PHE B O 1
ATOM 3960 N N . THR B 1 67 ? 11.42043 -39.31662 -43.23736 1.000 57.84965 393 THR B N 1
ATOM 3961 C CA . THR B 1 67 ? 10.49156 -40.23829 -42.58793 1.000 59.01752 393 THR B CA 1
ATOM 3962 C C . THR B 1 67 ? 9.38233 -39.46799 -41.88011 1.000 59.18417 393 THR B C 1
ATOM 3963 O O . THR B 1 67 ? 8.19637 -39.79201 -42.01591 1.000 60.91866 393 THR B O 1
ATOM 3974 N N . ASN B 1 68 ? 9.75831 -38.43906 -41.12869 1.000 55.23534 394 ASN B N 1
ATOM 3975 C CA . ASN B 1 68 ? 8.82294 -37.56112 -40.43779 1.000 56.46701 394 ASN B CA 1
ATOM 3976 C C . ASN B 1 68 ? 9.48775 -36.19670 -40.35726 1.000 52.38901 394 ASN B C 1
ATOM 3977 O O . ASN B 1 68 ? 10.71586 -36.07539 -40.46999 1.000 51.60334 394 ASN B O 1
ATOM 3988 N N . VAL B 1 69 ? 8.66984 -35.16089 -40.16597 1.000 48.97102 395 VAL B N 1
ATOM 3989 C CA . VAL B 1 69 ? 9.16637 -33.84216 -39.77610 1.000 48.21120 395 VAL B CA 1
ATOM 3990 C C . VAL B 1 69 ? 8.55589 -33.45439 -38.41471 1.000 48.18966 395 VAL B C 1
ATOM 3991 O O . VAL B 1 69 ? 7.37168 -33.69430 -38.14930 1.000 50.32003 395 VAL B O 1
ATOM 4004 N N . TYR B 1 70 ? 9.37149 -32.92357 -37.50819 1.000 52.44614 396 TYR B N 1
ATOM 4005 C CA . TYR B 1 70 ? 8.84195 -32.40333 -36.25768 1.000 42.70892 396 TYR B CA 1
ATOM 4006 C C . TYR B 1 70 ? 8.91710 -30.88834 -36.29329 1.000 47.29133 396 TYR B C 1
ATOM 4007 O O . TYR B 1 70 ? 9.91264 -30.31424 -36.74098 1.000 49.08166 396 TYR B O 1
ATOM 4025 N N . ALA B 1 71 ? 7.84946 -30.24700 -35.82634 1.000 49.12483 397 ALA B N 1
ATOM 4026 C CA . ALA B 1 71 ? 7.75943 -28.79546 -35.77415 1.000 46.42052 397 ALA B CA 1
ATOM 4027 C C . ALA B 1 71 ? 7.61729 -28.39333 -34.30443 1.000 47.73574 397 ALA B C 1
ATOM 4028 O O . ALA B 1 71 ? 6.57815 -28.66807 -33.68073 1.000 47.66032 397 ALA B O 1
ATOM 4035 N N . ASP B 1 72 ? 8.66209 -27.77922 -33.75690 1.000 48.54453 398 ASP B N 1
ATOM 4036 C CA . ASP B 1 72 ? 8.65976 -27.24801 -32.38945 1.000 46.58009 398 ASP B CA 1
ATOM 4037 C C . ASP B 1 72 ? 8.45319 -25.73599 -32.43657 1.000 47.17834 398 ASP B C 1
ATOM 4038 O O . ASP B 1 72 ? 9.03113 -25.05871 -33.28739 1.000 50.80039 398 ASP B O 1
ATOM 4047 N N . SER B 1 73 ? 7.60587 -25.19628 -31.55482 1.000 46.32960 399 SER B N 1
ATOM 4048 C CA . SER B 1 73 ? 7.32459 -23.76930 -31.64003 1.000 44.15990 399 SER B CA 1
ATOM 4049 C C . SER B 1 73 ? 7.20178 -23.15503 -30.23824 1.000 45.47294 399 SER B C 1
ATOM 4050 O O . SER B 1 73 ? 6.71181 -23.78385 -29.28796 1.000 44.31087 399 SER B O 1
ATOM 4058 N N . PHE B 1 74 ? 7.58296 -21.88775 -30.15079 1.000 45.38752 400 PHE B N 1
ATOM 4059 C CA . PHE B 1 74 ? 7.55812 -21.14855 -28.88748 1.000 48.21186 400 PHE B CA 1
ATOM 4060 C C . PHE B 1 74 ? 7.89811 -19.68881 -29.15310 1.000 48.09362 400 PHE B C 1
ATOM 4061 O O . PHE B 1 74 ? 8.22009 -19.29863 -30.28207 1.000 45.19839 400 PHE B O 1
ATOM 4078 N N . VAL B 1 75 ? 7.85413 -18.88716 -28.08639 1.000 45.96427 401 VAL B N 1
ATOM 4079 C CA . VAL B 1 75 ? 8.19720 -17.47544 -28.13456 1.000 43.57455 401 VAL B CA 1
ATOM 4080 C C . VAL B 1 75 ? 9.37634 -17.20023 -27.20030 1.000 46.98358 401 VAL B C 1
ATOM 4081 O O . VAL B 1 75 ? 9.42498 -17.71157 -26.07044 1.000 41.43951 401 VAL B O 1
ATOM 4094 N N . ILE B 1 76 ? 10.33230 -16.40915 -27.68960 1.000 43.02403 402 ILE B N 1
ATOM 4095 C CA . ILE B 1 76 ? 11.47046 -15.88531 -26.92059 1.000 45.57700 402 ILE B CA 1
ATOM 4096 C C . ILE B 1 76 ? 11.65689 -14.41322 -27.27936 1.000 49.06780 402 ILE B C 1
ATOM 4097 O O . ILE B 1 76 ? 10.89746 -13.84592 -28.06223 1.000 45.23926 402 ILE B O 1
ATOM 4113 N N . ARG B 1 77 ? 12.67918 -13.77067 -26.70129 1.000 44.89815 403 ARG B N 1
ATOM 4114 C CA . ARG B 1 77 ? 12.91523 -12.39486 -27.11669 1.000 44.15026 403 ARG B CA 1
ATOM 4115 C C . ARG B 1 77 ? 13.88401 -12.35228 -28.29665 1.000 46.75570 403 ARG B C 1
ATOM 4116 O O . ARG B 1 77 ? 14.59336 -13.31181 -28.59537 1.000 43.70544 403 ARG B O 1
ATOM 4137 N N . GLY B 1 78 ? 13.86104 -11.22730 -29.01782 1.000 50.14165 404 GLY B N 1
ATOM 4138 C CA . GLY B 1 78 ? 14.60533 -11.16848 -30.28156 1.000 48.59236 404 GLY B CA 1
ATOM 4139 C C . GLY B 1 78 ? 16.07302 -11.56020 -30.13249 1.000 46.71781 404 GLY B C 1
ATOM 4140 O O . GLY B 1 78 ? 16.62649 -12.32560 -30.93355 1.000 42.82486 404 GLY B O 1
ATOM 4144 N N . ASP B 1 79 ? 16.73338 -11.02028 -29.12318 1.000 45.89292 405 ASP B N 1
ATOM 4145 C CA . ASP B 1 79 ? 18.17522 -11.20991 -29.01272 1.000 49.67029 405 ASP B CA 1
ATOM 4146 C C . ASP B 1 79 ? 18.53025 -12.58446 -28.45375 1.000 48.01189 405 ASP B C 1
ATOM 4147 O O . ASP B 1 79 ? 19.72184 -12.87277 -28.28153 1.000 48.36402 405 ASP B O 1
ATOM 4156 N N . GLU B 1 80 ? 17.53197 -13.44926 -28.22358 1.000 46.21415 406 GLU B N 1
ATOM 4157 C CA . GLU B 1 80 ? 17.75961 -14.85351 -27.87618 1.000 47.04447 406 GLU B CA 1
ATOM 4158 C C . GLU B 1 80 ? 17.62364 -15.80173 -29.06107 1.000 44.85257 406 GLU B C 1
ATOM 4159 O O . GLU B 1 80 ? 17.96152 -16.97976 -28.92452 1.000 42.74110 406 GLU B O 1
ATOM 4171 N N . VAL B 1 81 ? 17.14300 -15.33507 -30.22258 1.000 43.57193 407 VAL B N 1
ATOM 4172 C CA . VAL B 1 81 ? 16.96689 -16.24501 -31.35698 1.000 44.00705 407 VAL B CA 1
ATOM 4173 C C . VAL B 1 81 ? 18.29734 -16.89074 -31.73290 1.000 42.85451 407 VAL B C 1
ATOM 4174 O O . VAL B 1 81 ? 18.34713 -18.05032 -32.15127 1.000 42.83231 407 VAL B O 1
ATOM 4187 N N . ARG B 1 82 ? 19.39508 -16.17751 -31.54871 1.000 43.88635 408 ARG B N 1
ATOM 4188 C CA . ARG B 1 82 ? 20.71442 -16.74031 -31.84158 1.000 48.32410 408 ARG B CA 1
ATOM 4189 C C . ARG B 1 82 ? 21.01020 -17.98251 -30.99664 1.000 53.00415 408 ARG B C 1
ATOM 4190 O O . ARG B 1 82 ? 21.89681 -18.76529 -31.34586 1.000 45.39592 408 ARG B O 1
ATOM 4211 N N . GLN B 1 83 ? 20.30581 -18.18448 -29.86878 1.000 47.27046 409 GLN B N 1
ATOM 4212 C CA . GLN B 1 83 ? 20.59194 -19.37547 -29.06645 1.000 46.50533 409 GLN B CA 1
ATOM 4213 C C . GLN B 1 83 ? 19.91779 -20.61492 -29.61785 1.000 41.90398 409 GLN B C 1
ATOM 4214 O O . GLN B 1 83 ? 20.25032 -21.72031 -29.20611 1.000 42.26029 409 GLN B O 1
ATOM 4228 N N . ILE B 1 84 ? 18.98965 -20.46889 -30.54872 1.000 40.07505 410 ILE B N 1
ATOM 4229 C CA . ILE B 1 84 ? 18.31495 -21.61771 -31.14945 1.000 43.22739 410 ILE B CA 1
ATOM 4230 C C . ILE B 1 84 ? 19.15560 -22.08688 -32.33443 1.000 47.62342 410 ILE B C 1
ATOM 4231 O O . ILE B 1 84 ? 18.82653 -21.83724 -33.51320 1.000 41.09900 410 ILE B O 1
ATOM 4247 N N . ALA B 1 85 ? 20.27054 -22.73401 -32.00744 1.000 48.34327 411 ALA B N 1
ATOM 4248 C CA . ALA B 1 85 ? 21.22022 -23.23393 -32.98899 1.000 47.97121 411 ALA B CA 1
ATOM 4249 C C . ALA B 1 85 ? 22.09444 -24.24725 -32.30015 1.000 47.67997 411 ALA B C 1
ATOM 4250 O O . ALA B 1 85 ? 22.30537 -24.13976 -31.08657 1.000 47.08795 411 ALA B O 1
ATOM 4257 N N . PRO B 1 86 ? 22.63126 -25.22760 -33.02592 1.000 47.69872 412 PRO B N 1
ATOM 4258 C CA . PRO B 1 86 ? 23.53350 -26.19958 -32.38847 1.000 48.35089 412 PRO B CA 1
ATOM 4259 C C . PRO B 1 86 ? 24.71131 -25.49640 -31.72767 1.000 56.00518 412 PRO B C 1
ATOM 4260 O O . PRO B 1 86 ? 25.24416 -24.52029 -32.26125 1.000 54.71677 412 PRO B O 1
ATOM 4271 N N . GLY B 1 87 ? 25.12668 -26.01775 -30.57479 1.000 55.57741 413 GLY B N 1
ATOM 4272 C CA . GLY B 1 87 ? 26.31982 -25.57024 -29.90321 1.000 58.87611 413 GLY B CA 1
ATOM 4273 C C . GLY B 1 87 ? 26.20994 -24.29997 -29.09027 1.000 52.68113 413 GLY B C 1
ATOM 4274 O O . GLY B 1 87 ? 27.20873 -23.88270 -28.50528 1.000 60.97123 413 GLY B O 1
ATOM 4278 N N . GLN B 1 88 ? 25.04144 -23.69338 -28.99774 1.000 48.20275 414 GLN B N 1
ATOM 4279 C CA . GLN B 1 88 ? 24.92928 -22.43073 -28.28604 1.000 54.90465 414 GLN B CA 1
ATOM 4280 C C . GLN B 1 88 ? 24.76419 -22.63561 -26.77988 1.000 54.52578 414 GLN B C 1
ATOM 4281 O O . GLN B 1 88 ? 24.42643 -23.72076 -26.30739 1.000 55.18973 414 GLN B O 1
ATOM 4295 N N . THR B 1 89 ? 25.03630 -21.56651 -26.02628 1.000 55.66863 415 THR B N 1
ATOM 4296 C CA . THR B 1 89 ? 24.83700 -21.52241 -24.57271 1.000 55.49060 415 THR B CA 1
ATOM 4297 C C . THR B 1 89 ? 24.06686 -20.24748 -24.22121 1.000 53.58988 415 THR B C 1
ATOM 4298 O O . THR B 1 89 ? 23.90091 -19.34098 -25.04402 1.000 51.51222 415 THR B O 1
ATOM 4309 N N . GLY B 1 90 ? 23.59324 -20.18796 -22.98325 1.000 53.44053 416 GLY B N 1
ATOM 4310 C CA . GLY B 1 90 ? 22.76635 -19.10215 -22.49217 1.000 50.91114 416 GLY B CA 1
ATOM 4311 C C . GLY B 1 90 ? 21.50059 -19.65383 -21.87584 1.000 48.29122 416 GLY B C 1
ATOM 4312 O O . GLY B 1 90 ? 21.21184 -20.84622 -21.95203 1.000 47.53359 416 GLY B O 1
ATOM 4316 N N . LYS B 1 91 ? 20.73054 -18.74255 -21.26374 1.000 49.40600 417 LYS B N 1
ATOM 4317 C CA . LYS B 1 91 ? 19.56121 -19.18124 -20.49457 1.000 47.37464 417 LYS B CA 1
ATOM 4318 C C . LYS B 1 91 ? 18.61210 -19.99337 -21.35472 1.000 44.24889 417 LYS B C 1
ATOM 4319 O O . LYS B 1 91 ? 18.02064 -20.97054 -20.88291 1.000 44.15223 417 LYS B O 1
ATOM 4338 N N . ILE B 1 92 ? 18.41716 -19.59695 -22.62120 1.000 43.36569 418 ILE B N 1
ATOM 4339 C CA . ILE B 1 92 ? 17.44611 -20.32795 -23.42565 1.000 41.40774 418 ILE B CA 1
ATOM 4340 C C . ILE B 1 92 ? 17.99975 -21.68839 -23.82952 1.000 40.76294 418 ILE B C 1
ATOM 4341 O O . ILE B 1 92 ? 17.37563 -22.72900 -23.57279 1.000 43.99102 418 ILE B O 1
ATOM 4357 N N . ALA B 1 93 ? 19.19042 -21.71133 -24.45809 1.000 41.94205 419 ALA B N 1
ATOM 4358 C CA . ALA B 1 93 ? 19.77890 -22.98758 -24.86686 1.000 44.63417 419 ALA B CA 1
ATOM 4359 C C . ALA B 1 93 ? 20.05526 -23.92068 -23.67714 1.000 46.15423 419 ALA B C 1
ATOM 4360 O O . ALA B 1 93 ? 19.96385 -25.15127 -23.81009 1.000 43.21389 419 ALA B O 1
ATOM 4367 N N . ASP B 1 94 ? 20.49079 -23.37022 -22.54410 1.000 45.72389 420 ASP B N 1
ATOM 4368 C CA . ASP B 1 94 ? 20.87449 -24.21963 -21.43008 1.000 45.97082 420 ASP B CA 1
ATOM 4369 C C . ASP B 1 94 ? 19.66557 -24.74508 -20.64815 1.000 43.94674 420 ASP B C 1
ATOM 4370 O O . ASP B 1 94 ? 19.66759 -25.89645 -20.19480 1.000 44.42674 420 ASP B O 1
ATOM 4379 N N . TYR B 1 95 ? 18.65447 -23.91394 -20.44433 1.000 42.47146 421 TYR B N 1
ATOM 4380 C CA . TYR B 1 95 ? 17.58933 -24.21512 -19.50337 1.000 40.66190 421 TYR B CA 1
ATOM 4381 C C . TYR B 1 95 ? 16.19636 -24.35148 -20.11752 1.000 47.38419 421 TYR B C 1
ATOM 4382 O O . TYR B 1 95 ? 15.27242 -24.72670 -19.39127 1.000 42.34094 421 TYR B O 1
ATOM 4400 N N . ASN B 1 96 ? 16.00405 -24.03964 -21.40266 1.000 40.40064 422 ASN B N 1
ATOM 4401 C CA . ASN B 1 96 ? 14.64890 -24.00576 -21.94380 1.000 44.66688 422 ASN B CA 1
ATOM 4402 C C . ASN B 1 96 ? 14.46771 -24.87202 -23.19421 1.000 39.54927 422 ASN B C 1
ATOM 4403 O O . ASN B 1 96 ? 13.53955 -25.68013 -23.28751 1.000 43.49947 422 ASN B O 1
ATOM 4414 N N . TYR B 1 97 ? 15.34487 -24.70942 -24.17646 1.000 39.63381 423 TYR B N 1
ATOM 4415 C CA . TYR B 1 97 ? 15.19547 -25.44620 -25.43733 1.000 46.59527 423 TYR B CA 1
ATOM 4416 C C . TYR B 1 97 ? 16.57516 -25.65059 -26.04939 1.000 39.49764 423 TYR B C 1
ATOM 4417 O O . TYR B 1 97 ? 17.26792 -24.68029 -26.36745 1.000 41.60878 423 TYR B O 1
ATOM 4435 N N . LYS B 1 98 ? 17.00284 -26.90735 -26.15068 1.000 42.55141 424 LYS B N 1
ATOM 4436 C CA . LYS B 1 98 ? 18.36313 -27.24379 -26.54344 1.000 44.21467 424 LYS B CA 1
ATOM 4437 C C . LYS B 1 98 ? 18.35248 -28.05208 -27.84664 1.000 41.96397 424 LYS B C 1
ATOM 4438 O O . LYS B 1 98 ? 17.70845 -29.11114 -27.92418 1.000 45.18527 424 LYS B O 1
ATOM 4457 N N . LEU B 1 99 ? 19.06529 -27.59628 -28.82138 1.000 43.97808 425 LEU B N 1
ATOM 4458 C CA . LEU B 1 99 ? 19.25512 -28.37199 -30.04773 1.000 43.47018 425 LEU B CA 1
ATOM 4459 C C . LEU B 1 99 ? 20.48356 -29.27026 -29.94252 1.000 50.54712 425 LEU B C 1
ATOM 4460 O O . LEU B 1 99 ? 21.49248 -28.88567 -29.33895 1.000 49.84372 425 LEU B O 1
ATOM 4476 N N . PRO B 1 100 ? 20.43853 -30.46308 -30.53226 1.000 49.12246 426 PRO B N 1
ATOM 4477 C CA . PRO B 1 100 ? 21.62856 -31.33273 -30.53321 1.000 51.99606 426 PRO B CA 1
ATOM 4478 C C . PRO B 1 100 ? 22.74101 -30.78184 -31.41165 1.000 57.25908 426 PRO B C 1
ATOM 4479 O O . PRO B 1 100 ? 22.53171 -29.96107 -32.30612 1.000 52.10172 426 PRO B O 1
ATOM 4490 N N . ASP B 1 101 ? 23.94981 -31.26079 -31.14656 1.000 54.85217 427 ASP B N 1
ATOM 4491 C CA . ASP B 1 101 ? 25.08506 -30.87835 -31.97660 1.000 57.85393 427 ASP B CA 1
ATOM 4492 C C . ASP B 1 101 ? 24.89049 -31.32880 -33.41717 1.000 56.43448 427 ASP B C 1
ATOM 4493 O O . ASP B 1 101 ? 25.30595 -30.63274 -34.34351 1.000 57.43251 427 ASP B O 1
ATOM 4502 N N . ASP B 1 102 ? 24.25296 -32.48581 -33.63037 1.000 58.32741 428 ASP B N 1
ATOM 4503 C CA . ASP B 1 102 ? 24.07091 -33.05440 -34.96554 1.000 62.25954 428 ASP B CA 1
ATOM 4504 C C . ASP B 1 102 ? 22.69546 -32.74157 -35.54605 1.000 58.80036 428 ASP B C 1
ATOM 4505 O O . ASP B 1 102 ? 22.18799 -33.49781 -36.38691 1.000 58.29178 428 ASP B O 1
ATOM 4514 N N . PHE B 1 103 ? 22.09596 -31.63090 -35.12183 1.000 57.84145 429 PHE B N 1
ATOM 4515 C CA . PHE B 1 103 ? 20.79562 -31.20651 -35.62157 1.000 49.70864 429 PHE B CA 1
ATOM 4516 C C . PHE B 1 103 ? 20.73546 -31.16296 -37.15162 1.000 49.68291 429 PHE B C 1
ATOM 4517 O O . PHE B 1 103 ? 21.59952 -30.57952 -37.79977 1.000 48.33915 429 PHE B O 1
ATOM 4534 N N . THR B 1 104 ? 19.69062 -31.76146 -37.72260 1.000 49.08218 430 THR B N 1
ATOM 4535 C CA . THR B 1 104 ? 19.35028 -31.61435 -39.13143 1.000 49.64318 430 THR B CA 1
ATOM 4536 C C . THR B 1 104 ? 17.97089 -30.95599 -39.20731 1.000 49.76248 430 THR B C 1
ATOM 4537 O O . THR B 1 104 ? 16.95522 -31.55873 -38.82300 1.000 49.68122 430 THR B O 1
ATOM 4548 N N . GLY B 1 105 ? 17.92835 -29.71829 -39.66788 1.000 46.60346 431 GLY B N 1
ATOM 4549 C CA . GLY B 1 105 ? 16.66610 -29.01647 -39.73930 1.000 51.43965 431 GLY B CA 1
ATOM 4550 C C . GLY B 1 105 ? 16.88700 -27.53099 -39.91198 1.000 45.65169 431 GLY B C 1
ATOM 4551 O O . GLY B 1 105 ? 17.99771 -27.08026 -40.15429 1.000 48.47658 431 GLY B O 1
ATOM 4555 N N . CYS B 1 106 ? 15.79491 -26.77980 -39.75850 1.000 46.24080 432 CYS B N 1
ATOM 4556 C CA . CYS B 1 106 ? 15.81458 -25.34350 -39.99995 1.000 44.51693 432 CYS B CA 1
ATOM 4557 C C . CYS B 1 106 ? 15.18662 -24.61306 -38.82368 1.000 47.73320 432 CYS B C 1
ATOM 4558 O O . CYS B 1 106 ? 14.24415 -25.10991 -38.19388 1.000 45.51559 432 CYS B O 1
ATOM 4565 N N . VAL B 1 107 ? 15.72624 -23.44029 -38.53191 1.000 46.96736 433 VAL B N 1
ATOM 4566 C CA . VAL B 1 107 ? 15.26137 -22.58143 -37.44755 1.000 46.25111 433 VAL B CA 1
ATOM 4567 C C . VAL B 1 107 ? 14.67273 -21.33877 -38.09022 1.000 46.66567 433 VAL B C 1
ATOM 4568 O O . VAL B 1 107 ? 15.38603 -20.61001 -38.79356 1.000 43.72668 433 VAL B O 1
ATOM 4581 N N . ILE B 1 108 ? 13.38052 -21.10654 -37.85057 1.000 47.06793 434 ILE B N 1
ATOM 4582 C CA . ILE B 1 108 ? 12.60689 -20.07302 -38.52210 1.000 47.75043 434 ILE B CA 1
ATOM 4583 C C . ILE B 1 108 ? 12.00269 -19.16996 -37.44776 1.000 47.49635 434 ILE B C 1
ATOM 4584 O O . ILE B 1 108 ? 11.31735 -19.64180 -36.53642 1.000 48.93532 434 ILE B O 1
ATOM 4600 N N . ALA B 1 109 ? 12.24875 -17.87357 -37.54627 1.000 46.07309 435 ALA B N 1
ATOM 4601 C CA . ALA B 1 109 ? 11.74924 -16.95561 -36.51519 1.000 50.54532 435 ALA B CA 1
ATOM 4602 C C . ALA B 1 109 ? 11.27278 -15.66828 -37.17481 1.000 48.90638 435 ALA B C 1
ATOM 4603 O O . ALA B 1 109 ? 11.72895 -15.31082 -38.27010 1.000 48.90015 435 ALA B O 1
ATOM 4610 N N . TRP B 1 110 ? 10.29835 -15.01951 -36.53633 1.000 49.20948 436 TRP B N 1
ATOM 4611 C CA . TRP B 1 110 ? 9.82410 -13.72242 -36.97128 1.000 48.50813 436 TRP B CA 1
ATOM 4612 C C . TRP B 1 110 ? 9.35037 -12.91188 -35.78056 1.000 49.81098 436 TRP B C 1
ATOM 4613 O O . TRP B 1 110 ? 8.96963 -13.47406 -34.73849 1.000 50.92327 436 TRP B O 1
ATOM 4634 N N . ASN B 1 111 ? 9.36239 -11.57350 -35.96408 1.000 50.67065 437 ASN B N 1
ATOM 4635 C CA . ASN B 1 111 ? 8.96218 -10.63060 -34.91206 1.000 54.16545 437 ASN B CA 1
ATOM 4636 C C . ASN B 1 111 ? 7.46282 -10.68840 -34.69308 1.000 51.45428 437 ASN B C 1
ATOM 4637 O O . ASN B 1 111 ? 6.70991 -10.59371 -35.63208 1.000 50.55547 437 ASN B O 1
ATOM 4648 N N . SER B 1 112 ? 7.01887 -10.87290 -33.45288 1.000 48.84339 438 SER B N 1
ATOM 4649 C CA . SER B 1 112 ? 5.60179 -10.98105 -33.15784 1.000 53.90524 438 SER B CA 1
ATOM 4650 C C . SER B 1 112 ? 5.16950 -9.89619 -32.17327 1.000 51.87433 438 SER B C 1
ATOM 4651 O O . SER B 1 112 ? 4.17591 -10.06206 -31.46039 1.000 55.67828 438 SER B O 1
ATOM 4659 N N . ASN B 1 113 ? 5.86230 -8.74985 -32.18755 1.000 53.75325 439 ASN B N 1
ATOM 4660 C CA . ASN B 1 113 ? 5.50277 -7.63954 -31.29668 1.000 58.63379 439 ASN B CA 1
ATOM 4661 C C . ASN B 1 113 ? 4.03195 -7.29412 -31.41611 1.000 61.83377 439 ASN B C 1
ATOM 4662 O O . ASN B 1 113 ? 3.33232 -7.14683 -30.41808 1.000 58.39522 439 ASN B O 1
ATOM 4673 N N . ASN B 1 114 ? 3.53377 -7.16279 -32.64006 1.000 57.82724 440 ASN B N 1
ATOM 4674 C CA . ASN B 1 114 ? 2.16633 -6.68508 -32.81338 1.000 61.91763 440 ASN B CA 1
ATOM 4675 C C . ASN B 1 114 ? 1.14005 -7.69539 -32.33426 1.000 65.18933 440 ASN B C 1
ATOM 4676 O O . ASN B 1 114 ? 0.02360 -7.30657 -31.97933 1.000 63.29448 440 ASN B O 1
ATOM 4687 N N . LEU B 1 115 ? 1.51857 -8.95990 -32.22585 1.000 58.91051 441 LEU B N 1
ATOM 4688 C CA . LEU B 1 115 ? 0.64453 -10.01341 -31.71513 1.000 59.91511 441 LEU B CA 1
ATOM 4689 C C . LEU B 1 115 ? 0.82640 -10.30989 -30.22544 1.000 59.74646 441 LEU B C 1
ATOM 4690 O O . LEU B 1 115 ? -0.15867 -10.55715 -29.53142 1.000 58.90853 441 LEU B O 1
ATOM 4706 N N . ASP B 1 116 ? 2.06780 -10.32545 -29.72405 1.000 59.57703 442 ASP B N 1
ATOM 4707 C CA . ASP B 1 116 ? 2.35755 -10.91038 -28.41682 1.000 58.46901 442 ASP B CA 1
ATOM 4708 C C . ASP B 1 116 ? 2.73145 -9.90643 -27.33709 1.000 58.75797 442 ASP B C 1
ATOM 4709 O O . ASP B 1 116 ? 2.79429 -10.28939 -26.17111 1.000 60.17684 442 ASP B O 1
ATOM 4718 N N . SER B 1 117 ? 3.00363 -8.65899 -27.67938 1.000 59.98025 443 SER B N 1
ATOM 4719 C CA . SER B 1 117 ? 3.18106 -7.63216 -26.66840 1.000 63.69672 443 SER B CA 1
ATOM 4720 C C . SER B 1 117 ? 1.84182 -6.99713 -26.34999 1.000 64.45990 443 SER B C 1
ATOM 4721 O O . SER B 1 117 ? 0.97603 -6.84994 -27.22060 1.000 59.06596 443 SER B O 1
ATOM 4729 N N . LYS B 1 118 ? 1.66275 -6.62319 -25.07789 1.000 61.89929 444 LYS B N 1
ATOM 4730 C CA . LYS B 1 118 ? 0.40464 -6.02900 -24.63616 1.000 59.19099 444 LYS B CA 1
ATOM 4731 C C . LYS B 1 118 ? 0.72418 -4.77092 -23.84538 1.000 65.43607 444 LYS B C 1
ATOM 4732 O O . LYS B 1 118 ? 1.73277 -4.71699 -23.12574 1.000 60.10844 444 LYS B O 1
ATOM 4751 N N . VAL B 1 119 ? -0.11614 -3.74753 -23.99411 1.000 65.15398 445 VAL B N 1
ATOM 4752 C CA . VAL B 1 119 ? 0.02786 -2.57468 -23.14026 1.000 69.97681 445 VAL B CA 1
ATOM 4753 C C . VAL B 1 119 ? -0.02976 -3.03011 -21.69269 1.000 71.27009 445 VAL B C 1
ATOM 4754 O O . VAL B 1 119 ? -0.87375 -3.85214 -21.31434 1.000 76.85167 445 VAL B O 1
ATOM 4767 N N . GLY B 1 120 ? 0.88669 -2.52061 -20.87505 1.000 70.78413 446 GLY B N 1
ATOM 4768 C CA . GLY B 1 120 ? 0.97175 -2.94667 -19.49704 1.000 64.18818 446 GLY B CA 1
ATOM 4769 C C . GLY B 1 120 ? 1.69254 -4.24862 -19.29405 1.000 63.04164 446 GLY B C 1
ATOM 4770 O O . GLY B 1 120 ? 1.89505 -4.65405 -18.13941 1.000 59.25488 446 GLY B O 1
ATOM 4774 N N . GLY B 1 121 ? 2.06717 -4.93828 -20.37081 1.000 61.44344 447 GLY B N 1
ATOM 4775 C CA . GLY B 1 121 ? 2.85323 -6.14493 -20.26007 1.000 59.15691 447 GLY B CA 1
ATOM 4776 C C . GLY B 1 121 ? 2.03568 -7.37820 -20.53848 1.000 62.31660 447 GLY B C 1
ATOM 4777 O O . GLY B 1 121 ? 0.92732 -7.51591 -20.03542 1.000 61.24425 447 GLY B O 1
ATOM 4781 N N . ASN B 1 122 ? 2.54867 -8.25962 -21.38563 1.000 55.26447 448 ASN B N 1
ATOM 4782 C CA . ASN B 1 122 ? 1.99449 -9.59150 -21.55530 1.000 61.46428 448 ASN B CA 1
ATOM 4783 C C . ASN B 1 122 ? 2.78500 -10.52391 -20.65466 1.000 61.00477 448 ASN B C 1
ATOM 4784 O O . ASN B 1 122 ? 3.98891 -10.66326 -20.83538 1.000 57.93272 448 ASN B O 1
ATOM 4795 N N . TYR B 1 123 ? 2.10532 -11.18112 -19.71534 1.000 58.43751 449 TYR B N 1
ATOM 4796 C CA . TYR B 1 123 ? 2.76282 -12.03229 -18.73745 1.000 63.71853 449 TYR B CA 1
ATOM 4797 C C . TYR B 1 123 ? 2.54030 -13.51482 -18.97694 1.000 62.52701 449 TYR B C 1
ATOM 4798 O O . TYR B 1 123 ? 2.96222 -14.33194 -18.15513 1.000 59.10078 449 TYR B O 1
ATOM 4816 N N . ASN B 1 124 ? 1.92699 -13.88755 -20.09731 1.0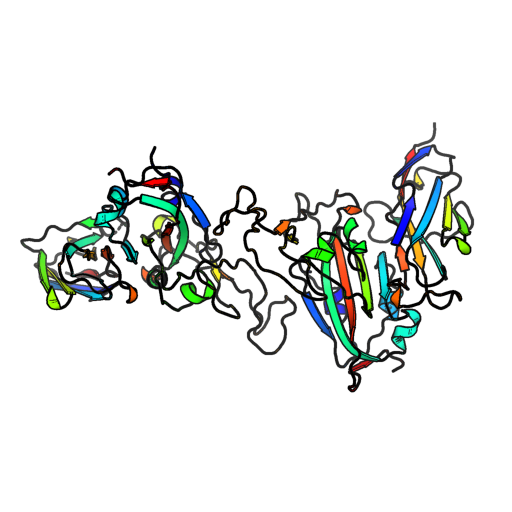00 59.47097 450 ASN B N 1
ATOM 4817 C CA . ASN B 1 124 ? 1.63921 -15.28759 -20.35913 1.000 60.81015 450 ASN B CA 1
ATOM 4818 C C . ASN B 1 124 ? 2.84529 -16.05830 -20.83074 1.000 55.42681 450 ASN B C 1
ATOM 4819 O O . ASN B 1 124 ? 2.87575 -17.27978 -20.63669 1.000 59.76889 450 ASN B O 1
ATOM 4830 N N . TYR B 1 125 ? 3.83140 -15.38666 -21.43635 1.000 47.19550 451 TYR B N 1
ATOM 4831 C CA . TYR B 1 125 ? 5.02463 -16.05225 -21.92811 1.000 47.78326 451 TYR B CA 1
ATOM 4832 C C . TYR B 1 125 ? 6.10046 -16.05752 -20.84633 1.000 50.09551 451 TYR B C 1
ATOM 4833 O O . TYR B 1 125 ? 6.49484 -14.99200 -20.36081 1.000 49.54663 451 TYR B O 1
ATOM 4851 N N . LEU B 1 126 ? 6.61859 -17.24026 -20.53439 1.000 44.40994 452 LEU B N 1
ATOM 4852 C CA . LEU B 1 126 ? 7.56633 -17.44032 -19.45106 1.000 46.88011 452 LEU B CA 1
ATOM 4853 C C . LEU B 1 126 ? 8.77947 -18.15100 -19.98244 1.000 45.27232 452 LEU B C 1
ATOM 4854 O O . LEU B 1 126 ? 8.71630 -18.77189 -21.03877 1.000 41.31763 452 LEU B O 1
ATOM 4870 N N . TYR B 1 127 ? 9.87837 -18.03644 -19.24274 1.000 38.39781 453 TYR B N 1
ATOM 4871 C CA . TYR B 1 127 ? 11.10166 -18.77770 -19.51411 1.000 38.78427 453 TYR B CA 1
ATOM 4872 C C . TYR B 1 127 ? 11.66766 -19.25940 -18.17744 1.000 44.16526 453 TYR B C 1
ATOM 4873 O O . TYR B 1 127 ? 11.39121 -18.67232 -17.13237 1.000 46.69664 453 TYR B O 1
ATOM 4891 N N . ARG B 1 128 ? 12.45671 -20.33843 -18.22539 1.000 42.17570 454 ARG B N 1
ATOM 4892 C CA . ARG B 1 128 ? 13.11918 -20.87301 -17.04714 1.000 42.78680 454 ARG B CA 1
ATOM 4893 C C . ARG B 1 128 ? 14.42205 -20.12145 -16.80549 1.000 44.54285 454 ARG B C 1
ATOM 4894 O O . ARG B 1 128 ? 15.25274 -19.98832 -17.70549 1.000 41.65344 454 ARG B O 1
ATOM 4915 N N . LEU B 1 129 ? 14.58603 -19.61472 -15.57232 1.000 44.77658 455 LEU B N 1
ATOM 4916 C CA . LEU B 1 129 ? 15.71993 -18.78288 -15.20889 1.000 42.96480 455 LEU B CA 1
ATOM 4917 C C . LEU B 1 129 ? 16.79429 -19.57537 -14.49910 1.000 49.24618 455 LEU B C 1
ATOM 4918 O O . LEU B 1 129 ? 17.95057 -19.20084 -14.56310 1.000 45.24134 455 LEU B O 1
ATOM 4934 N N . PHE B 1 130 ? 16.42904 -20.66288 -13.83414 1.000 43.41742 456 PHE B N 1
ATOM 4935 C CA . PHE B 1 130 ? 17.34052 -21.45048 -13.02121 1.000 48.24372 456 PHE B CA 1
ATOM 4936 C C . PHE B 1 130 ? 17.16987 -22.92283 -13.33642 1.000 47.21318 456 PHE B C 1
ATOM 4937 O O . PHE B 1 130 ? 16.06352 -23.38032 -13.57037 1.000 44.54137 456 PHE B O 1
ATOM 4954 N N . ARG B 1 131 ? 18.25515 -23.68033 -13.23846 1.000 48.22431 457 ARG B N 1
ATOM 4955 C CA . ARG B 1 131 ? 18.18133 -25.13135 -13.32079 1.000 46.55565 457 ARG B CA 1
ATOM 4956 C C . ARG B 1 131 ? 19.47819 -25.71517 -12.79123 1.000 50.79552 457 ARG B C 1
ATOM 4957 O O . ARG B 1 131 ? 20.54879 -25.11249 -12.95128 1.000 48.27052 457 ARG B O 1
ATOM 4978 N N . LYS B 1 132 ? 19.37583 -26.89510 -12.16076 1.000 52.15662 458 LYS B N 1
ATOM 4979 C CA . LYS B 1 132 ? 20.56526 -27.48177 -11.54410 1.000 53.88748 458 LYS B CA 1
ATOM 4980 C C . LYS B 1 132 ? 21.56788 -27.99274 -12.57284 1.000 56.94605 458 LYS B C 1
ATOM 4981 O O . LYS B 1 132 ? 22.75423 -28.11054 -12.25787 1.000 53.85156 458 LYS B O 1
ATOM 5000 N N . SER B 1 133 ? 21.10959 -28.30850 -13.78357 1.000 49.62246 459 SER B N 1
ATOM 5001 C CA . SER B 1 133 ? 21.95432 -28.80858 -14.86093 1.000 51.30739 459 SER B CA 1
ATOM 5002 C C . SER B 1 133 ? 21.35529 -28.34312 -16.17493 1.000 46.97673 459 SER B C 1
ATOM 5003 O O . SER B 1 133 ? 20.19504 -27.95785 -16.23078 1.000 45.53151 459 SER B O 1
ATOM 5011 N N . ASN B 1 134 ? 22.15656 -28.37490 -17.23206 1.000 45.80445 460 ASN B N 1
ATOM 5012 C CA . ASN B 1 134 ? 21.65919 -28.01335 -18.56505 1.000 47.81248 460 ASN B CA 1
ATOM 5013 C C . ASN B 1 134 ? 20.72932 -29.09702 -19.12047 1.000 47.13661 460 ASN B C 1
ATOM 5014 O O . ASN B 1 134 ? 20.88418 -30.29843 -18.83990 1.000 50.21511 460 ASN B O 1
ATOM 5025 N N . LEU B 1 135 ? 19.76073 -28.65881 -19.91467 1.000 46.14623 461 LEU B N 1
ATOM 5026 C CA . LEU B 1 135 ? 18.88490 -29.58369 -20.60357 1.000 48.58825 461 LEU B CA 1
ATOM 5027 C C . LEU B 1 135 ? 19.67205 -30.44245 -21.59227 1.000 52.24049 461 LEU B C 1
ATOM 5028 O O . LEU B 1 135 ? 20.62618 -29.98207 -22.23038 1.000 46.71942 461 LEU B O 1
ATOM 5044 N N . LYS B 1 136 ? 19.25938 -31.69640 -21.72808 1.000 50.71525 462 LYS B N 1
ATOM 5045 C CA . LYS B 1 136 ? 19.68212 -32.51897 -22.85516 1.000 49.89187 462 LYS B CA 1
ATOM 5046 C C . LYS B 1 136 ? 18.94931 -32.08615 -24.12854 1.000 50.31697 462 LYS B C 1
ATOM 5047 O O . LYS B 1 136 ? 17.89273 -31.45136 -24.07310 1.000 46.58888 462 LYS B O 1
ATOM 5066 N N . PRO B 1 137 ? 19.48637 -32.41385 -25.29756 1.000 48.02709 463 PRO B N 1
ATOM 5067 C CA . PRO B 1 137 ? 18.82583 -31.99197 -26.54587 1.000 49.11034 463 PRO B CA 1
ATOM 5068 C C . PRO B 1 137 ? 17.37136 -32.45574 -26.61032 1.000 47.95833 463 PRO B C 1
ATOM 5069 O O . PRO B 1 137 ? 17.06455 -33.62228 -26.37028 1.000 45.37025 463 PRO B O 1
ATOM 5080 N N . PHE B 1 138 ? 16.47605 -31.52172 -26.93205 1.000 46.07294 464 PHE B N 1
ATOM 5081 C CA . PHE B 1 138 ? 15.04412 -31.75666 -27.05697 1.000 48.71645 464 PHE B CA 1
ATOM 5082 C C . PHE B 1 138 ? 14.41374 -32.18349 -25.72909 1.000 48.08360 464 PHE B C 1
ATOM 5083 O O . PHE B 1 138 ? 13.29209 -32.71506 -25.68247 1.000 46.24156 464 PHE B O 1
ATOM 5100 N N . GLU B 1 139 ? 15.08310 -31.93587 -24.61343 1.000 45.48717 465 GLU B N 1
ATOM 5101 C CA . GLU B 1 139 ? 14.45739 -32.17937 -23.31775 1.000 44.41427 465 GLU B CA 1
ATOM 5102 C C . GLU B 1 139 ? 13.48220 -31.02961 -23.04923 1.000 49.59900 465 GLU B C 1
ATOM 5103 O O . GLU B 1 139 ? 13.66700 -29.89404 -23.51043 1.000 45.46571 465 GLU B O 1
ATOM 5115 N N . ARG B 1 140 ? 12.41007 -31.34036 -22.33284 1.000 45.70260 466 ARG B N 1
ATOM 5116 C CA . ARG B 1 140 ? 11.38277 -30.36781 -21.99331 1.000 45.16296 466 ARG B CA 1
ATOM 5117 C C . ARG B 1 140 ? 11.18310 -30.44448 -20.48482 1.000 50.21127 466 ARG B C 1
ATOM 5118 O O . ARG B 1 140 ? 10.81715 -31.50762 -19.98165 1.000 48.37115 466 ARG B O 1
ATOM 5139 N N . ASP B 1 141 ? 11.37256 -29.32327 -19.77502 1.000 43.02502 467 ASP B N 1
ATOM 5140 C CA . ASP B 1 141 ? 11.26735 -29.27429 -18.30418 1.000 44.46230 467 ASP B CA 1
ATOM 5141 C C . ASP B 1 141 ? 10.16543 -28.27051 -17.98239 1.000 41.93701 467 ASP B C 1
ATOM 5142 O O . ASP B 1 141 ? 10.30690 -27.06042 -18.26027 1.000 42.60088 467 ASP B O 1
ATOM 5151 N N . ILE B 1 142 ? 9.06354 -28.78178 -17.44521 1.000 44.92256 468 ILE B N 1
ATOM 5152 C CA . ILE B 1 142 ? 7.92526 -27.95319 -17.10018 1.000 46.19225 468 ILE B CA 1
ATOM 5153 C C . ILE B 1 142 ? 7.70243 -27.93171 -15.59270 1.000 48.09614 468 ILE B C 1
ATOM 5154 O O . ILE B 1 142 ? 6.63310 -27.55108 -15.14352 1.000 50.28393 468 ILE B O 1
ATOM 5170 N N . SER B 1 143 ? 8.70722 -28.35496 -14.81875 1.000 47.90371 469 SER B N 1
ATOM 5171 C CA . SER B 1 143 ? 8.56718 -28.34589 -13.36835 1.000 52.40435 469 SER B CA 1
ATOM 5172 C C . SER B 1 143 ? 8.62112 -26.93007 -12.83243 1.000 52.63542 469 SER B C 1
ATOM 5173 O O . SER B 1 143 ? 9.18225 -26.00599 -13.44348 1.000 45.49650 469 SER B O 1
ATOM 5181 N N . THR B 1 144 ? 8.07616 -26.78660 -11.63651 1.000 47.00862 470 THR B N 1
ATOM 5182 C CA . THR B 1 144 ? 8.04871 -25.53229 -10.92343 1.000 54.26356 470 THR B CA 1
ATOM 5183 C C . THR B 1 144 ? 8.59645 -25.73050 -9.51484 1.000 55.04981 470 THR B C 1
ATOM 5184 O O . THR B 1 144 ? 8.13939 -25.09793 -8.56225 1.000 58.17736 470 THR B O 1
ATOM 5195 N N . GLU B 1 145 ? 9.62073 -26.57543 -9.37925 1.000 54.32295 471 GLU B N 1
ATOM 5196 C CA . GLU B 1 145 ? 10.32960 -26.70216 -8.10207 1.000 57.84786 471 GLU B CA 1
ATOM 5197 C C . GLU B 1 145 ? 11.02029 -25.40184 -7.70793 1.000 55.95402 471 GLU B C 1
ATOM 5198 O O . GLU B 1 145 ? 11.70851 -24.76041 -8.51959 1.000 49.52684 471 GLU B O 1
ATOM 5210 N N . ILE B 1 146 ? 10.87402 -25.02688 -6.42597 1.000 53.82118 472 ILE B N 1
ATOM 5211 C CA . ILE B 1 146 ? 11.62276 -23.89065 -5.91731 1.000 51.36394 472 ILE B CA 1
ATOM 5212 C C . ILE B 1 146 ? 13.09996 -24.19584 -6.05459 1.000 51.93077 472 ILE B C 1
ATOM 5213 O O . ILE B 1 146 ? 13.56626 -25.25709 -5.62853 1.000 54.24124 472 ILE B O 1
ATOM 5229 N N . TYR B 1 147 ? 13.84977 -23.25229 -6.61529 1.000 49.19320 473 TYR B N 1
ATOM 5230 C CA . TYR B 1 147 ? 15.24812 -23.47290 -6.93476 1.000 50.06519 473 TYR B CA 1
ATOM 5231 C C . TYR B 1 147 ? 16.11967 -23.08187 -5.74428 1.000 48.49374 473 TYR B C 1
ATOM 5232 O O . TYR B 1 147 ? 16.06333 -21.93722 -5.27096 1.000 45.36592 473 TYR B O 1
ATOM 5250 N N . GLN B 1 148 ? 16.92962 -24.02841 -5.26865 1.000 49.09607 474 GLN B N 1
ATOM 5251 C CA . GLN B 1 148 ? 17.81107 -23.79899 -4.12154 1.000 50.79769 474 GLN B CA 1
ATOM 5252 C C . GLN B 1 148 ? 19.10953 -23.17259 -4.60776 1.000 48.51846 474 GLN B C 1
ATOM 5253 O O . GLN B 1 148 ? 20.02418 -23.87784 -5.03387 1.000 53.36363 474 GLN B O 1
ATOM 5267 N N . ALA B 1 149 ? 19.21502 -21.85527 -4.49349 1.000 49.49812 475 ALA B N 1
ATOM 5268 C CA . ALA B 1 149 ? 20.40064 -21.12786 -4.92814 1.000 52.73592 475 ALA B CA 1
ATOM 5269 C C . ALA B 1 149 ? 21.47807 -21.02982 -3.85448 1.000 56.61166 475 ALA B C 1
ATOM 5270 O O . ALA B 1 149 ? 22.60964 -20.62039 -4.16733 1.000 49.12689 475 ALA B O 1
ATOM 5277 N N . GLY B 1 150 ? 21.16118 -21.36781 -2.60385 1.000 52.40252 476 GLY B N 1
ATOM 5278 C CA . GLY B 1 150 ? 22.14609 -21.31908 -1.53446 1.000 58.82071 476 GLY B CA 1
ATOM 5279 C C . GLY B 1 150 ? 22.32388 -22.65355 -0.82714 1.000 58.41857 476 GLY B C 1
ATOM 5280 O O . GLY B 1 150 ? 22.03493 -23.70734 -1.38207 1.000 54.10031 476 GLY B O 1
ATOM 5284 N N . SER B 1 151 ? 22.78035 -22.62639 0.41249 1.000 58.66311 477 SER B N 1
ATOM 5285 C CA . SER B 1 151 ? 23.03925 -23.85883 1.14642 1.000 58.19256 477 SER B CA 1
ATOM 5286 C C . SER B 1 151 ? 21.83314 -24.36248 1.92213 1.000 59.94259 477 SER B C 1
ATOM 5287 O O . SER B 1 151 ? 21.78658 -25.54656 2.26349 1.000 63.54498 477 SER B O 1
ATOM 5295 N N . THR B 1 152 ? 20.85481 -23.50131 2.20059 1.000 57.41766 478 THR B N 1
ATOM 5296 C CA . THR B 1 152 ? 19.71559 -23.95508 3.00754 1.000 63.44160 478 THR B CA 1
ATOM 5297 C C . THR B 1 152 ? 18.66424 -24.59121 2.10342 1.000 61.32714 478 THR B C 1
ATOM 5298 O O . THR B 1 152 ? 18.30234 -23.99646 1.08987 1.000 54.95168 478 THR B O 1
ATOM 5309 N N . PRO B 1 153 ? 18.15805 -25.78552 2.40679 1.000 64.38704 479 PRO B N 1
ATOM 5310 C CA . PRO B 1 153 ? 17.08172 -26.33632 1.57959 1.000 66.85467 479 PRO B CA 1
ATOM 5311 C C . PRO B 1 153 ? 15.83150 -25.45987 1.63786 1.000 67.72198 479 PRO B C 1
ATOM 5312 O O . PRO B 1 153 ? 15.52288 -24.81622 2.64439 1.000 61.93104 479 PRO B O 1
ATOM 5323 N N . CYS B 1 154 ? 15.09213 -25.44697 0.53756 1.000 62.69048 480 CYS B N 1
ATOM 5324 C CA . CYS B 1 154 ? 13.92267 -24.58469 0.42716 1.000 60.13524 480 CYS B CA 1
ATOM 5325 C C . CYS B 1 154 ? 12.64572 -25.22185 0.97363 1.000 61.75747 480 CYS B C 1
ATOM 5326 O O . CYS B 1 154 ? 11.76082 -24.49062 1.41180 1.000 62.96181 480 CYS B O 1
ATOM 5333 N N . ASN B 1 155 ? 12.50949 -26.54739 0.90847 1.000 66.25191 481 ASN B N 1
ATOM 5334 C CA . ASN B 1 155 ? 11.29643 -27.24967 1.33539 1.000 79.11089 481 ASN B CA 1
ATOM 5335 C C . ASN B 1 155 ? 10.04077 -26.76230 0.61988 1.000 74.25885 481 ASN B C 1
ATOM 5336 O O . ASN B 1 155 ? 8.94992 -26.74497 1.20594 1.000 71.77770 481 ASN B O 1
ATOM 5347 N N . GLY B 1 156 ? 10.16988 -26.38725 -0.64096 1.000 69.25037 482 GLY B N 1
ATOM 5348 C CA . GLY B 1 156 ? 9.03888 -25.91636 -1.40902 1.000 68.33123 482 GLY B CA 1
ATOM 5349 C C . GLY B 1 156 ? 8.57982 -24.51257 -1.07220 1.000 69.56572 482 GLY B C 1
ATOM 5350 O O . GLY B 1 156 ? 7.51107 -24.10184 -1.53784 1.000 68.41901 482 GLY B O 1
ATOM 5354 N N . VAL B 1 157 ? 9.37613 -23.74168 -0.32909 1.000 64.83318 483 VAL B N 1
ATOM 5355 C CA . VAL B 1 157 ? 8.98663 -22.42160 0.14821 1.000 58.52868 483 VAL B CA 1
ATOM 5356 C C . VAL B 1 157 ? 9.92719 -21.38606 -0.44424 1.000 59.79844 483 VAL B C 1
ATOM 5357 O O . VAL B 1 157 ? 11.15043 -21.51659 -0.34206 1.000 55.50107 483 VAL B O 1
ATOM 5370 N N . GLU B 1 158 ? 9.35429 -20.34528 -1.03044 1.000 57.66871 484 GLU B N 1
ATOM 5371 C CA . GLU B 1 158 ? 10.14079 -19.24108 -1.56535 1.000 59.93544 484 GLU B CA 1
ATOM 5372 C C . GLU B 1 158 ? 10.71613 -18.37404 -0.45269 1.000 58.09626 484 GLU B C 1
ATOM 5373 O O . GLU B 1 158 ? 10.13781 -18.23896 0.62521 1.000 58.16048 484 GLU B O 1
ATOM 5385 N N . GLY B 1 159 ? 11.87729 -17.78931 -0.72536 1.000 53.14719 485 GLY B N 1
ATOM 5386 C CA . GLY B 1 159 ? 12.57055 -16.99133 0.27257 1.000 55.25081 485 GLY B CA 1
ATOM 5387 C C . GLY B 1 159 ? 13.92480 -16.58563 -0.27677 1.000 55.29130 485 GLY B C 1
ATOM 5388 O O . GLY B 1 159 ? 14.15537 -16.64923 -1.48096 1.000 45.69520 485 GLY B O 1
ATOM 5392 N N . PHE B 1 160 ? 14.81136 -16.15367 0.60363 1.000 51.89366 486 PHE B N 1
ATOM 5393 C CA . PHE B 1 160 ? 16.14366 -15.76208 0.15354 1.000 54.96115 486 PHE B CA 1
ATOM 5394 C C . PHE B 1 160 ? 16.87193 -17.00069 -0.37205 1.000 49.81327 486 PHE B C 1
ATOM 5395 O O . PHE B 1 160 ? 16.91222 -18.03933 0.30732 1.000 45.32014 486 PHE B O 1
ATOM 5412 N N . ASN B 1 161 ? 17.43247 -16.89780 -1.57545 1.000 51.20972 487 ASN B N 1
ATOM 5413 C CA . ASN B 1 161 ? 18.09805 -18.01235 -2.25019 1.000 50.35471 487 ASN B CA 1
ATOM 5414 C C . ASN B 1 161 ? 17.18805 -19.20985 -2.47572 1.000 46.81041 487 ASN B C 1
ATOM 5415 O O . ASN B 1 161 ? 17.66557 -20.33776 -2.69656 1.000 47.02708 487 ASN B O 1
ATOM 5426 N N . CYS B 1 162 ? 15.87898 -18.98589 -2.49670 1.000 48.97029 488 CYS B N 1
ATOM 5427 C CA . CYS B 1 162 ? 14.88328 -20.04757 -2.71421 1.000 46.64072 488 CYS B CA 1
ATOM 5428 C C . CYS B 1 162 ? 13.84288 -19.46187 -3.68046 1.000 50.16646 488 CYS B C 1
ATOM 5429 O O . CYS B 1 162 ? 12.86350 -18.82646 -3.25022 1.000 49.50424 488 CYS B O 1
ATOM 5436 N N . TYR B 1 163 ? 14.04829 -19.70249 -4.98187 1.000 48.18424 489 TYR B N 1
ATOM 5437 C CA . TYR B 1 163 ? 13.38473 -18.93569 -6.04122 1.000 53.27464 489 TYR B CA 1
ATOM 5438 C C . TYR B 1 163 ? 12.47201 -19.77432 -6.92172 1.000 48.25764 489 TYR B C 1
ATOM 5439 O O . TYR B 1 163 ? 12.81395 -20.87671 -7.36035 1.000 50.17654 489 TYR B O 1
ATOM 5457 N N . PHE B 1 164 ? 11.29827 -19.24467 -7.17117 1.000 50.97046 490 PHE B N 1
ATOM 5458 C CA . PHE B 1 164 ? 10.45565 -19.81142 -8.21566 1.000 53.74182 490 PHE B CA 1
ATOM 5459 C C . PHE B 1 164 ? 11.24171 -19.80259 -9.53454 1.000 44.74460 490 PHE B C 1
ATOM 5460 O O . PHE B 1 164 ? 11.94398 -18.82189 -9.83801 1.000 44.19228 490 PHE B O 1
ATOM 5477 N N . PRO B 1 165 ? 11.22591 -20.89092 -10.30121 1.000 42.95213 491 PRO B N 1
ATOM 5478 C CA . PRO B 1 165 ? 12.21250 -21.03404 -11.37066 1.000 43.54765 491 PRO B CA 1
ATOM 5479 C C . PRO B 1 165 ? 11.80778 -20.39430 -12.70320 1.000 46.76017 491 PRO B C 1
ATOM 5480 O O . PRO B 1 165 ? 12.62574 -20.37200 -13.60680 1.000 43.48207 491 PRO B O 1
ATOM 5491 N N . LEU B 1 166 ? 10.60081 -19.88742 -12.85309 1.000 48.13003 492 LEU B N 1
ATOM 5492 C CA . LEU B 1 166 ? 10.09657 -19.34768 -14.10116 1.000 46.83876 492 LEU B CA 1
ATOM 5493 C C . LEU B 1 166 ? 9.87996 -17.84969 -13.92794 1.000 52.20819 492 LEU B C 1
ATOM 5494 O O . LEU B 1 166 ? 9.50769 -17.36972 -12.85436 1.000 47.78272 492 LEU B O 1
ATOM 5510 N N . GLN B 1 167 ? 10.13578 -17.11271 -14.99979 1.000 48.65829 493 GLN B N 1
ATOM 5511 C CA . GLN B 1 167 ? 10.03068 -15.65749 -15.03608 1.000 52.35357 493 GLN B CA 1
ATOM 5512 C C . GLN B 1 167 ? 9.22646 -15.27429 -16.27796 1.000 52.88206 493 GLN B C 1
ATOM 5513 O O . GLN B 1 167 ? 9.36647 -15.91412 -17.32892 1.000 46.23766 493 GLN B O 1
ATOM 5527 N N . SER B 1 168 ? 8.40783 -14.23002 -16.15042 1.000 42.95657 494 SER B N 1
ATOM 5528 C CA . SER B 1 168 ? 7.67196 -13.67531 -17.26532 1.000 51.71814 494 SER B CA 1
ATOM 5529 C C . SER B 1 168 ? 8.52313 -12.67872 -18.04318 1.000 46.68230 494 SER B C 1
ATOM 5530 O O . SER B 1 168 ? 9.27507 -11.88876 -17.45976 1.000 50.47904 494 SER B O 1
ATOM 5538 N N . TYR B 1 169 ? 8.41171 -12.72708 -19.37442 1.000 46.73386 495 TYR B N 1
ATOM 5539 C CA . TYR B 1 169 ? 9.07103 -11.73556 -20.19962 1.000 46.37713 495 TYR B CA 1
ATOM 5540 C C . TYR B 1 169 ? 8.44456 -10.35372 -20.04863 1.000 42.06964 495 TYR B C 1
ATOM 5541 O O . TYR B 1 169 ? 9.14228 -9.34483 -20.16317 1.000 45.77740 495 TYR B O 1
ATOM 5559 N N . GLY B 1 170 ? 7.14061 -10.27349 -19.83273 1.000 48.47113 496 GLY B N 1
ATOM 5560 C CA . GLY B 1 170 ? 6.47399 -8.98195 -19.68442 1.000 49.14584 496 GLY B CA 1
ATOM 5561 C C . GLY B 1 170 ? 6.44159 -8.15998 -20.96336 1.000 48.73969 496 GLY B C 1
ATOM 5562 O O . GLY B 1 170 ? 6.52966 -6.92939 -20.92012 1.000 48.48042 496 GLY B O 1
ATOM 5566 N N . PHE B 1 171 ? 6.30883 -8.80886 -22.10239 1.000 47.50063 497 PHE B N 1
ATOM 5567 C CA . PHE B 1 171 ? 6.42465 -8.12193 -23.38435 1.000 49.68921 497 PHE B CA 1
ATOM 5568 C C . PHE B 1 171 ? 5.50064 -6.91758 -23.46064 1.000 49.62669 497 PHE B C 1
ATOM 5569 O O . PHE B 1 171 ? 4.30510 -7.02247 -23.17090 1.000 54.19254 497 PHE B O 1
ATOM 5586 N N . GLN B 1 172 ? 6.07262 -5.76693 -23.83414 1.000 50.48359 498 GLN B N 1
ATOM 5587 C CA . GLN B 1 172 ? 5.34322 -4.53151 -24.05110 1.000 53.18913 498 GLN B CA 1
ATOM 5588 C C . GLN B 1 172 ? 5.66993 -3.96596 -25.41355 1.000 53.06028 498 GLN B C 1
ATOM 5589 O O . GLN B 1 172 ? 6.77208 -4.15052 -25.90595 1.000 47.91351 498 GLN B O 1
ATOM 5603 N N . PRO B 1 173 ? 4.73975 -3.22635 -26.01946 1.000 53.60927 499 PRO B N 1
ATOM 5604 C CA . PRO B 1 173 ? 4.98577 -2.74727 -27.39487 1.000 61.23414 499 PRO B CA 1
ATOM 5605 C C . PRO B 1 173 ? 6.12104 -1.74496 -27.48453 1.000 59.39706 499 PRO B C 1
ATOM 5606 O O . PRO B 1 173 ? 6.73664 -1.63393 -28.54367 1.000 57.34199 499 PRO B O 1
ATOM 5617 N N . THR B 1 174 ? 6.42612 -0.99886 -26.41150 1.000 52.35595 500 THR B N 1
ATOM 5618 C CA . THR B 1 174 ? 7.53439 -0.04980 -26.47959 1.000 50.53817 500 THR B CA 1
ATOM 5619 C C . THR B 1 174 ? 8.88709 -0.71236 -26.25642 1.000 50.81804 500 THR B C 1
ATOM 5620 O O . THR B 1 174 ? 9.89339 -0.00174 -26.19098 1.000 51.31769 500 THR B O 1
ATOM 5631 N N . ASN B 1 175 ? 8.93461 -2.03605 -26.09386 1.000 49.51991 501 ASN B N 1
ATOM 5632 C CA . ASN B 1 175 ? 10.21826 -2.71238 -25.95945 1.000 49.28060 501 ASN B CA 1
ATOM 5633 C C . ASN B 1 175 ? 11.10453 -2.40367 -27.15284 1.000 51.84013 501 ASN B C 1
ATOM 5634 O O . ASN B 1 175 ? 10.62320 -2.24252 -28.26649 1.000 52.68688 501 ASN B O 1
ATOM 5645 N N . GLY B 1 176 ? 12.41295 -2.31684 -26.90408 1.000 51.57087 502 GLY B N 1
ATOM 5646 C CA . GLY B 1 176 ? 13.36383 -2.32347 -27.99003 1.000 52.10974 502 GLY B CA 1
ATOM 5647 C C . GLY B 1 176 ? 13.36561 -3.65267 -28.71947 1.000 50.22399 502 GLY B C 1
ATOM 5648 O O . GLY B 1 176 ? 12.91822 -4.67502 -28.21457 1.000 46.91252 502 GLY B O 1
ATOM 5652 N N . VAL B 1 177 ? 13.89455 -3.63974 -29.94706 1.000 49.36898 503 VAL B N 1
ATOM 5653 C CA . VAL B 1 177 ? 13.69950 -4.77567 -30.84338 1.000 49.72769 503 VAL B CA 1
ATOM 5654 C C . VAL B 1 177 ? 14.29012 -6.04461 -30.25823 1.000 48.91896 503 VAL B C 1
ATOM 5655 O O . VAL B 1 177 ? 13.68500 -7.12049 -30.35771 1.000 49.62897 503 VAL B O 1
ATOM 5668 N N . GLY B 1 178 ? 15.47310 -5.94933 -29.64888 1.000 53.60251 504 GLY B N 1
ATOM 5669 C CA . GLY B 1 178 ? 16.07674 -7.11780 -29.01711 1.000 52.14031 504 GLY B CA 1
ATOM 5670 C C . GLY B 1 178 ? 15.25635 -7.69496 -27.88509 1.000 47.69516 504 GLY B C 1
ATOM 5671 O O . GLY B 1 178 ? 15.45445 -8.86512 -27.51579 1.000 47.33828 504 GLY B O 1
ATOM 5675 N N . TYR B 1 179 ? 14.34130 -6.90382 -27.30433 1.000 44.35366 505 TYR B N 1
ATOM 5676 C CA . TYR B 1 179 ? 13.48421 -7.37572 -26.22862 1.000 46.73535 505 TYR B CA 1
ATOM 5677 C C . TYR B 1 179 ? 12.06712 -7.68098 -26.69700 1.000 46.73825 505 TYR B C 1
ATOM 5678 O O . TYR B 1 179 ? 11.24704 -8.09913 -25.88325 1.000 47.25328 505 TYR B O 1
ATOM 5696 N N . GLN B 1 180 ? 11.77636 -7.52893 -27.96213 1.000 45.81610 506 GLN B N 1
ATOM 5697 C CA . GLN B 1 180 ? 10.43430 -7.77825 -28.46886 1.000 45.51558 506 GLN B CA 1
ATOM 5698 C C . GLN B 1 180 ? 10.24473 -9.26257 -28.66865 1.000 42.48443 506 GLN B C 1
ATOM 5699 O O . GLN B 1 180 ? 11.21914 -9.98453 -28.84772 1.000 42.13459 506 GLN B O 1
ATOM 5713 N N . PRO B 1 181 ? 9.00831 -9.75081 -28.60240 1.000 47.02625 507 PRO B N 1
ATOM 5714 C CA . PRO B 1 181 ? 8.78832 -11.19144 -28.78514 1.000 45.43245 507 PRO B CA 1
ATOM 5715 C C . PRO B 1 181 ? 9.01592 -11.61599 -30.22482 1.000 46.99321 507 PRO B C 1
ATOM 5716 O O . PRO B 1 181 ? 8.62679 -10.91378 -31.17007 1.000 47.87327 507 PRO B O 1
ATOM 5727 N N . TYR B 1 182 ? 9.61407 -12.79559 -30.37437 1.000 42.77560 508 TYR B N 1
ATOM 5728 C CA . TYR B 1 182 ? 9.79163 -13.46155 -31.65393 1.000 50.09518 508 TYR B CA 1
ATOM 5729 C C . TYR B 1 182 ? 9.17829 -14.84382 -31.55381 1.000 47.94743 508 TYR B C 1
ATOM 5730 O O . TYR B 1 182 ? 9.44328 -15.57919 -30.58920 1.000 43.40084 508 TYR B O 1
ATOM 5748 N N . ARG B 1 183 ? 8.39762 -15.20614 -32.57350 1.000 45.07182 509 ARG B N 1
ATOM 5749 C CA . ARG B 1 183 ? 7.91696 -16.56984 -32.70718 1.000 43.90607 509 ARG B CA 1
ATOM 5750 C C . ARG B 1 183 ? 8.95665 -17.39695 -33.43378 1.000 46.45952 509 ARG B C 1
ATOM 5751 O O . ARG B 1 183 ? 9.63569 -16.90033 -34.32044 1.000 49.22685 509 ARG B O 1
ATOM 5772 N N . VAL B 1 184 ? 9.09211 -18.65404 -33.03748 1.000 44.15661 510 VAL B N 1
ATOM 5773 C CA . VAL B 1 184 ? 10.12511 -19.52481 -33.55559 1.000 44.05466 510 VAL B CA 1
ATOM 5774 C C . VAL B 1 184 ? 9.47891 -20.85581 -33.89582 1.000 44.43812 510 VAL B C 1
ATOM 5775 O O . VAL B 1 184 ? 8.67582 -21.37092 -33.10509 1.000 44.33428 510 VAL B O 1
ATOM 5788 N N . VAL B 1 185 ? 9.80141 -21.38778 -35.08593 1.000 41.73973 511 VAL B N 1
ATOM 5789 C CA . VAL B 1 185 ? 9.43130 -22.73302 -35.47848 1.000 47.28025 511 VAL B CA 1
ATOM 5790 C C . VAL B 1 185 ? 10.72334 -23.45405 -35.78928 1.000 47.23829 511 VAL B C 1
ATOM 5791 O O . VAL B 1 185 ? 11.53749 -22.95719 -36.57222 1.000 46.64284 511 VAL B O 1
ATOM 5804 N N . VAL B 1 186 ? 10.93398 -24.60653 -35.16282 1.000 46.51825 512 VAL B N 1
ATOM 5805 C CA . VAL B 1 186 ? 12.09751 -25.43418 -35.46187 1.000 44.71368 512 VAL B CA 1
ATOM 5806 C C . VAL B 1 186 ? 11.62654 -26.68588 -36.17322 1.000 44.62423 512 VAL B C 1
ATOM 5807 O O . VAL B 1 186 ? 10.86204 -27.47528 -35.60218 1.000 47.47345 512 VAL B O 1
ATOM 5820 N N . LEU B 1 187 ? 12.09111 -26.88321 -37.41485 1.000 47.81526 513 LEU B N 1
ATOM 5821 C CA . LEU B 1 187 ? 11.74403 -28.06931 -38.18025 1.000 47.25926 513 LEU B CA 1
ATOM 5822 C C . LEU B 1 187 ? 12.88557 -29.07511 -38.07081 1.000 46.19840 513 LEU B C 1
ATOM 5823 O O . LEU B 1 187 ? 14.02252 -28.78163 -38.45901 1.000 49.18811 513 LEU B O 1
ATOM 5839 N N . SER B 1 188 ? 12.58592 -30.26292 -37.55669 1.000 48.19453 514 SER B N 1
ATOM 5840 C CA . SER B 1 188 ? 13.55153 -31.35797 -37.48395 1.000 44.66675 514 SER B CA 1
ATOM 5841 C C . SER B 1 188 ? 13.23227 -32.35769 -38.58633 1.000 46.56022 514 SER B C 1
ATOM 5842 O O . SER B 1 188 ? 12.06378 -32.73715 -38.75300 1.000 46.37699 514 SER B O 1
ATOM 5850 N N . PHE B 1 189 ? 14.24442 -32.73409 -39.37426 1.000 50.88768 515 PHE B N 1
ATOM 5851 C CA . PHE B 1 189 ? 14.06532 -33.65648 -40.50177 1.000 53.05795 515 PHE B CA 1
ATOM 5852 C C . PHE B 1 189 ? 14.60343 -35.01707 -40.08466 1.000 55.39960 515 PHE B C 1
ATOM 5853 O O . PHE B 1 189 ? 15.81594 -35.23098 -40.03239 1.000 58.95075 515 PHE B O 1
ATOM 5870 N N . GLU B 1 190 ? 13.69513 -35.92407 -39.75657 1.000 52.68010 516 GLU B N 1
ATOM 5871 C CA . GLU B 1 190 ? 14.06186 -37.23196 -39.23290 1.000 58.39609 516 GLU B CA 1
ATOM 5872 C C . GLU B 1 190 ? 14.24270 -38.20234 -40.38535 1.000 60.55401 516 GLU B C 1
ATOM 5873 O O . GLU B 1 190 ? 13.38002 -38.27566 -41.26306 1.000 56.41137 516 GLU B O 1
ATOM 5885 N N . LEU B 1 191 ? 15.35148 -38.95314 -40.36606 1.000 66.07646 517 LEU B N 1
ATOM 5886 C CA . LEU B 1 191 ? 15.66701 -39.95678 -41.38314 1.000 60.36109 517 LEU B CA 1
ATOM 5887 C C . LEU B 1 191 ? 15.88035 -41.29370 -40.69895 1.000 63.11309 517 LEU B C 1
ATOM 5888 O O . LEU B 1 191 ? 16.88034 -41.48585 -40.00165 1.000 65.53938 517 LEU B O 1
ATOM 5904 N N . LEU B 1 192 ? 14.93327 -42.19818 -40.87887 1.000 55.86339 518 LEU B N 1
ATOM 5905 C CA . LEU B 1 192 ? 15.02982 -43.56307 -40.40144 1.000 60.16292 518 LEU B CA 1
ATOM 5906 C C . LEU B 1 192 ? 15.14525 -44.51167 -41.58842 1.000 59.51032 518 LEU B C 1
ATOM 5907 O O . LEU B 1 192 ? 14.80109 -44.16408 -42.72424 1.000 61.56135 518 LEU B O 1
ATOM 5923 N N . HIS B 1 193 ? 15.60836 -45.73389 -41.30206 1.000 60.36565 519 HIS B N 1
ATOM 5924 C CA . HIS B 1 193 ? 15.62642 -46.82125 -42.28166 1.000 60.12016 519 HIS B CA 1
ATOM 5925 C C . HIS B 1 193 ? 14.19503 -47.34349 -42.44123 1.000 61.67193 519 HIS B C 1
ATOM 5926 O O . HIS B 1 193 ? 13.83285 -48.43964 -42.01234 1.000 61.30696 519 HIS B O 1
ATOM 5940 N N . ALA B 1 194 ? 13.37861 -46.53694 -43.11217 1.000 61.79744 520 ALA B N 1
ATOM 5941 C CA . ALA B 1 194 ? 11.95945 -46.82422 -43.27630 1.000 63.10198 520 ALA B CA 1
ATOM 5942 C C . ALA B 1 194 ? 11.45168 -46.01517 -44.45860 1.000 58.80701 520 ALA B C 1
ATOM 5943 O O . ALA B 1 194 ? 12.13437 -45.09044 -44.92289 1.000 60.12965 520 ALA B O 1
ATOM 5950 N N . PRO B 1 195 ? 10.24369 -46.30936 -44.94954 1.000 66.38351 521 PRO B N 1
ATOM 5951 C CA . PRO B 1 195 ? 9.71017 -45.53451 -46.08047 1.000 63.17917 521 PRO B CA 1
ATOM 5952 C C . PRO B 1 195 ? 9.50453 -44.08308 -45.67729 1.000 68.66377 521 PRO B C 1
ATOM 5953 O O . PRO B 1 195 ? 9.23377 -43.76956 -44.51240 1.000 60.40564 521 PRO B O 1
ATOM 5964 N N . ALA B 1 196 ? 9.64212 -43.18834 -46.64859 1.000 58.74757 522 ALA B N 1
ATOM 5965 C CA . ALA B 1 196 ? 9.47464 -41.77231 -46.35941 1.000 65.34343 522 ALA B CA 1
ATOM 5966 C C . ALA B 1 196 ? 7.99514 -41.43507 -46.33942 1.000 66.18789 522 ALA B C 1
ATOM 5967 O O . ALA B 1 196 ? 7.20621 -42.01756 -47.09020 1.000 63.54425 522 ALA B O 1
ATOM 5974 N N . THR B 1 197 ? 7.59846 -40.52116 -45.44415 1.000 62.08730 523 THR B N 1
ATOM 5975 C CA . THR B 1 197 ? 6.20401 -40.08542 -45.42101 1.000 61.37291 523 THR B CA 1
ATOM 5976 C C . THR B 1 197 ? 6.05239 -38.60379 -45.71857 1.000 64.70137 523 THR B C 1
ATOM 5977 O O . THR B 1 197 ? 4.91800 -38.15055 -45.92611 1.000 64.78916 523 THR B O 1
ATOM 5988 N N . VAL B 1 198 ? 7.15030 -37.84674 -45.77863 1.000 58.00535 524 VAL B N 1
ATOM 5989 C CA . VAL B 1 198 ? 7.11269 -36.40374 -46.04221 1.000 52.83759 524 VAL B CA 1
ATOM 5990 C C . VAL B 1 198 ? 8.07016 -36.12346 -47.18499 1.000 62.60405 524 VAL B C 1
ATOM 5991 O O . VAL B 1 198 ? 9.28062 -36.30957 -47.04540 1.000 62.87016 524 VAL B O 1
ATOM 6004 N N . CYS B 1 199 ? 7.53025 -35.68236 -48.31174 1.000 61.42526 525 CYS B N 1
ATOM 6005 C CA . CYS B 1 199 ? 8.31130 -35.41368 -49.50942 1.000 65.41920 525 CYS B CA 1
ATOM 6006 C C . CYS B 1 199 ? 7.98782 -34.02405 -50.03257 1.000 71.15795 525 CYS B C 1
ATOM 6007 O O . CYS B 1 199 ? 6.91750 -33.46681 -49.75579 1.000 70.24007 525 CYS B O 1
ATOM 6014 N N . GLY B 1 200 ? 8.94650 -33.44584 -50.74433 1.000 71.65928 526 GLY B N 1
ATOM 6015 C CA . GLY B 1 200 ? 8.67426 -32.27796 -51.54321 1.000 73.99706 526 GLY B CA 1
ATOM 6016 C C . GLY B 1 200 ? 7.92146 -32.64777 -52.79281 1.000 78.79681 526 GLY B C 1
ATOM 6017 O O . GLY B 1 200 ? 7.79676 -33.82028 -53.15760 1.000 77.82984 526 GLY B O 1
ATOM 6021 N N . PRO B 1 201 ? 7.39885 -31.62983 -53.48224 1.000 75.15213 527 PRO B N 1
ATOM 6022 C CA . PRO B 1 201 ? 6.60157 -31.91191 -54.68318 1.000 89.17958 527 PRO B CA 1
ATOM 6023 C C . PRO B 1 201 ? 7.36953 -32.66212 -55.75983 1.000 84.57839 527 PRO B C 1
ATOM 6024 O O . PRO B 1 201 ? 6.72600 -33.28378 -56.60463 1.000 84.18302 527 PRO B O 1
ATOM 6035 N N . LYS B 1 202 ? 8.70646 -32.67271 -55.71431 1.000 101.05582 528 LYS B N 1
ATOM 6036 C CA . LYS B 1 202 ? 9.52489 -33.39550 -56.69642 1.000 111.93042 528 LYS B CA 1
ATOM 6037 C C . LYS B 1 202 ? 10.09968 -34.70158 -56.14272 1.000 92.84158 528 LYS B C 1
ATOM 6038 O O . LYS B 1 202 ? 10.62770 -34.73686 -55.02996 1.000 82.57311 528 LYS B O 1
ATOM 6057 N N . SER C 2 2 ? -4.98063 -51.26847 8.53263 1.000 56.40682 21 SER C N 1
ATOM 6058 C CA . SER C 2 2 ? -6.21005 -50.77299 7.94962 1.000 61.88967 21 SER C CA 1
ATOM 6059 C C . SER C 2 2 ? -7.41289 -51.37038 8.65558 1.000 58.53156 21 SER C C 1
ATOM 6060 O O . SER C 2 2 ? -7.29376 -52.36228 9.37597 1.000 57.18738 21 SER C O 1
ATOM 6068 N N . VAL C 2 3 ? -8.57038 -50.74292 8.47589 1.000 53.79247 22 VAL C N 1
ATOM 6069 C CA . VAL C 2 3 ? -9.82427 -51.21706 9.04928 1.000 53.34568 22 VAL C CA 1
ATOM 6070 C C . VAL C 2 3 ? -10.85574 -51.29835 7.94200 1.000 52.87007 22 VAL C C 1
ATOM 6071 O O . VAL C 2 3 ? -11.08003 -50.31527 7.23095 1.000 54.94494 22 VAL C O 1
ATOM 6084 N N . ASN C 2 4 ? -11.46591 -52.47023 7.79001 1.000 54.35640 23 ASN C N 1
ATOM 6085 C CA . ASN C 2 4 ? -12.56918 -52.66572 6.86227 1.000 53.94053 23 ASN C CA 1
ATOM 6086 C C . ASN C 2 4 ? -13.86206 -52.44119 7.63101 1.000 53.88770 23 ASN C C 1
ATOM 6087 O O . ASN C 2 4 ? -14.24470 -53.27811 8.44927 1.000 52.16527 23 ASN C O 1
ATOM 6098 N N . GLN C 2 5 ? -14.53363 -51.32358 7.36023 1.000 52.37103 24 GLN C N 1
ATOM 6099 C CA . GLN C 2 5 ? -15.76270 -50.95803 8.04205 1.000 50.70255 24 GLN C CA 1
ATOM 6100 C C . GLN C 2 5 ? -16.94930 -51.17705 7.10758 1.000 53.98658 24 GLN C C 1
ATOM 6101 O O . GLN C 2 5 ? -16.96097 -50.69908 5.96397 1.000 50.04653 24 GLN C O 1
ATOM 6115 N N . THR C 2 6 ? -17.93507 -51.92284 7.58380 1.000 51.06137 25 THR C N 1
ATOM 6116 C CA . THR C 2 6 ? -19.14252 -52.22792 6.83588 1.000 50.79959 25 THR C CA 1
ATOM 6117 C C . THR C 2 6 ? -20.34517 -52.04413 7.75273 1.000 51.65608 25 THR C C 1
ATOM 6118 O O . THR C 2 6 ? -20.24000 -52.24429 8.97829 1.000 51.36387 25 THR C O 1
ATOM 6129 N N . PRO C 2 7 ? -21.49774 -51.60979 7.19782 1.000 52.23342 26 PRO C N 1
ATOM 6130 C CA . PRO C 2 7 ? -21.71782 -51.22772 5.78333 1.000 55.88366 26 PRO C CA 1
ATOM 6131 C C . PRO C 2 7 ? -21.20183 -49.80392 5.51585 1.000 55.76383 26 PRO C C 1
ATOM 6132 O O . PRO C 2 7 ? -21.16558 -48.98032 6.42141 1.000 51.04500 26 PRO C O 1
ATOM 6143 N N . ARG C 2 8 ? -20.83710 -49.50825 4.27678 1.000 57.59763 27 ARG C N 1
ATOM 6144 C CA . ARG C 2 8 ? -20.37625 -48.16027 3.96320 1.000 62.07956 27 ARG C CA 1
ATOM 6145 C C . ARG C 2 8 ? -21.52171 -47.15198 4.02311 1.000 58.74832 27 ARG C C 1
ATOM 6146 O O . ARG C 2 8 ? -21.30463 -45.99116 4.39042 1.000 55.94106 27 ARG C O 1
ATOM 6167 N N . THR C 2 9 ? -22.74434 -47.58946 3.71343 1.000 55.93498 28 THR C N 1
ATOM 6168 C CA . THR C 2 9 ? -23.93369 -46.75248 3.76612 1.000 61.01675 28 THR C CA 1
ATOM 6169 C C . THR C 2 9 ? -25.08976 -47.57661 4.32457 1.000 59.17362 28 THR C C 1
ATOM 6170 O O . THR C 2 9 ? -25.10378 -48.80677 4.22802 1.000 58.64437 28 THR C O 1
ATOM 6181 N N . ALA C 2 10 ? -26.07659 -46.88702 4.89532 1.000 56.18468 29 ALA C N 1
ATOM 6182 C CA . ALA C 2 10 ? -27.24856 -47.58091 5.40091 1.000 57.13230 29 ALA C CA 1
ATOM 6183 C C . ALA C 2 10 ? -28.40042 -46.59813 5.48560 1.000 59.81801 29 ALA C C 1
ATOM 6184 O O . ALA C 2 10 ? -28.20085 -45.41364 5.77110 1.000 54.47232 29 ALA C O 1
ATOM 6191 N N . THR C 2 11 ? -29.60289 -47.10574 5.23578 1.000 60.59090 30 THR C N 1
ATOM 6192 C CA . THR C 2 11 ? -30.84441 -46.37898 5.45771 1.000 55.84106 30 THR C CA 1
ATOM 6193 C C . THR C 2 11 ? -31.70559 -47.20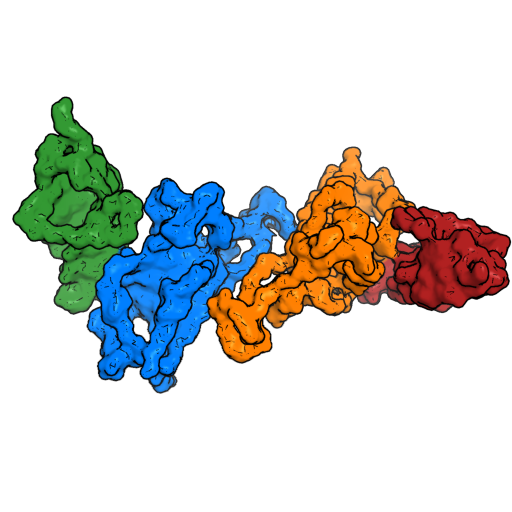435 6.40257 1.000 61.66064 30 THR C C 1
ATOM 6194 O O . THR C 2 11 ? -31.93602 -48.40003 6.16420 1.000 59.90015 30 THR C O 1
ATOM 6205 N N . LYS C 2 12 ? -32.23512 -46.55444 7.43084 1.000 59.17351 31 LYS C N 1
ATOM 6206 C CA . LYS C 2 12 ? -33.04958 -47.21813 8.44005 1.000 60.92009 31 LYS C CA 1
ATOM 6207 C C . LYS C 2 12 ? -34.30618 -46.40763 8.71345 1.000 60.33212 31 LYS C C 1
ATOM 6208 O O . LYS C 2 12 ? -34.35092 -45.18928 8.50213 1.000 59.18258 31 LYS C O 1
ATOM 6227 N N . GLU C 2 13 ? -35.33026 -47.11054 9.18575 1.000 62.73328 32 GLU C N 1
ATOM 6228 C CA . GLU C 2 13 ? -36.54380 -46.49022 9.69410 1.000 60.37290 32 GLU C CA 1
ATOM 6229 C C . GLU C 2 13 ? -36.36010 -46.11034 11.16967 1.000 59.44854 32 GLU C C 1
ATOM 6230 O O . GLU C 2 13 ? -35.53501 -46.67539 11.88680 1.000 60.28675 32 GLU C O 1
ATOM 6242 N N . THR C 2 14 ? -37.13225 -45.12435 11.61642 1.000 61.62287 33 THR C N 1
ATOM 6243 C CA . THR C 2 14 ? -37.12080 -44.77387 13.02697 1.000 56.96667 33 THR C CA 1
ATOM 6244 C C . THR C 2 14 ? -37.49065 -45.99421 13.86696 1.000 60.59937 33 THR C C 1
ATOM 6245 O O . THR C 2 14 ? -38.48148 -46.66316 13.60171 1.000 60.06543 33 THR C O 1
ATOM 6256 N N . GLY C 2 15 ? -36.68444 -46.29292 14.87280 1.000 59.73714 34 GLY C N 1
ATOM 6257 C CA . GLY C 2 15 ? -36.91841 -47.39111 15.77034 1.000 58.62064 34 GLY C CA 1
ATOM 6258 C C . GLY C 2 15 ? -36.10268 -48.62300 15.47120 1.000 60.92238 34 GLY C C 1
ATOM 6259 O O . GLY C 2 15 ? -36.00912 -49.50380 16.32514 1.000 58.57060 34 GLY C O 1
ATOM 6263 N N . GLU C 2 16 ? -35.51489 -48.71360 14.28158 1.000 57.89581 35 GLU C N 1
ATOM 6264 C CA . GLU C 2 16 ? -34.64917 -49.84428 13.97291 1.000 57.48241 35 GLU C CA 1
ATOM 6265 C C . GLU C 2 16 ? -33.29194 -49.66183 14.65485 1.000 54.49626 35 GLU C C 1
ATOM 6266 O O . GLU C 2 16 ? -33.04122 -48.66716 15.32487 1.000 55.10388 35 GLU C O 1
ATOM 6278 N N . SER C 2 17 ? -32.40061 -50.62253 14.46493 1.000 56.05370 36 SER C N 1
ATOM 6279 C CA . SER C 2 17 ? -31.03005 -50.55668 14.93425 1.000 59.44214 36 SER C CA 1
ATOM 6280 C C . SER C 2 17 ? -30.07817 -50.68549 13.74638 1.000 55.84272 36 SER C C 1
ATOM 6281 O O . SER C 2 17 ? -30.44528 -51.18030 12.67407 1.000 60.27210 36 SER C O 1
ATOM 6289 N N . LEU C 2 18 ? -28.85289 -50.20819 13.94970 1.000 52.70507 37 LEU C N 1
ATOM 6290 C CA . LEU C 2 18 ? -27.76907 -50.30647 12.97982 1.000 56.45263 37 LEU C CA 1
ATOM 6291 C C . LEU C 2 18 ? -26.59559 -51.00787 13.63035 1.000 57.55111 37 LEU C C 1
ATOM 6292 O O . LEU C 2 18 ? -26.17806 -50.61668 14.71618 1.000 54.17768 37 LEU C O 1
ATOM 6308 N N . THR C 2 19 ? -26.04825 -52.02208 12.96130 1.000 54.87212 38 THR C N 1
ATOM 6309 C CA . THR C 2 19 ? -24.81170 -52.66015 13.41116 1.000 54.59577 38 THR C CA 1
ATOM 6310 C C . THR C 2 19 ? -23.70651 -52.34385 12.41899 1.000 53.45296 38 THR C C 1
ATOM 6311 O O . THR C 2 19 ? -23.88190 -52.53617 11.21444 1.000 49.91606 38 THR C O 1
ATOM 6322 N N . ILE C 2 20 ? -22.60161 -51.80510 12.92584 1.000 52.53511 39 ILE C N 1
ATOM 6323 C CA . ILE C 2 20 ? -21.41291 -51.50682 12.14251 1.000 48.58381 39 ILE C CA 1
ATOM 6324 C C . ILE C 2 20 ? -20.33773 -52.48991 12.57095 1.000 58.06170 39 ILE C C 1
ATOM 6325 O O . ILE C 2 20 ? -20.11375 -52.67929 13.77208 1.000 54.00026 39 ILE C O 1
ATOM 6341 N N . ASN C 2 21 ? -19.68403 -53.12780 11.59862 1.000 53.50859 40 ASN C N 1
ATOM 6342 C CA . ASN C 2 21 ? -18.60531 -54.07029 11.86881 1.000 54.05264 40 ASN C CA 1
ATOM 6343 C C . ASN C 2 21 ? -17.30001 -53.48840 11.34289 1.000 56.13071 40 ASN C C 1
ATOM 6344 O O . ASN C 2 21 ? -17.25651 -52.95107 10.23036 1.000 54.52435 40 ASN C O 1
ATOM 6355 N N . CYS C 2 22 ? -16.23939 -53.60054 12.14375 1.000 57.32097 41 CYS C N 1
ATOM 6356 C CA . CYS C 2 22 ? -14.91200 -53.13046 11.76161 1.000 53.36174 41 CYS C CA 1
ATOM 6357 C C . CYS C 2 22 ? -13.90287 -54.24726 11.95753 1.000 61.27149 41 CYS C C 1
ATOM 6358 O O . CYS C 2 22 ? -13.75361 -54.75725 13.07235 1.000 55.63152 41 CYS C O 1
ATOM 6365 N N . VAL C 2 23 ? -13.17167 -54.58202 10.88876 1.000 56.73304 42 VAL C N 1
ATOM 6366 C CA . VAL C 2 23 ? -12.19304 -55.66779 10.90070 1.000 59.75012 42 VAL C CA 1
ATOM 6367 C C . VAL C 2 23 ? -10.81797 -55.06710 10.65823 1.000 58.37749 42 VAL C C 1
ATOM 6368 O O . VAL C 2 23 ? -10.61758 -54.35772 9.66125 1.000 53.96535 42 VAL C O 1
ATOM 6381 N N . VAL C 2 24 ? -9.87181 -55.36556 11.56384 1.000 56.97655 43 VAL C N 1
ATOM 6382 C CA . VAL C 2 24 ? -8.56545 -54.72754 11.58129 1.000 55.54528 43 VAL C CA 1
ATOM 6383 C C . VAL C 2 24 ? -7.57160 -55.66419 10.90976 1.000 55.04368 43 VAL C C 1
ATOM 6384 O O . VAL C 2 24 ? -7.47067 -56.83908 11.26748 1.000 59.18216 43 VAL C O 1
ATOM 6397 N N . THR C 2 25 ? -6.80510 -55.13580 9.95660 1.000 59.03205 44 THR C N 1
ATOM 6398 C CA . THR C 2 25 ? -5.87871 -55.94433 9.17442 1.000 61.01233 44 THR C CA 1
ATOM 6399 C C . THR C 2 25 ? -4.47362 -55.36791 9.28479 1.000 57.03599 44 THR C C 1
ATOM 6400 O O . THR C 2 25 ? -4.27731 -54.13912 9.26186 1.000 57.53827 44 THR C O 1
ATOM 6411 N N . GLY C 2 26 ? -3.49787 -56.25526 9.40878 1.000 59.19014 45 GLY C N 1
ATOM 6412 C CA . GLY C 2 26 ? -2.10875 -55.85565 9.40811 1.000 63.79272 45 GLY C CA 1
ATOM 6413 C C . GLY C 2 26 ? -1.60149 -55.38296 10.74220 1.000 61.20691 45 GLY C C 1
ATOM 6414 O O . GLY C 2 26 ? -0.48728 -54.86972 10.80210 1.000 66.51752 45 GLY C O 1
ATOM 6418 N N . ALA C 2 27 ? -2.38336 -55.53699 11.81542 1.000 62.06458 46 ALA C N 1
ATOM 6419 C CA . ALA C 2 27 ? -1.96177 -55.06139 13.13131 1.000 63.68890 46 ALA C CA 1
ATOM 6420 C C . ALA C 2 27 ? -0.86612 -55.96081 13.67036 1.000 63.67623 46 ALA C C 1
ATOM 6421 O O . ALA C 2 27 ? -1.07371 -57.17117 13.78312 1.000 67.46447 46 ALA C O 1
ATOM 6428 N N . ARG C 2 28 ? 0.28724 -55.37388 14.01638 1.000 61.44330 47 ARG C N 1
ATOM 6429 C CA . ARG C 2 28 ? 1.39779 -56.17977 14.51698 1.000 63.82248 47 ARG C CA 1
ATOM 6430 C C . ARG C 2 28 ? 1.01248 -56.90372 15.79926 1.000 64.90706 47 ARG C C 1
ATOM 6431 O O . ARG C 2 28 ? 1.35447 -58.07626 15.98304 1.000 71.30458 47 ARG C O 1
ATOM 6452 N N . CYS C 2 29 ? 0.32475 -56.21460 16.70469 1.000 65.06606 48 CYS C N 1
ATOM 6453 C CA . CYS C 2 29 ? -0.03482 -56.73461 18.00838 1.000 69.34806 48 CYS C CA 1
ATOM 6454 C C . CYS C 2 29 ? -1.55253 -56.88506 18.09591 1.000 75.12292 48 CYS C C 1
ATOM 6455 O O . CYS C 2 29 ? -2.27432 -56.82005 17.08759 1.000 71.61872 48 CYS C O 1
ATOM 6462 N N . GLY C 2 30 ? -2.03932 -57.07203 19.31118 1.000 68.71308 49 GLY C N 1
ATOM 6463 C CA . GLY C 2 30 ? -3.46573 -57.15376 19.52837 1.000 64.68416 49 GLY C CA 1
ATOM 6464 C C . GLY C 2 30 ? -4.14018 -55.79434 19.46516 1.000 66.90982 49 GLY C C 1
ATOM 6465 O O . GLY C 2 30 ? -3.51307 -54.74713 19.43670 1.000 66.04392 49 GLY C O 1
ATOM 6469 N N . LEU C 2 31 ? -5.46229 -55.84042 19.43763 1.000 57.21205 50 LEU C N 1
ATOM 6470 C CA . LEU C 2 31 ? -6.32378 -54.67300 19.54839 1.000 57.70599 50 LEU C CA 1
ATOM 6471 C C . LEU C 2 31 ? -6.28230 -54.11092 20.96639 1.000 68.45191 50 LEU C C 1
ATOM 6472 O O . LEU C 2 31 ? -6.78085 -54.72761 21.91133 1.000 70.14090 50 LEU C O 1
ATOM 6488 N N . SER C 2 32 ? -5.66589 -52.93885 21.12426 1.000 61.06671 51 SER C N 1
ATOM 6489 C CA . SER C 2 32 ? -5.40438 -52.38002 22.44338 1.000 61.16850 51 SER C CA 1
ATOM 6490 C C . SER C 2 32 ? -6.40089 -51.29091 22.84701 1.000 61.62014 51 SER C C 1
ATOM 6491 O O . SER C 2 32 ? -6.41104 -50.87136 24.00420 1.000 59.64782 51 SER C O 1
ATOM 6499 N N . ARG C 2 33 ? -7.24662 -50.83009 21.93700 1.000 57.60991 52 ARG C N 1
ATOM 6500 C CA . ARG C 2 33 ? -8.21588 -49.78519 22.23996 1.000 54.58425 52 ARG C CA 1
ATOM 6501 C C . ARG C 2 33 ? -9.12533 -49.61384 21.03995 1.000 53.59572 52 ARG C C 1
ATOM 6502 O O . ARG C 2 33 ? -8.71129 -49.82406 19.88865 1.000 51.17199 52 ARG C O 1
ATOM 6523 N N . THR C 2 34 ? -10.37762 -49.26809 21.31760 1.000 48.80602 53 THR C N 1
ATOM 6524 C CA . THR C 2 34 ? -11.30190 -48.88712 20.25307 1.000 53.84169 53 THR C CA 1
ATOM 6525 C C . THR C 2 34 ? -12.05913 -47.62449 20.64461 1.000 53.00810 53 THR C C 1
ATOM 6526 O O . THR C 2 34 ? -12.25065 -47.34301 21.82598 1.000 51.08006 53 THR C O 1
ATOM 6537 N N . SER C 2 35 ? -12.49319 -46.86698 19.63477 1.000 49.94996 54 SER C N 1
ATOM 6538 C CA . SER C 2 35 ? -13.34145 -45.71055 19.85613 1.000 47.28113 54 SER C CA 1
ATOM 6539 C C . SER C 2 35 ? -14.25621 -45.56891 18.64236 1.000 46.01024 54 SER C C 1
ATOM 6540 O O . SER C 2 35 ? -13.96934 -46.08361 17.55925 1.000 44.47310 54 SER C O 1
ATOM 6548 N N . TRP C 2 36 ? -15.36008 -44.86801 18.84068 1.000 42.41897 55 TRP C N 1
ATOM 6549 C CA . TRP C 2 36 ? -16.33201 -44.57108 17.80149 1.000 42.64846 55 TRP C CA 1
ATOM 6550 C C . TRP C 2 36 ? -16.59655 -43.08004 17.77218 1.000 44.02735 55 TRP C C 1
ATOM 6551 O O . TRP C 2 36 ? -16.69011 -42.43232 18.82050 1.000 43.26527 55 TRP C O 1
ATOM 6572 N N . PHE C 2 37 ? -16.70345 -42.53016 16.55289 1.000 43.72619 56 PHE C N 1
ATOM 6573 C CA . PHE C 2 37 ? -16.90622 -41.09817 16.36415 1.000 41.83728 56 PHE C CA 1
ATOM 6574 C C . PHE C 2 37 ? -18.05036 -40.86581 15.38502 1.000 41.24106 56 PHE C C 1
ATOM 6575 O O . PHE C 2 37 ? -18.27303 -41.65723 14.45714 1.000 42.10381 56 PHE C O 1
ATOM 6592 N N . ARG C 2 38 ? -18.78313 -39.80158 15.58839 1.000 42.35273 57 ARG C N 1
ATOM 6593 C CA . ARG C 2 38 ? -19.76768 -39.41463 14.59059 1.000 50.08194 57 ARG C CA 1
ATOM 6594 C C . ARG C 2 38 ? -19.46768 -38.01055 14.11479 1.000 49.47051 57 ARG C C 1
ATOM 6595 O O . ARG C 2 38 ? -19.02717 -37.15327 14.90566 1.000 48.96138 57 ARG C O 1
ATOM 6616 N N . LYS C 2 39 ? -19.74775 -37.77368 12.83558 1.000 51.03475 58 LYS C N 1
ATOM 6617 C CA . LYS C 2 39 ? -19.52338 -36.47902 12.18615 1.000 57.22665 58 LYS C CA 1
ATOM 6618 C C . LYS C 2 39 ? -20.83892 -36.05528 11.55217 1.000 57.81686 58 LYS C C 1
ATOM 6619 O O . LYS C 2 39 ? -21.40522 -36.82134 10.75784 1.000 48.40555 58 LYS C O 1
ATOM 6638 N N . ASN C 2 40 ? -21.32000 -34.87752 11.89789 1.000 54.17219 59 ASN C N 1
ATOM 6639 C CA . ASN C 2 40 ? -22.45624 -34.35662 11.15283 1.000 64.83096 59 ASN C CA 1
ATOM 6640 C C . ASN C 2 40 ? -21.95248 -33.59972 9.92404 1.000 65.44855 59 ASN C C 1
ATOM 6641 O O . ASN C 2 40 ? -20.91483 -32.93490 9.98876 1.000 60.24183 59 ASN C O 1
ATOM 6652 N N . PRO C 2 41 ? -22.64096 -33.68572 8.79024 1.000 67.61451 60 PRO C N 1
ATOM 6653 C CA . PRO C 2 41 ? -22.16592 -32.97059 7.59806 1.000 68.25630 60 PRO C CA 1
ATOM 6654 C C . PRO C 2 41 ? -22.02471 -31.47890 7.86085 1.000 61.07040 60 PRO C C 1
ATOM 6655 O O . PRO C 2 41 ? -22.86032 -30.86063 8.52468 1.000 63.17397 60 PRO C O 1
ATOM 6666 N N . GLY C 2 42 ? -20.94243 -30.91042 7.35769 1.000 59.92927 61 GLY C N 1
ATOM 6667 C CA . GLY C 2 42 ? -20.67891 -29.49940 7.49364 1.000 60.22736 61 GLY C CA 1
ATOM 6668 C C . GLY C 2 42 ? -19.83029 -29.11156 8.68581 1.000 60.51916 61 GLY C C 1
ATOM 6669 O O . GLY C 2 42 ? -19.25296 -28.02070 8.68456 1.000 65.17679 61 GLY C O 1
ATOM 6673 N N . THR C 2 43 ? -19.76034 -29.95848 9.71190 1.000 64.31764 62 THR C N 1
ATOM 6674 C CA . THR C 2 43 ? -19.01965 -29.60625 10.91442 1.000 72.07878 62 THR C CA 1
ATOM 6675 C C . THR C 2 43 ? -17.54481 -29.93554 10.73274 1.000 76.07519 62 THR C C 1
ATOM 6676 O O . THR C 2 43 ? -17.16278 -30.76452 9.89703 1.000 76.27801 62 THR C O 1
ATOM 6687 N N . THR C 2 44 ? -16.71732 -29.29399 11.56169 1.000 79.47634 63 THR C N 1
ATOM 6688 C CA . THR C 2 44 ? -15.27304 -29.49310 11.49113 1.000 85.43226 63 THR C CA 1
ATOM 6689 C C . THR C 2 44 ? -14.83057 -30.73743 12.25208 1.000 82.55857 63 THR C C 1
ATOM 6690 O O . THR C 2 44 ? -14.08670 -31.56950 11.71519 1.000 83.16009 63 THR C O 1
ATOM 6701 N N . ASP C 2 45 ? -15.29414 -30.89237 13.49043 1.000 77.39016 64 ASP C N 1
ATOM 6702 C CA . ASP C 2 45 ? -14.76453 -31.90096 14.39411 1.000 75.33325 64 ASP C CA 1
ATOM 6703 C C . ASP C 2 45 ? -15.66234 -33.12313 14.48587 1.000 69.56743 64 ASP C C 1
ATOM 6704 O O . ASP C 2 45 ? -16.87686 -33.04402 14.32352 1.000 67.64743 64 ASP C O 1
ATOM 6713 N N . TRP C 2 46 ? -15.02751 -34.26093 14.74810 1.000 61.36988 65 TRP C N 1
ATOM 6714 C CA . TRP C 2 46 ? -15.70592 -35.51643 15.05662 1.000 57.76737 65 TRP C CA 1
ATOM 6715 C C . TRP C 2 46 ? -16.06920 -35.54291 16.53619 1.000 54.79258 65 TRP C C 1
ATOM 6716 O O . TRP C 2 46 ? -15.36658 -34.97857 17.38635 1.000 62.81692 65 TRP C O 1
ATOM 6737 N N . GLU C 2 47 ? -17.16857 -36.20973 16.84374 1.000 53.88068 66 GLU C N 1
ATOM 6738 C CA . GLU C 2 47 ? -17.67039 -36.27138 18.21049 1.000 56.01347 66 GLU C CA 1
ATOM 6739 C C . GLU C 2 47 ? -17.47050 -37.69660 18.71034 1.000 43.85494 66 GLU C C 1
ATOM 6740 O O . GLU C 2 47 ? -18.00229 -38.64414 18.12454 1.000 49.81555 66 GLU C O 1
ATOM 6752 N N . ARG C 2 48 ? -16.73520 -37.84055 19.80730 1.000 48.74975 67 ARG C N 1
ATOM 6753 C CA . ARG C 2 48 ? -16.47616 -39.14774 20.37458 1.000 52.05174 67 ARG C CA 1
ATOM 6754 C C . ARG C 2 48 ? -17.75634 -39.66615 21.00043 1.000 52.34730 67 ARG C C 1
ATOM 6755 O O . ARG C 2 48 ? -18.46945 -38.92619 21.67995 1.000 51.92160 67 ARG C O 1
ATOM 6776 N N . MET C 2 49 ? -18.05713 -40.93400 20.74334 1.000 45.86077 68 MET C N 1
ATOM 6777 C CA . MET C 2 49 ? -19.29217 -41.55456 21.17899 1.000 48.00251 68 MET C CA 1
ATOM 6778 C C . MET C 2 49 ? -19.05306 -42.27917 22.48676 1.000 49.29088 68 MET C C 1
ATOM 6779 O O . MET C 2 49 ? -18.03009 -42.96321 22.63942 1.000 49.21176 68 MET C O 1
ATOM 6793 N N . SER C 2 50 ? -19.95729 -42.06472 23.44342 1.000 48.02437 69 SER C N 1
ATOM 6794 C CA . SER C 2 50 ? -19.89097 -42.74590 24.73862 1.000 48.11030 69 SER C CA 1
ATOM 6795 C C . SER C 2 50 ? -20.74815 -44.00874 24.72321 1.000 45.01193 69 SER C C 1
ATOM 6796 O O . SER C 2 50 ? -21.95568 -43.93544 24.53376 1.000 49.53109 69 SER C O 1
ATOM 6804 N N . ILE C 2 51 ? -20.13269 -45.13788 24.97168 1.000 47.94396 70 ILE C N 1
ATOM 6805 C CA . ILE C 2 51 ? -20.77564 -46.43667 24.92845 1.000 50.51094 70 ILE C CA 1
ATOM 6806 C C . ILE C 2 51 ? -21.55361 -46.63245 26.21665 1.000 55.27463 70 ILE C C 1
ATOM 6807 O O . ILE C 2 51 ? -21.12013 -46.19049 27.28856 1.000 52.18178 70 ILE C O 1
ATOM 6823 N N . GLY C 2 52 ? -22.72609 -47.26388 26.12265 1.000 51.95798 71 GLY C N 1
ATOM 6824 C CA . GLY C 2 52 ? -23.42365 -47.62770 27.34909 1.000 53.72988 71 GLY C CA 1
ATOM 6825 C C . GLY C 2 52 ? -24.92249 -47.44613 27.36968 1.000 56.26391 71 GLY C C 1
ATOM 6826 O O . GLY C 2 52 ? -25.60003 -48.01543 28.21625 1.000 55.17124 71 GLY C O 1
ATOM 6830 N N . GLY C 2 53 ? -25.44201 -46.61291 26.48086 1.000 52.18368 72 GLY C N 1
ATOM 6831 C CA . GLY C 2 53 ? -26.88189 -46.42738 26.33420 1.000 52.27496 72 GLY C CA 1
ATOM 6832 C C . GLY C 2 53 ? -27.33851 -47.09413 25.05349 1.000 53.25015 72 GLY C C 1
ATOM 6833 O O . GLY C 2 53 ? -27.32467 -48.32960 24.95724 1.000 54.22672 72 GLY C O 1
ATOM 6837 N N . ARG C 2 54 ? -27.75706 -46.26705 24.07227 1.000 50.86586 73 ARG C N 1
ATOM 6838 C CA . ARG C 2 54 ? -28.16196 -46.76591 22.77313 1.000 51.61378 73 ARG C CA 1
ATOM 6839 C C . ARG C 2 54 ? -26.96497 -47.27256 21.97738 1.000 52.60242 73 ARG C C 1
ATOM 6840 O O . ARG C 2 54 ? -27.14360 -48.00972 20.99575 1.000 48.71993 73 ARG C O 1
ATOM 6861 N N . TYR C 2 55 ? -25.75218 -46.83101 22.33551 1.000 47.93502 74 TYR C N 1
ATOM 6862 C CA . TYR C 2 55 ? -24.52909 -47.30948 21.70117 1.000 50.40958 74 TYR C CA 1
ATOM 6863 C C . TYR C 2 55 ? -24.00099 -48.50614 22.49408 1.000 52.27533 74 TYR C C 1
ATOM 6864 O O . TYR C 2 55 ? -23.63745 -48.36514 23.65149 1.000 53.64414 74 TYR C O 1
ATOM 6882 N N . VAL C 2 56 ? -23.93553 -49.67203 21.87254 1.000 54.49470 75 VAL C N 1
ATOM 6883 C CA . VAL C 2 56 ? -23.42299 -50.88198 22.50678 1.000 50.29591 75 VAL C CA 1
ATOM 6884 C C . VAL C 2 56 ? -22.30448 -51.46162 21.65099 1.000 58.53976 75 VAL C C 1
ATOM 6885 O O . VAL C 2 56 ? -22.48802 -51.68736 20.44708 1.000 55.79803 75 VAL C O 1
ATOM 6898 N N . GLU C 2 57 ? -21.16515 -51.74162 22.27913 1.000 53.67548 76 GLU C N 1
ATOM 6899 C CA . GLU C 2 57 ? -19.98496 -52.22666 21.57390 1.000 53.75720 76 GLU C CA 1
ATOM 6900 C C . GLU C 2 57 ? -19.67778 -53.67502 21.92728 1.000 56.38526 76 GLU C C 1
ATOM 6901 O O . GLU C 2 57 ? -19.92374 -54.13464 23.05252 1.000 55.09500 76 GLU C O 1
ATOM 6913 N N . SER C 2 58 ? -19.16075 -54.40295 20.94168 1.000 55.66731 77 SER C N 1
ATOM 6914 C CA . SER C 2 58 ? -18.64470 -55.75501 21.14995 1.000 56.93880 77 SER C CA 1
ATOM 6915 C C . SER C 2 58 ? -17.26917 -55.85378 20.51103 1.000 57.11340 77 SER C C 1
ATOM 6916 O O . SER C 2 58 ? -17.04312 -55.31997 19.42059 1.000 60.15253 77 SER C O 1
ATOM 6924 N N . VAL C 2 59 ? -16.33692 -56.48954 21.20615 1.000 59.71125 78 VAL C N 1
ATOM 6925 C CA . VAL C 2 59 ? -14.95851 -56.62313 20.75044 1.000 59.08841 78 VAL C CA 1
ATOM 6926 C C . VAL C 2 59 ? -14.61848 -58.10354 20.67961 1.000 62.90514 78 VAL C C 1
ATOM 6927 O O . VAL C 2 59 ? -14.83991 -58.84380 21.64213 1.000 66.93499 78 VAL C O 1
ATOM 6940 N N . ASN C 2 60 ? -14.08930 -58.52999 19.53931 1.000 69.61163 79 ASN C N 1
ATOM 6941 C CA . ASN C 2 60 ? -13.59018 -59.89113 19.32367 1.000 71.51947 79 ASN C CA 1
ATOM 6942 C C . ASN C 2 60 ? -12.06287 -59.80777 19.26357 1.000 69.88128 79 ASN C C 1
ATOM 6943 O O . ASN C 2 60 ? -11.48195 -59.65488 18.18815 1.000 66.37742 79 ASN C O 1
ATOM 6954 N N . LYS C 2 61 ? -11.41568 -59.89757 20.42914 1.000 72.05509 80 LYS C N 1
ATOM 6955 C CA . LYS C 2 61 ? -9.96988 -59.70145 20.47489 1.000 76.77433 80 LYS C CA 1
ATOM 6956 C C . LYS C 2 61 ? -9.24770 -60.67911 19.55909 1.000 71.72680 80 LYS C C 1
ATOM 6957 O O . LYS C 2 61 ? -8.30754 -60.29782 18.84698 1.000 68.27130 80 LYS C O 1
ATOM 6976 N N . GLY C 2 62 ? -9.69472 -61.93620 19.54236 1.000 73.46415 81 GLY C N 1
ATOM 6977 C CA . GLY C 2 62 ? -8.99274 -62.95989 18.78231 1.000 74.97807 81 GLY C CA 1
ATOM 6978 C C . GLY C 2 62 ? -9.04973 -62.74109 17.28419 1.000 71.40230 81 GLY C C 1
ATOM 6979 O O . GLY C 2 62 ? -8.07002 -62.99233 16.57485 1.000 70.83419 81 GLY C O 1
ATOM 6983 N N . ALA C 2 63 ? -10.18162 -62.25120 16.78333 1.000 68.62947 82 ALA C N 1
ATOM 6984 C CA . ALA C 2 63 ? -10.31563 -61.93667 15.36579 1.000 66.89325 82 ALA C CA 1
ATOM 6985 C C . ALA C 2 63 ? -9.82447 -60.53513 15.02552 1.000 65.62833 82 ALA C C 1
ATOM 6986 O O . ALA C 2 63 ? -9.83879 -60.14969 13.84825 1.000 62.43556 82 ALA C O 1
ATOM 6993 N N . LYS C 2 64 ? -9.40426 -59.75857 16.02399 1.000 65.87872 83 LYS C N 1
ATOM 6994 C CA . LYS C 2 64 ? -9.04347 -58.35741 15.81679 1.000 64.46847 83 LYS C CA 1
ATOM 6995 C C . LYS C 2 64 ? -10.15861 -57.64168 15.05585 1.000 64.45685 83 LYS C C 1
ATOM 6996 O O . LYS C 2 64 ? -9.94245 -56.99269 14.02050 1.000 63.00530 83 LYS C O 1
ATOM 7015 N N A SER C 2 65 ? -11.37497 -57.77491 15.58673 0.412 61.69726 84 SER C N 1
ATOM 7016 N N B SER C 2 65 ? -11.38383 -57.80412 15.55863 0.588 61.87447 84 SER C N 1
ATOM 7017 C CA A SER C 2 65 ? -12.56448 -57.16449 15.01383 0.412 62.36460 84 SER C CA 1
ATOM 7018 C CA B SER C 2 65 ? -12.54181 -57.12433 15.00048 0.588 61.27021 84 SER C CA 1
ATOM 7019 C C A SER C 2 65 ? -13.44388 -56.66289 16.14765 0.412 63.16225 84 SER C C 1
ATOM 7020 C C B SER C 2 65 ? -13.40747 -56.63079 16.14685 0.588 60.47259 84 SER C C 1
ATOM 7021 O O A SER C 2 65 ? -13.37605 -57.15911 17.27138 0.412 62.16597 84 SER C O 1
ATOM 7022 O O B SER C 2 65 ? -13.29908 -57.10623 17.27458 0.588 59.29527 84 SER C O 1
ATOM 7037 N N . PHE C 2 66 ? -14.27866 -55.67278 15.84053 1.000 59.99753 85 PHE C N 1
ATOM 7038 C CA . PHE C 2 66 ? -15.16816 -55.10089 16.84446 1.000 56.04476 85 PHE C CA 1
ATOM 7039 C C . PHE C 2 66 ? -16.35043 -54.47287 16.13624 1.000 55.21068 85 PHE C C 1
ATOM 7040 O O . PHE C 2 66 ? -16.29901 -54.19012 14.93837 1.000 57.57814 85 PHE C O 1
ATOM 7058 N N . SER C 2 67 ? -17.43047 -54.28767 16.88111 1.000 54.63860 86 SER C N 1
ATOM 7059 C CA . SER C 2 67 ? -18.66641 -53.79101 16.28939 1.000 54.45110 86 SER C CA 1
ATOM 7060 C C . SER C 2 67 ? -19.41930 -52.87654 17.24269 1.000 57.20522 86 SER C C 1
ATOM 7061 O O . SER C 2 67 ? -19.27838 -52.94678 18.45436 1.000 51.92386 86 SER C O 1
ATOM 7069 N N . LEU C 2 68 ? -20.26555 -52.04159 16.66401 1.000 50.99044 87 LEU C N 1
ATOM 7070 C CA . LEU C 2 68 ? -21.15616 -51.14877 17.39260 1.000 53.33367 87 LEU C CA 1
ATOM 7071 C C . LEU C 2 68 ? -22.58229 -51.37898 16.93510 1.000 57.51449 87 LEU C C 1
ATOM 7072 O O . LEU C 2 68 ? -22.84032 -51.53023 15.73403 1.000 50.51766 87 LEU C O 1
ATOM 7088 N N . ARG C 2 69 ? -23.50594 -51.42323 17.88271 1.000 51.28973 88 ARG C N 1
ATOM 7089 C CA . ARG C 2 69 ? -24.93453 -51.44184 17.56028 1.000 51.66470 88 ARG C CA 1
ATOM 7090 C C . ARG C 2 69 ? -25.56948 -50.18630 18.14510 1.000 57.51243 88 ARG C C 1
ATOM 7091 O O . ARG C 2 69 ? -25.34423 -49.87051 19.31639 1.000 51.51629 88 ARG C O 1
ATOM 7112 N N . ILE C 2 70 ? -26.31119 -49.44850 17.31962 1.000 52.74591 89 ILE C N 1
ATOM 7113 C CA . ILE C 2 70 ? -27.02953 -48.24384 17.72963 1.000 49.46821 89 ILE C CA 1
ATOM 7114 C C . ILE C 2 70 ? -28.50337 -48.61877 17.78589 1.000 52.37538 89 ILE C C 1
ATOM 7115 O O . ILE C 2 70 ? -29.11732 -48.91923 16.74125 1.000 52.49204 89 ILE C O 1
ATOM 7131 N N . LYS C 2 71 ? -29.07351 -48.57592 18.98474 1.000 51.05954 90 LYS C N 1
ATOM 7132 C CA . LYS C 2 71 ? -30.46296 -48.94133 19.20507 1.000 56.17816 90 LYS C CA 1
ATOM 7133 C C . LYS C 2 71 ? -31.35608 -47.73107 18.99001 1.000 49.34522 90 LYS C C 1
ATOM 7134 O O . LYS C 2 71 ? -30.93033 -46.57961 19.13880 1.000 52.03602 90 LYS C O 1
ATOM 7153 N N . ASP C 2 72 ? -32.62066 -48.00753 18.68852 1.000 49.83627 91 ASP C N 1
ATOM 7154 C CA . ASP C 2 72 ? -33.68241 -47.00751 18.78423 1.000 57.53573 91 ASP C CA 1
ATOM 7155 C C . ASP C 2 72 ? -33.37005 -45.80208 17.90062 1.000 51.44416 91 ASP C C 1
ATOM 7156 O O . ASP C 2 72 ? -33.37904 -44.64991 18.33667 1.000 48.98235 91 ASP C O 1
ATOM 7165 N N . LEU C 2 73 ? -33.12297 -46.07619 16.61791 1.000 50.07689 92 LEU C N 1
ATOM 7166 C CA . LEU C 2 73 ? -32.66631 -45.01619 15.72203 1.000 49.05455 92 LEU C CA 1
ATOM 7167 C C . LEU C 2 73 ? -33.70385 -43.90303 15.60573 1.000 47.30903 92 LEU C C 1
ATOM 7168 O O . LEU C 2 73 ? -34.91268 -44.14462 15.63138 1.000 51.78342 92 LEU C O 1
ATOM 7184 N N . THR C 2 74 ? -33.20321 -42.68258 15.43190 1.000 48.21292 93 THR C N 1
ATOM 7185 C CA . THR C 2 74 ? -33.97912 -41.46570 15.22994 1.000 52.78072 93 THR C CA 1
ATOM 7186 C C . THR C 2 74 ? -33.38362 -40.69324 14.06407 1.000 50.36718 93 THR C C 1
ATOM 7187 O O . THR C 2 74 ? -32.24431 -40.94724 13.67804 1.000 50.15087 93 THR C O 1
ATOM 7198 N N . VAL C 2 75 ? -34.15702 -39.74904 13.49778 1.000 50.74173 94 VAL C N 1
ATOM 7199 C CA . VAL C 2 75 ? -33.60640 -38.87091 12.45168 1.000 53.96652 94 VAL C CA 1
ATOM 7200 C C . VAL C 2 75 ? -32.39672 -38.10882 12.98884 1.000 56.42820 94 VAL C C 1
ATOM 7201 O O . VAL C 2 75 ? -31.46206 -37.79200 12.24656 1.000 56.96132 94 VAL C O 1
ATOM 7214 N N . ALA C 2 76 ? -32.38224 -37.82590 14.29425 1.000 50.67297 95 ALA C N 1
ATOM 7215 C CA . ALA C 2 76 ? -31.23868 -37.17254 14.92987 1.000 54.22802 95 ALA C CA 1
ATOM 7216 C C . ALA C 2 76 ? -29.96094 -37.98777 14.83186 1.000 57.87780 95 ALA C C 1
ATOM 7217 O O . ALA C 2 76 ? -28.88492 -37.44295 15.06893 1.000 52.13538 95 ALA C O 1
ATOM 7224 N N . ASP C 2 77 ? -30.05836 -39.26856 14.48721 1.000 55.81121 96 ASP C N 1
ATOM 7225 C CA . ASP C 2 77 ? -28.90992 -40.14841 14.34251 1.000 50.56339 96 ASP C CA 1
ATOM 7226 C C . ASP C 2 77 ? -28.34259 -40.17197 12.94020 1.000 52.73460 96 ASP C C 1
ATOM 7227 O O . ASP C 2 77 ? -27.27703 -40.75594 12.74542 1.000 46.00268 96 ASP C O 1
ATOM 7236 N N . SER C 2 78 ? -29.03446 -39.58105 11.96001 1.000 48.70150 97 SER C N 1
ATOM 7237 C CA . SER C 2 78 ? -28.47273 -39.47446 10.62693 1.000 53.30854 97 SER C CA 1
ATOM 7238 C C . SER C 2 78 ? -27.13801 -38.75361 10.69268 1.000 52.70038 97 SER C C 1
ATOM 7239 O O . SER C 2 78 ? -27.05876 -37.64399 11.22908 1.000 52.55250 97 SER C O 1
ATOM 7247 N N . ALA C 2 79 ? -26.08649 -39.39317 10.15130 1.000 51.31732 98 ALA C N 1
ATOM 7248 C CA . ALA C 2 79 ? -24.73179 -38.88153 10.30966 1.000 51.64917 98 ALA C CA 1
ATOM 7249 C C . ALA C 2 79 ? -23.75281 -39.86131 9.68801 1.000 53.91826 98 ALA C C 1
ATOM 7250 O O . ALA C 2 79 ? -24.16356 -40.93729 9.24459 1.000 47.80060 98 ALA C O 1
ATOM 7257 N N . THR C 2 80 ? -22.46106 -39.52715 9.70468 1.000 48.97474 99 THR C N 1
ATOM 7258 C CA . THR C 2 80 ? -21.40173 -40.46778 9.36391 1.000 45.75519 99 THR C CA 1
ATOM 7259 C C . THR C 2 80 ? -20.70441 -40.96018 10.62787 1.000 49.25461 99 THR C C 1
ATOM 7260 O O . THR C 2 80 ? -20.43479 -40.17891 11.55639 1.000 46.44804 99 THR C O 1
ATOM 7271 N N . TYR C 2 81 ? -20.48630 -42.28520 10.68380 1.000 49.01904 100 TYR C N 1
ATOM 7272 C CA . TYR C 2 81 ? -19.88789 -42.94212 11.84092 1.000 47.11380 100 TYR C CA 1
ATOM 7273 C C . TYR C 2 81 ? -18.58997 -43.63146 11.46437 1.000 46.59497 100 TYR C C 1
ATOM 7274 O O . TYR C 2 81 ? -18.51687 -44.30609 10.42298 1.000 49.46418 100 TYR C O 1
ATOM 7292 N N . ILE C 2 82 ? -17.58733 -43.46608 12.33147 1.000 44.01112 101 ILE C N 1
ATOM 7293 C CA . ILE C 2 82 ? -16.21218 -43.91568 12.11387 1.000 51.18632 101 ILE C CA 1
ATOM 7294 C C . ILE C 2 82 ? -15.78489 -44.74634 13.30001 1.000 46.31236 101 ILE C C 1
ATOM 7295 O O . ILE C 2 82 ? -16.04294 -44.35865 14.44624 1.000 48.09114 101 ILE C O 1
ATOM 7311 N N . CYS C 2 83 ? -15.14104 -45.89085 13.02974 1.000 42.78811 102 CYS C N 1
ATOM 7312 C CA . CYS C 2 83 ? -14.48926 -46.66066 14.08601 1.000 46.06562 102 CYS C CA 1
ATOM 7313 C C . CYS C 2 83 ? -13.00127 -46.37196 14.02829 1.000 45.64422 102 CYS C C 1
ATOM 7314 O O . CYS C 2 83 ? -12.44965 -46.17827 12.95014 1.000 47.64264 102 CYS C O 1
ATOM 7321 N N . ARG C 2 84 ? -12.34939 -46.36065 15.19223 1.000 49.50371 103 ARG C N 1
ATOM 7322 C CA . ARG C 2 84 ? -10.90750 -46.15185 15.30548 1.000 50.80100 103 ARG C CA 1
ATOM 7323 C C . ARG C 2 84 ? -10.33761 -47.29244 16.14060 1.000 46.89372 103 ARG C C 1
ATOM 7324 O O . ARG C 2 84 ? -10.88513 -47.61279 17.19792 1.000 46.00444 103 ARG C O 1
ATOM 7345 N N . ALA C 2 85 ? -9.29093 -47.93805 15.63877 1.000 44.03767 104 ALA C N 1
ATOM 7346 C CA . ALA C 2 85 ? -8.65154 -49.09092 16.25399 1.000 48.29949 104 ALA C CA 1
ATOM 7347 C C . ALA C 2 85 ? -7.20917 -48.76281 16.57847 1.000 49.45638 104 ALA C C 1
ATOM 7348 O O . ALA C 2 85 ? -6.49545 -48.19521 15.74936 1.000 50.40156 104 ALA C O 1
ATOM 7355 N N . TRP C 2 86 ? -6.78155 -49.14240 17.78148 1.000 49.57674 105 TRP C N 1
ATOM 7356 C CA . TRP C 2 86 ? -5.39759 -49.01635 18.20687 1.000 52.34050 105 TRP C CA 1
ATOM 7357 C C . TRP C 2 86 ? -4.79112 -50.40115 18.32014 1.000 50.45257 105 TRP C C 1
ATOM 7358 O O . TRP C 2 86 ? -5.46927 -51.34943 18.72375 1.000 51.18694 105 TRP C O 1
ATOM 7379 N N . SER C 2 87 ? -3.49746 -50.49854 18.00570 1.000 51.85853 106 SER C N 1
ATOM 7380 C CA . SER C 2 87 ? -2.72227 -51.71257 18.21668 1.000 51.16025 106 SER C CA 1
ATOM 7381 C C . SER C 2 87 ? -1.33202 -51.30662 18.66933 1.000 50.05971 106 SER C C 1
ATOM 7382 O O . SER C 2 87 ? -0.64731 -50.55246 17.98050 1.000 51.60452 106 SER C O 1
ATOM 7390 N N . ASP C 2 88 ? -0.89469 -51.79291 19.82672 1.000 54.21371 107 ASP C N 1
ATOM 7391 C CA . ASP C 2 88 ? 0.44352 -51.46199 20.27906 1.000 57.76417 107 ASP C CA 1
ATOM 7392 C C . ASP C 2 88 ? 0.94233 -52.58098 21.18170 1.000 64.37928 107 ASP C C 1
ATOM 7393 O O . ASP C 2 88 ? 0.21965 -53.54805 21.46005 1.000 66.81759 107 ASP C O 1
ATOM 7402 N N . THR C 2 89 ? 2.19766 -52.45143 21.61960 1.000 64.23197 108 THR C N 1
ATOM 7403 C CA . THR C 2 89 ? 2.88098 -53.53995 22.33643 1.000 64.91647 108 THR C CA 1
ATOM 7404 C C . THR C 2 89 ? 2.29130 -53.83680 23.70643 1.000 69.96391 108 THR C C 1
ATOM 7405 O O . THR C 2 89 ? 2.78276 -54.75295 24.37296 1.000 72.66134 108 THR C O 1
ATOM 7416 N N . SER C 2 90 ? 1.26384 -53.11013 24.14689 1.000 77.37355 109 SER C N 1
ATOM 7417 C CA . SER C 2 90 ? 0.60898 -53.45478 25.40592 1.000 81.45480 109 SER C CA 1
ATOM 7418 C C . SER C 2 90 ? -0.20602 -54.74086 25.28445 1.000 92.64032 109 SER C C 1
ATOM 7419 O O . SER C 2 90 ? -0.42768 -55.42095 26.29100 1.000 115.36392 109 SER C O 1
ATOM 7427 N N . GLN C 2 91 ? -0.66064 -55.08999 24.07444 1.000 87.87303 110 GLN C N 1
ATOM 7428 C CA . GLN C 2 91 ? -1.38311 -56.33697 23.83341 1.000 86.84488 110 GLN C CA 1
ATOM 7429 C C . GLN C 2 91 ? -0.38119 -57.41940 23.45392 1.000 98.00353 110 GLN C C 1
ATOM 7430 O O . GLN C 2 91 ? 0.27223 -57.32043 22.40850 1.000 93.67299 110 GLN C O 1
ATOM 7444 N N . LYS C 2 92 ? -0.32488 -58.48214 24.27233 1.000 109.19015 111 LYS C N 1
ATOM 7445 C CA . LYS C 2 92 ? 0.88724 -59.29331 24.39229 1.000 113.76583 111 LYS C CA 1
ATOM 7446 C C . LYS C 2 92 ? 1.32076 -59.98395 23.10455 1.000 112.86137 111 LYS C C 1
ATOM 7447 O O . LYS C 2 92 ? 2.51201 -59.88730 22.75609 1.000 111.57953 111 LYS C O 1
ATOM 7466 N N . PRO C 2 93 ? 0.45261 -60.70989 22.37049 1.000 93.57369 112 PRO C N 1
ATOM 7467 C CA . PRO C 2 93 ? 0.93649 -61.44484 21.18449 1.000 87.42311 112 PRO C CA 1
ATOM 7468 C C . PRO C 2 93 ? 1.19749 -60.54242 19.97620 1.000 82.74500 112 PRO C C 1
ATOM 7469 O O . PRO C 2 93 ? 0.24855 -60.10198 19.31854 1.000 82.49637 112 PRO C O 1
ATOM 7480 N N . CYS C 2 94 ? 2.47399 -60.26587 19.68267 1.000 81.78854 113 CYS C N 1
ATOM 7481 C CA . CYS C 2 94 ? 2.88393 -59.43800 18.55446 1.000 80.43528 113 CYS C CA 1
ATOM 7482 C C . CYS C 2 94 ? 3.64044 -60.23930 17.49649 1.000 75.42375 113 CYS C C 1
ATOM 7483 O O . CYS C 2 94 ? 4.41959 -61.13873 17.82077 1.000 78.04773 113 CYS C O 1
ATOM 7490 N N . HIS C 2 95 ? 3.43771 -59.88046 16.22892 1.000 80.11614 114 HIS C N 1
ATOM 7491 C CA . HIS C 2 95 ? 4.18491 -60.47784 15.13394 1.000 76.73471 114 HIS C CA 1
ATOM 7492 C C . HIS C 2 95 ? 5.55142 -59.81143 14.97283 1.000 75.25544 114 HIS C C 1
ATOM 7493 O O . HIS C 2 95 ? 5.77502 -58.67518 15.37967 1.000 75.45042 114 HIS C O 1
ATOM 7507 N N . ALA C 2 96 ? 6.46926 -60.54327 14.35381 1.000 77.19709 115 ALA C N 1
ATOM 7508 C CA . ALA C 2 96 ? 7.79901 -60.02730 14.09011 1.000 74.07776 115 ALA C CA 1
ATOM 7509 C C . ALA C 2 96 ? 7.72981 -58.79422 13.19348 1.000 80.94623 115 ALA C C 1
ATOM 7510 O O . ALA C 2 96 ? 6.73282 -58.52953 12.52110 1.000 76.67876 115 ALA C O 1
ATOM 7517 N N . TRP C 2 97 ? 8.83246 -58.05240 13.15720 1.000 78.84795 116 TRP C N 1
ATOM 7518 C CA . TRP C 2 97 ? 8.85177 -56.81740 12.39002 1.000 82.47028 116 TRP C CA 1
ATOM 7519 C C . TRP C 2 97 ? 9.07528 -57.07496 10.90520 1.000 82.34656 116 TRP C C 1
ATOM 7520 O O . TRP C 2 97 ? 8.60558 -56.29233 10.07026 1.000 78.52341 116 TRP C O 1
ATOM 7541 N N . GLU C 2 98 ? 9.76922 -58.15868 10.55188 1.000 78.55927 117 GLU C N 1
ATOM 7542 C CA . GLU C 2 98 ? 9.94523 -58.50215 9.14360 1.000 82.79181 117 GLU C CA 1
ATOM 7543 C C . GLU C 2 98 ? 8.61359 -58.68928 8.41717 1.000 80.19675 117 GLU C C 1
ATOM 7544 O O . GLU C 2 98 ? 8.60064 -58.74814 7.18214 1.000 78.18496 117 GLU C O 1
ATOM 7556 N N . GLN C 2 99 ? 7.49933 -58.78417 9.14794 1.000 77.06003 118 GLN C N 1
ATOM 7557 C CA . GLN C 2 99 ? 6.18843 -59.00374 8.55101 1.000 71.49300 118 GLN C CA 1
ATOM 7558 C C . GLN C 2 99 ? 5.55199 -57.72674 8.00882 1.000 68.87528 118 GLN C C 1
ATOM 7559 O O . GLN C 2 99 ? 4.45541 -57.78817 7.42834 1.000 69.90042 118 GLN C O 1
ATOM 7573 N N . LYS C 2 100 ? 6.19428 -56.57309 8.19022 1.000 69.71408 119 LYS C N 1
ATOM 7574 C CA . LYS C 2 100 ? 5.70129 -55.30268 7.63375 1.000 67.30722 119 LYS C CA 1
ATOM 7575 C C . LYS C 2 100 ? 4.28825 -54.98010 8.12245 1.000 64.20280 119 LYS C C 1
ATOM 7576 O O . LYS C 2 100 ? 3.45058 -54.47423 7.38359 1.000 59.76842 119 LYS C O 1
ATOM 7595 N N . MET C 2 101 ? 4.02360 -55.25925 9.38875 1.000 57.47793 120 MET C N 1
ATOM 7596 C CA . MET C 2 101 ? 2.76836 -54.92940 10.04478 1.000 57.60930 120 MET C CA 1
ATOM 7597 C C . MET C 2 101 ? 2.94259 -53.72170 10.95014 1.000 53.31115 120 MET C C 1
ATOM 7598 O O . MET C 2 101 ? 4.04640 -53.30479 11.23711 1.000 53.73210 120 MET C O 1
ATOM 7612 N N . TRP C 2 102 ? 1.83018 -53.13059 11.36846 1.000 54.86643 121 TRP C N 1
ATOM 7613 C CA . TRP C 2 102 ? 1.85868 -51.81220 11.98444 1.000 53.60880 121 TRP C CA 1
ATOM 7614 C C . TRP C 2 102 ? 1.44370 -51.82684 13.45232 1.000 54.00678 121 TRP C C 1
ATOM 7615 O O . TRP C 2 102 ? 0.69492 -52.68458 13.90150 1.000 54.16033 121 TRP C O 1
ATOM 7636 N N . GLU C 2 103 ? 1.96557 -50.85701 14.19275 1.000 55.12510 122 GLU C N 1
ATOM 7637 C CA . GLU C 2 103 ? 1.42632 -50.44250 15.47566 1.000 50.19467 122 GLU C CA 1
ATOM 7638 C C . GLU C 2 103 ? 0.92795 -49.01710 15.33029 1.000 47.84948 122 GLU C C 1
ATOM 7639 O O . GLU C 2 103 ? 1.49529 -48.23275 14.57547 1.000 50.49484 122 GLU C O 1
ATOM 7651 N N . GLY C 2 104 ? -0.11453 -48.67147 16.07018 1.000 45.02452 123 GLY C N 1
ATOM 7652 C CA . GLY C 2 104 ? -0.62197 -47.31227 16.04119 1.000 44.74582 123 GLY C CA 1
ATOM 7653 C C . GLY C 2 104 ? -2.13283 -47.30012 16.04273 1.000 48.06491 123 GLY C C 1
ATOM 7654 O O . GLY C 2 104 ? -2.75793 -48.13517 16.70247 1.000 50.15065 123 GLY C O 1
ATOM 7658 N N . HIS C 2 105 ? -2.74444 -46.38055 15.30263 1.000 46.81778 124 HIS C N 1
ATOM 7659 C CA . HIS C 2 105 ? -4.19015 -46.39360 15.19069 1.000 44.73069 124 HIS C CA 1
ATOM 7660 C C . HIS C 2 105 ? -4.58812 -46.01952 13.76382 1.000 45.41193 124 HIS C C 1
ATOM 7661 O O . HIS C 2 105 ? -3.86615 -45.32369 13.04337 1.000 43.57030 124 HIS C O 1
ATOM 7676 N N . VAL C 2 106 ? -5.73930 -46.53217 13.34566 1.000 45.40798 125 VAL C N 1
ATOM 7677 C CA . VAL C 2 106 ? -6.27660 -46.24131 12.01928 1.000 43.39956 125 VAL C CA 1
ATOM 7678 C C . VAL C 2 106 ? -7.79507 -46.31373 12.09119 1.000 46.36435 125 VAL C C 1
ATOM 7679 O O . VAL C 2 106 ? -8.36385 -46.98085 12.97158 1.000 45.80284 125 VAL C O 1
ATOM 7692 N N . ASP C 2 107 ? -8.44870 -45.59674 11.16123 1.000 47.80189 126 ASP C N 1
ATOM 7693 C CA . ASP C 2 107 ? -9.89763 -45.44274 11.11740 1.000 50.57453 126 ASP C CA 1
ATOM 7694 C C . ASP C 2 107 ? -10.51198 -46.24335 9.98144 1.000 48.49559 126 ASP C C 1
ATOM 7695 O O . ASP C 2 107 ? -9.91280 -46.38326 8.92241 1.000 47.42948 126 ASP C O 1
ATOM 7704 N N . GLY C 2 108 ? -11.72048 -46.75686 10.20991 1.000 47.92927 127 GLY C N 1
ATOM 7705 C CA . GLY C 2 108 ? -12.52086 -47.24270 9.12093 1.000 49.29150 127 GLY C CA 1
ATOM 7706 C C . GLY C 2 108 ? -12.90582 -46.12108 8.16354 1.000 47.73597 127 GLY C C 1
ATOM 7707 O O . GLY C 2 108 ? -12.83746 -44.94291 8.48981 1.000 52.48737 127 GLY C O 1
ATOM 7711 N N . ALA C 2 109 ? -13.38490 -46.49624 6.98473 1.000 48.68581 128 ALA C N 1
ATOM 7712 C CA . ALA C 2 109 ? -13.72452 -45.50722 5.96659 1.000 52.45642 128 ALA C CA 1
ATOM 7713 C C . ALA C 2 109 ? -15.08490 -44.84366 6.19556 1.000 57.28137 128 ALA C C 1
ATOM 7714 O O . ALA C 2 109 ? -15.41991 -43.88618 5.48744 1.000 52.87973 128 ALA C O 1
ATOM 7721 N N . GLY C 2 110 ? -15.87327 -45.31844 7.14408 1.000 52.41836 129 GLY C N 1
ATOM 7722 C CA . GLY C 2 110 ? -17.07544 -44.60545 7.53775 1.000 53.10864 129 GLY C CA 1
ATOM 7723 C C . GLY C 2 110 ? -18.35761 -45.29839 7.08320 1.000 50.93890 129 GLY C C 1
ATOM 7724 O O . GLY C 2 110 ? -18.39541 -45.99601 6.06500 1.000 55.27968 129 GLY C O 1
ATOM 7728 N N . THR C 2 111 ? -19.41991 -45.10073 7.86530 1.000 49.00608 130 THR C N 1
ATOM 7729 C CA . THR C 2 111 ? -20.77304 -45.54513 7.56615 1.000 49.00735 130 THR C CA 1
ATOM 7730 C C . THR C 2 111 ? -21.66463 -44.30699 7.48244 1.000 48.54210 130 THR C C 1
ATOM 7731 O O . THR C 2 111 ? -21.82681 -43.59260 8.48644 1.000 48.95302 130 THR C O 1
ATOM 7742 N N . VAL C 2 112 ? -22.21222 -44.03355 6.30079 1.000 51.51898 131 VAL C N 1
ATOM 7743 C CA . VAL C 2 112 ? -23.14985 -42.92840 6.11957 1.000 50.47679 131 VAL C CA 1
ATOM 7744 C C . VAL C 2 112 ? -24.54956 -43.46714 6.41478 1.000 55.02744 131 VAL C C 1
ATOM 7745 O O . VAL C 2 112 ? -25.10304 -44.22267 5.61665 1.000 47.73657 131 VAL C O 1
ATOM 7758 N N . LEU C 2 113 ? -25.10561 -43.10339 7.56818 1.000 52.89861 132 LEU C N 1
ATOM 7759 C CA . LEU C 2 113 ? -26.41049 -43.56371 8.00590 1.000 53.49394 132 LEU C CA 1
ATOM 7760 C C . LEU C 2 113 ? -27.46502 -42.50757 7.71380 1.000 54.70518 132 LEU C C 1
ATOM 7761 O O . LEU C 2 113 ? -27.32839 -41.35611 8.13031 1.000 48.86190 132 LEU C O 1
ATOM 7777 N N . THR C 2 114 ? -28.54998 -42.92459 7.07227 1.000 52.34226 133 THR C N 1
ATOM 7778 C CA . THR C 2 114 ? -29.73939 -42.10269 6.89639 1.000 49.43050 133 THR C CA 1
ATOM 7779 C C . THR C 2 114 ? -30.89524 -42.74409 7.64221 1.000 52.94507 133 THR C C 1
ATOM 7780 O O . THR C 2 114 ? -31.19073 -43.92565 7.41921 1.000 54.51554 133 THR C O 1
ATOM 7791 N N . VAL C 2 115 ? -31.55381 -41.97363 8.51360 1.000 51.00466 134 VAL C N 1
ATOM 7792 C CA . VAL C 2 115 ? -32.72370 -42.44899 9.24537 1.000 50.81527 134 VAL C CA 1
ATOM 7793 C C . VAL C 2 115 ? -33.94220 -41.66203 8.78490 1.000 55.57808 134 VAL C C 1
ATOM 7794 O O . VAL C 2 115 ? -33.99265 -40.43769 8.93630 1.000 60.21959 134 VAL C O 1
ATOM 7807 N N . ASN C 2 116 ? -34.93757 -42.36654 8.27331 1.000 58.42737 135 ASN C N 1
ATOM 7808 C CA . ASN C 2 116 ? -36.16075 -41.73535 7.80056 1.000 64.65173 135 ASN C CA 1
ATOM 7809 C C . ASN C 2 116 ? -37.09461 -41.40721 8.95476 1.000 68.52464 135 ASN C C 1
ATOM 7810 O O . ASN C 2 116 ? -37.09998 -42.09367 9.97604 1.000 62.77538 135 ASN C O 1
ATOM 7821 N N . GLN C 2 117 ? -37.90148 -40.35940 8.76588 1.000 69.32066 136 GLN C N 1
ATOM 7822 C CA . GLN C 2 117 ? -38.86841 -39.94693 9.77094 1.000 75.43813 136 GLN C CA 1
ATOM 7823 C C . GLN C 2 117 ? -39.89346 -41.04363 10.02470 1.000 74.76091 136 GLN C C 1
ATOM 7824 O O . GLN C 2 117 ? -40.17958 -41.87784 9.16243 1.000 75.52209 136 GLN C O 1
ATOM 7838 N N . ALA C 2 118 ? -40.47055 -41.02075 11.21899 1.000 78.31221 137 ALA C N 1
ATOM 7839 C CA . ALA C 2 118 ? -41.53121 -41.96099 11.55126 1.000 84.55557 137 ALA C CA 1
ATOM 7840 C C . ALA C 2 118 ? -42.81831 -41.59058 10.80812 1.000 97.84991 137 ALA C C 1
ATOM 7841 O O . ALA C 2 118 ? -42.91346 -40.55545 10.14118 1.000 98.85471 137 ALA C O 1
ATOM 7848 N N . SER C 2 119 ? -43.81932 -42.45350 10.93612 1.000 102.27474 138 SER C N 1
ATOM 7849 C CA . SER C 2 119 ? -45.11352 -42.24046 10.28498 1.000 113.36122 138 SER C CA 1
ATOM 7850 C C . SER C 2 119 ? -44.93752 -42.10723 8.77704 1.000 114.85433 138 SER C C 1
ATOM 7851 O O . SER C 2 119 ? -45.33619 -42.98906 8.01838 1.000 124.59202 138 SER C O 1
ATOM 7859 N N . SER D 2 2 ? 24.48554 -15.27107 -38.49422 1.000 64.28780 21 SER D N 1
ATOM 7860 C CA . SER D 2 2 ? 24.00931 -13.99999 -37.96500 1.000 67.85312 21 SER D CA 1
ATOM 7861 C C . SER D 2 2 ? 24.64034 -12.85663 -38.75395 1.000 67.31166 21 SER D C 1
ATOM 7862 O O . SER D 2 2 ? 25.63725 -13.05400 -39.45915 1.000 61.88857 21 SER D O 1
ATOM 7870 N N . VAL D 2 3 ? 24.05382 -11.66927 -38.63510 1.000 62.54117 22 VAL D N 1
ATOM 7871 C CA . VAL D 2 3 ? 24.51512 -10.48593 -39.34200 1.000 61.28281 22 VAL D CA 1
ATOM 7872 C C . VAL D 2 3 ? 24.71073 -9.37360 -38.32944 1.000 62.01144 22 VAL D C 1
ATOM 7873 O O . VAL D 2 3 ? 23.79044 -9.05081 -37.57494 1.000 62.64631 22 VAL D O 1
ATOM 7886 N N . ASN D 2 4 ? 25.91041 -8.80900 -38.29405 1.000 62.46771 23 ASN D N 1
ATOM 7887 C CA . ASN D 2 4 ? 26.19817 -7.63228 -37.48095 1.000 66.92604 23 ASN D CA 1
ATOM 7888 C C . ASN D 2 4 ? 26.02593 -6.40021 -38.36441 1.000 63.15754 23 ASN D C 1
ATOM 7889 O O . ASN D 2 4 ? 26.83183 -6.15894 -39.27317 1.000 65.13933 23 ASN D O 1
ATOM 7900 N N . GLN D 2 5 ? 24.96874 -5.63753 -38.11150 1.000 69.34939 24 GLN D N 1
ATOM 7901 C CA . GLN D 2 5 ? 24.63510 -4.45818 -38.90010 1.000 66.22348 24 GLN D CA 1
ATOM 7902 C C . GLN D 2 5 ? 24.98945 -3.19514 -38.12154 1.000 74.53735 24 GLN D C 1
ATOM 7903 O O . GLN D 2 5 ? 24.54900 -3.02054 -36.97926 1.000 67.57733 24 GLN D O 1
ATOM 7917 N N . THR D 2 6 ? 25.77291 -2.31464 -38.74806 1.000 69.52350 25 THR D N 1
ATOM 7918 C CA . THR D 2 6 ? 26.19160 -1.06918 -38.12141 1.000 77.72998 25 THR D CA 1
ATOM 7919 C C . THR D 2 6 ? 26.01234 0.08612 -39.09727 1.000 72.57522 25 THR D C 1
ATOM 7920 O O . THR D 2 6 ? 26.23597 -0.08040 -40.28605 1.000 68.51829 25 THR D O 1
ATOM 7931 N N . PRO D 2 7 ? 25.68265 1.28617 -38.60967 1.000 80.40644 26 PRO D N 1
ATOM 7932 C CA . PRO D 2 7 ? 25.42569 1.60016 -37.19235 1.000 82.54453 26 PRO D CA 1
ATOM 7933 C C . PRO D 2 7 ? 24.01054 1.21586 -36.79257 1.000 79.12597 26 PRO D C 1
ATOM 7934 O O . PRO D 2 7 ? 23.13741 1.16146 -37.63361 1.000 74.18857 26 PRO D O 1
ATOM 7945 N N . ARG D 2 8 ? 23.80874 0.93695 -35.51323 1.000 74.09214 27 ARG D N 1
ATOM 7946 C CA . ARG D 2 8 ? 22.47716 0.61102 -35.00396 1.000 82.86913 27 ARG D CA 1
ATOM 7947 C C . ARG D 2 8 ? 21.54690 1.82272 -35.02069 1.000 77.56003 27 ARG D C 1
ATOM 7948 O O . ARG D 2 8 ? 20.31807 1.66898 -35.09510 1.000 77.87609 27 ARG D O 1
ATOM 7969 N N . THR D 2 9 ? 22.10598 3.02333 -34.90538 1.000 79.30658 28 THR D N 1
ATOM 7970 C CA . THR D 2 9 ? 21.34892 4.26472 -34.96976 1.000 82.43497 28 THR D CA 1
ATOM 7971 C C . THR D 2 9 ? 22.19863 5.30682 -35.68795 1.000 85.88414 28 THR D C 1
ATOM 7972 O O . THR D 2 9 ? 23.43419 5.23403 -35.71610 1.000 85.15995 28 THR D O 1
ATOM 7983 N N . ALA D 2 10 ? 21.52434 6.29286 -36.26523 1.000 89.94615 29 ALA D N 1
ATOM 7984 C CA . ALA D 2 10 ? 22.23279 7.37950 -36.92086 1.000 92.42139 29 ALA D CA 1
ATOM 7985 C C . ALA D 2 10 ? 21.28894 8.56041 -37.02885 1.000 92.99771 29 ALA D C 1
ATOM 7986 O O . ALA D 2 10 ? 20.07292 8.39182 -37.17593 1.000 102.25466 29 ALA D O 1
ATOM 7993 N N . THR D 2 11 ? 21.85997 9.75268 -36.94601 1.000 92.22741 30 THR D N 1
ATOM 7994 C CA . THR D 2 11 ? 21.13941 10.98727 -37.22720 1.000 100.86225 30 THR D CA 1
ATOM 7995 C C . THR D 2 11 ? 21.90407 11.74331 -38.30532 1.000 103.44638 30 THR D C 1
ATOM 7996 O O . THR D 2 11 ? 23.13131 11.89039 -38.21131 1.000 99.84270 30 THR D O 1
ATOM 8007 N N . LYS D 2 12 ? 21.18720 12.19279 -39.33711 1.000 96.76779 31 LYS D N 1
ATOM 8008 C CA . LYS D 2 12 ? 21.78255 12.92299 -40.44426 1.000 98.52455 31 LYS D CA 1
ATOM 8009 C C . LYS D 2 12 ? 20.94785 14.15387 -40.76826 1.000 100.48424 31 LYS D C 1
ATOM 8010 O O . LYS D 2 12 ? 19.75386 14.21941 -40.46114 1.000 101.96045 31 LYS D O 1
ATOM 8029 N N . GLU D 2 13 ? 21.59215 15.12826 -41.40720 1.000 102.00581 32 GLU D N 1
ATOM 8030 C CA . GLU D 2 13 ? 20.88509 16.27875 -41.95104 1.000 119.70334 32 GLU D CA 1
ATOM 8031 C C . GLU D 2 13 ? 20.33766 15.95763 -43.34113 1.000 105.13213 32 GLU D C 1
ATOM 8032 O O . GLU D 2 13 ? 20.83546 15.06676 -44.03546 1.000 96.69401 32 GLU D O 1
ATOM 8044 N N . THR D 2 14 ? 19.29724 16.69137 -43.74062 1.000 104.62886 33 THR D N 1
ATOM 8045 C CA . THR D 2 14 ? 18.81990 16.57780 -45.11155 1.000 101.90889 33 THR D CA 1
ATOM 8046 C C . THR D 2 14 ? 19.99596 16.85442 -46.04143 1.000 102.55025 33 THR D C 1
ATOM 8047 O O . THR D 2 14 ? 20.69409 17.86798 -45.88138 1.000 99.00835 33 THR D O 1
ATOM 8058 N N . GLY D 2 15 ? 20.22845 15.94159 -46.99919 1.000 87.31986 34 GLY D N 1
ATOM 8059 C CA . GLY D 2 15 ? 21.28455 16.09502 -47.96015 1.000 84.75762 34 GLY D CA 1
ATOM 8060 C C . GLY D 2 15 ? 22.53451 15.29041 -47.68826 1.000 84.21603 34 GLY D C 1
ATOM 8061 O O . GLY D 2 15 ? 23.36943 15.16040 -48.59203 1.000 84.21916 34 GLY D O 1
ATOM 8065 N N . GLU D 2 16 ? 22.70004 14.76797 -46.47587 1.000 82.59677 35 GLU D N 1
ATOM 8066 C CA . GLU D 2 16 ? 23.84898 13.93338 -46.15525 1.000 80.51809 35 GLU D CA 1
ATOM 8067 C C . GLU D 2 16 ? 23.65367 12.51914 -46.70164 1.000 75.59053 35 GLU D C 1
ATOM 8068 O O . GLU D 2 16 ? 22.66621 12.21562 -47.37465 1.000 78.70631 35 GLU D O 1
ATOM 8080 N N . SER D 2 17 ? 24.62036 11.64770 -46.40982 1.000 78.66848 36 SER D N 1
ATOM 8081 C CA . SER D 2 17 ? 24.58604 10.25011 -46.79523 1.000 69.27362 36 SER D CA 1
ATOM 8082 C C . SER D 2 17 ? 24.61478 9.37324 -45.55704 1.000 78.15876 36 SER D C 1
ATOM 8083 O O . SER D 2 17 ? 25.10506 9.76511 -44.50708 1.000 78.36938 36 SER D O 1
ATOM 8091 N N . LEU D 2 18 ? 24.08010 8.16569 -45.68828 1.000 76.94452 37 LEU D N 1
ATOM 8092 C CA . LEU D 2 18 ? 24.15303 7.16441 -44.62907 1.000 76.14271 37 LEU D CA 1
ATOM 8093 C C . LEU D 2 18 ? 24.78040 5.91835 -45.22323 1.000 76.04950 37 LEU D C 1
ATOM 8094 O O . LEU D 2 18 ? 24.34782 5.47206 -46.28622 1.000 64.17181 37 LEU D O 1
ATOM 8110 N N . THR D 2 19 ? 25.78350 5.35693 -44.55159 1.000 72.52047 38 THR D N 1
ATOM 8111 C CA . THR D 2 19 ? 26.34223 4.07310 -44.94510 1.000 73.88911 38 THR D CA 1
ATOM 8112 C C . THR D 2 19 ? 26.05582 3.05110 -43.85756 1.000 69.79894 38 THR D C 1
ATOM 8113 O O . THR D 2 19 ? 26.37194 3.28560 -42.69602 1.000 71.27160 38 THR D O 1
ATOM 8124 N N . ILE D 2 20 ? 25.42387 1.94550 -44.23801 1.000 67.24501 39 ILE D N 1
ATOM 8125 C CA . ILE D 2 20 ? 25.14318 0.82464 -43.35246 1.000 69.11440 39 ILE D CA 1
ATOM 8126 C C . ILE D 2 20 ? 26.03172 -0.32535 -43.79263 1.000 65.81523 39 ILE D C 1
ATOM 8127 O O . ILE D 2 20 ? 26.12345 -0.60851 -44.98941 1.000 62.11892 39 ILE D O 1
ATOM 8143 N N . ASN D 2 21 ? 26.69033 -0.97135 -42.83164 1.000 68.02835 40 ASN D N 1
ATOM 8144 C CA . ASN D 2 21 ? 27.54897 -2.11943 -43.08105 1.000 68.81676 40 ASN D CA 1
ATOM 8145 C C . ASN D 2 21 ? 26.98048 -3.35320 -42.39946 1.000 64.56314 40 ASN D C 1
ATOM 8146 O O . ASN D 2 21 ? 26.52211 -3.27908 -41.26484 1.000 63.46973 40 ASN D O 1
ATOM 8157 N N . CYS D 2 22 ? 26.99902 -4.48128 -43.10034 1.000 67.06406 41 CYS D N 1
ATOM 8158 C CA . CYS D 2 22 ? 26.52413 -5.74897 -42.56544 1.000 60.03210 41 CYS D CA 1
ATOM 8159 C C . CYS D 2 22 ? 27.57891 -6.82352 -42.81288 1.000 62.96826 41 CYS D C 1
ATOM 8160 O O . CYS D 2 22 ? 28.02279 -7.01536 -43.95165 1.000 66.73219 41 CYS D O 1
ATOM 8167 N N . VAL D 2 23 ? 27.97965 -7.51999 -41.74909 1.000 67.86220 42 VAL D N 1
ATOM 8168 C CA . VAL D 2 23 ? 28.98489 -8.57544 -41.82106 1.000 69.26504 42 VAL D CA 1
ATOM 8169 C C . VAL D 2 23 ? 28.34583 -9.88949 -41.37814 1.000 65.74513 42 VAL D C 1
ATOM 8170 O O . VAL D 2 23 ? 27.69607 -9.95272 -40.32764 1.000 57.33006 42 VAL D O 1
ATOM 8183 N N . VAL D 2 24 ? 28.50263 -10.92257 -42.19978 1.000 62.62774 43 VAL D N 1
ATOM 8184 C CA . VAL D 2 24 ? 27.80662 -12.18573 -42.02759 1.000 60.47313 43 VAL D CA 1
ATOM 8185 C C . VAL D 2 24 ? 28.76344 -13.18269 -41.39600 1.000 58.18155 43 VAL D C 1
ATOM 8186 O O . VAL D 2 24 ? 29.91387 -13.31345 -41.82823 1.000 62.83819 43 VAL D O 1
ATOM 8199 N N . THR D 2 25 ? 28.29287 -13.88295 -40.37623 1.000 61.73005 44 THR D N 1
ATOM 8200 C CA . THR D 2 25 ? 29.10926 -14.83055 -39.63335 1.000 67.33044 44 THR D CA 1
ATOM 8201 C C . THR D 2 25 ? 28.42234 -16.18683 -39.62109 1.000 67.50284 44 THR D C 1
ATOM 8202 O O . THR D 2 25 ? 27.19736 -16.27487 -39.45979 1.000 65.42991 44 THR D O 1
ATOM 8213 N N . GLY D 2 26 ? 29.21661 -17.23612 -39.78857 1.000 65.08108 45 GLY D N 1
ATOM 8214 C CA . GLY D 2 26 ? 28.73359 -18.59858 -39.64141 1.000 65.76652 45 GLY D CA 1
ATOM 8215 C C . GLY D 2 26 ? 28.08595 -19.19001 -40.86861 1.000 64.42343 45 GLY D C 1
ATOM 8216 O O . GLY D 2 26 ? 27.50914 -20.27863 -40.77126 1.000 66.60782 45 GLY D O 1
ATOM 8220 N N . ALA D 2 27 ? 28.15730 -18.50870 -42.01065 1.000 60.91884 46 ALA D N 1
ATOM 8221 C CA . ALA D 2 27 ? 27.54214 -19.00444 -43.23306 1.000 63.12296 46 ALA D CA 1
ATOM 8222 C C . ALA D 2 27 ? 28.35464 -20.16708 -43.79824 1.000 70.48042 46 ALA D C 1
ATOM 8223 O O . ALA D 2 27 ? 29.54357 -20.01735 -44.08202 1.000 76.40944 46 ALA D O 1
ATOM 8230 N N . ARG D 2 28 ? 27.70209 -21.31477 -43.98417 1.000 69.48341 47 ARG D N 1
ATOM 8231 C CA . ARG D 2 28 ? 28.39613 -22.49193 -44.49031 1.000 68.73848 47 ARG D CA 1
ATOM 8232 C C . ARG D 2 28 ? 28.98792 -22.22924 -45.86768 1.000 72.87135 47 ARG D C 1
ATOM 8233 O O . ARG D 2 28 ? 30.11830 -22.63614 -46.15822 1.000 78.02511 47 ARG D O 1
ATOM 8254 N N . CYS D 2 29 ? 28.24629 -21.55590 -46.72503 1.000 71.24809 48 CYS D N 1
ATOM 8255 C CA . CYS D 2 29 ? 28.65029 -21.30682 -48.09477 1.000 77.00694 48 CYS D CA 1
ATOM 8256 C C . CYS D 2 29 ? 28.96340 -19.82435 -48.25534 1.000 81.02146 48 CYS D C 1
ATOM 8257 O O . CYS D 2 29 ? 29.08810 -19.07475 -47.27120 1.000 75.76912 48 CYS D O 1
ATOM 8264 N N . GLY D 2 30 ? 29.08426 -19.39150 -49.50154 1.000 70.91529 49 GLY D N 1
ATOM 8265 C CA . GLY D 2 30 ? 29.32079 -17.98867 -49.74630 1.000 74.69909 49 GLY D CA 1
ATOM 8266 C C . GLY D 2 30 ? 28.06711 -17.15414 -49.58872 1.000 72.55184 49 GLY D C 1
ATOM 8267 O O . GLY D 2 30 ? 26.95418 -17.65862 -49.48168 1.000 74.15319 49 GLY D O 1
ATOM 8271 N N . LEU D 2 31 ? 28.27137 -15.84413 -49.59365 1.000 73.68261 50 LEU D N 1
ATOM 8272 C CA . LEU D 2 31 ? 27.17645 -14.88755 -49.65469 1.000 68.42578 50 LEU D CA 1
ATOM 8273 C C . LEU D 2 31 ? 26.54847 -14.96541 -51.04006 1.000 75.54072 50 LEU D C 1
ATOM 8274 O O . LEU D 2 31 ? 27.14995 -14.53181 -52.02855 1.000 85.58404 50 LEU D O 1
ATOM 8290 N N . SER D 2 32 ? 25.34018 -15.52549 -51.12393 1.000 67.15763 51 SER D N 1
ATOM 8291 C CA . SER D 2 32 ? 24.73319 -15.83561 -52.41651 1.000 78.93805 51 SER D CA 1
ATOM 8292 C C . SER D 2 32 ? 23.67040 -14.83315 -52.85725 1.000 80.05248 51 SER D C 1
ATOM 8293 O O . SER D 2 32 ? 23.16785 -14.92925 -53.98061 1.000 72.88531 51 SER D O 1
ATOM 8301 N N . ARG D 2 33 ? 23.28695 -13.89911 -51.99906 1.000 66.94832 52 ARG D N 1
ATOM 8302 C CA . ARG D 2 33 ? 22.26027 -12.92721 -52.34485 1.000 58.97723 52 ARG D CA 1
ATOM 8303 C C . ARG D 2 33 ? 22.17734 -11.92027 -51.19314 1.000 61.99716 52 ARG D C 1
ATOM 8304 O O . ARG D 2 33 ? 22.40926 -12.28919 -50.03480 1.000 57.28214 52 ARG D O 1
ATOM 8325 N N . THR D 2 34 ? 21.85304 -10.66017 -51.49220 1.000 57.35490 53 THR D N 1
ATOM 8326 C CA . THR D 2 34 ? 21.62821 -9.64368 -50.47778 1.000 56.63801 53 THR D CA 1
ATOM 8327 C C . THR D 2 34 ? 20.35899 -8.87426 -50.82484 1.000 63.17221 53 THR D C 1
ATOM 8328 O O . THR D 2 34 ? 19.94229 -8.80864 -51.98588 1.000 58.31529 53 THR D O 1
ATOM 8339 N N . SER D 2 35 ? 19.72776 -8.31588 -49.79491 1.000 55.95227 54 SER D N 1
ATOM 8340 C CA . SER D 2 35 ? 18.58316 -7.44299 -49.98151 1.000 51.00678 54 SER D CA 1
ATOM 8341 C C . SER D 2 35 ? 18.54969 -6.43273 -48.85652 1.000 50.23453 54 SER D C 1
ATOM 8342 O O . SER D 2 35 ? 19.10551 -6.65741 -47.78360 1.000 52.78729 54 SER D O 1
ATOM 8350 N N . TRP D 2 36 ? 17.89273 -5.30580 -49.12091 1.000 47.96848 55 TRP D N 1
ATOM 8351 C CA . TRP D 2 36 ? 17.70738 -4.26275 -48.13271 1.000 50.68942 55 TRP D CA 1
ATOM 8352 C C . TRP D 2 36 ? 16.22776 -3.92918 -48.02868 1.000 53.74632 55 TRP D C 1
ATOM 8353 O O . TRP D 2 36 ? 15.52224 -3.84802 -49.04861 1.000 53.81180 55 TRP D O 1
ATOM 8374 N N . PHE D 2 37 ? 15.78688 -3.69487 -46.80374 1.000 54.01022 56 PHE D N 1
ATOM 8375 C CA . PHE D 2 37 ? 14.40529 -3.36924 -46.50873 1.000 55.67126 56 PHE D CA 1
ATOM 8376 C C . PHE D 2 37 ? 14.34459 -2.11081 -45.67207 1.000 55.58814 56 PHE D C 1
ATOM 8377 O O . PHE D 2 37 ? 15.18185 -1.88156 -44.79332 1.000 64.55112 56 PHE D O 1
ATOM 8394 N N . ARG D 2 38 ? 13.29562 -1.31603 -45.90304 1.000 60.96510 57 ARG D N 1
ATOM 8395 C CA . ARG D 2 38 ? 13.02091 -0.14034 -45.09545 1.000 58.85574 57 ARG D CA 1
ATOM 8396 C C . ARG D 2 38 ? 11.66102 -0.28636 -44.41959 1.000 77.47925 57 ARG D C 1
ATOM 8397 O O . ARG D 2 38 ? 10.75371 -0.92348 -44.96134 1.000 77.86623 57 ARG D O 1
ATOM 8418 N N . LYS D 2 39 ? 11.52571 0.35536 -43.25289 1.000 79.69842 58 LYS D N 1
ATOM 8419 C CA . LYS D 2 39 ? 10.33289 0.30571 -42.39678 1.000 73.22050 58 LYS D CA 1
ATOM 8420 C C . LYS D 2 39 ? 9.63774 1.65928 -42.42749 1.000 82.98950 58 LYS D C 1
ATOM 8421 O O . LYS D 2 39 ? 10.26501 2.69808 -42.19963 1.000 85.90884 58 LYS D O 1
ATOM 8440 N N . ASN D 2 40 ? 8.35752 1.65219 -42.76287 1.000 91.67616 59 ASN D N 1
ATOM 8441 C CA . ASN D 2 40 ? 7.59030 2.88724 -42.75237 1.000 93.89260 59 ASN D CA 1
ATOM 8442 C C . ASN D 2 40 ? 7.26078 3.25088 -41.30764 1.000 109.40039 59 ASN D C 1
ATOM 8443 O O . ASN D 2 40 ? 6.69445 2.41977 -40.57828 1.000 93.32236 59 ASN D O 1
ATOM 8454 N N . PRO D 2 41 ? 7.61328 4.46632 -40.84741 1.000 144.96333 60 PRO D N 1
ATOM 8455 C CA . PRO D 2 41 ? 7.39865 4.86527 -39.44527 1.000 134.36996 60 PRO D CA 1
ATOM 8456 C C . PRO D 2 41 ? 5.92903 5.00560 -39.06334 1.000 111.03631 60 PRO D C 1
ATOM 8457 O O . PRO D 2 41 ? 5.17971 5.59547 -39.84154 1.000 113.63248 60 PRO D O 1
ATOM 8468 N N . THR D 2 43 ? 5.48935 1.47706 -38.44719 1.000 100.30534 62 THR D N 1
ATOM 8469 C CA . THR D 2 43 ? 4.15477 0.95064 -38.71791 1.000 105.76617 62 THR D CA 1
ATOM 8470 C C . THR D 2 43 ? 4.19359 -0.56181 -38.94041 1.000 112.09371 62 THR D C 1
ATOM 8471 O O . THR D 2 43 ? 3.17831 -1.17840 -39.30842 1.000 109.46412 62 THR D O 1
ATOM 8482 N N . THR D 2 44 ? 5.37206 -1.14543 -38.70868 1.000 122.16038 63 THR D N 1
ATOM 8483 C CA . THR D 2 44 ? 5.61393 -2.58127 -38.89396 1.000 134.03963 63 THR D CA 1
ATOM 8484 C C . THR D 2 44 ? 5.36875 -3.03561 -40.33926 1.000 132.45146 63 THR D C 1
ATOM 8485 O O . THR D 2 44 ? 5.04874 -4.20230 -40.59387 1.000 133.12029 63 THR D O 1
ATOM 8496 N N . ASP D 2 45 ? 5.54452 -2.12940 -41.29901 1.000 104.43414 64 ASP D N 1
ATOM 8497 C CA . ASP D 2 45 ? 5.42681 -2.43528 -42.72074 1.000 97.01162 64 ASP D CA 1
ATOM 8498 C C . ASP D 2 45 ? 6.78975 -2.23366 -43.37304 1.000 94.44534 64 ASP D C 1
ATOM 8499 O O . ASP D 2 45 ? 7.33565 -1.12337 -43.32897 1.000 95.84953 64 ASP D O 1
ATOM 8508 N N . TRP D 2 46 ? 7.33384 -3.29331 -43.98686 1.000 100.98903 65 TRP D N 1
ATOM 8509 C CA . TRP D 2 46 ? 8.66610 -3.23120 -44.58455 1.000 100.70689 65 TRP D CA 1
ATOM 8510 C C . TRP D 2 46 ? 8.61453 -3.22914 -46.10573 1.000 81.75899 65 TRP D C 1
ATOM 8511 O O . TRP D 2 46 ? 7.84490 -3.97894 -46.70702 1.000 77.21139 65 TRP D O 1
ATOM 8532 N N . GLU D 2 47 ? 9.48347 -2.42084 -46.71641 1.000 73.80444 66 GLU D N 1
ATOM 8533 C CA . GLU D 2 47 ? 9.53963 -2.25246 -48.17134 1.000 72.04918 66 GLU D CA 1
ATOM 8534 C C . GLU D 2 47 ? 10.89907 -2.69342 -48.69687 1.000 59.95567 66 GLU D C 1
ATOM 8535 O O . GLU D 2 47 ? 11.92732 -2.16967 -48.24862 1.000 62.99196 66 GLU D O 1
ATOM 8547 N N . ARG D 2 48 ? 10.90450 -3.63985 -49.63221 1.000 53.78788 67 ARG D N 1
ATOM 8548 C CA . ARG D 2 48 ? 12.14018 -4.04526 -50.27415 1.000 60.45938 67 ARG D CA 1
ATOM 8549 C C . ARG D 2 48 ? 12.67701 -2.90097 -51.13116 1.000 61.86926 67 ARG D C 1
ATOM 8550 O O . ARG D 2 48 ? 11.93751 -2.26726 -51.88188 1.000 54.28305 67 ARG D O 1
ATOM 8571 N N . MET D 2 49 ? 13.97354 -2.64971 -51.03547 1.000 53.93023 68 MET D N 1
ATOM 8572 C CA . MET D 2 49 ? 14.60513 -1.51053 -51.68057 1.000 50.00832 68 MET D CA 1
ATOM 8573 C C . MET D 2 49 ? 15.26264 -1.92124 -52.99319 1.000 53.21432 68 MET D C 1
ATOM 8574 O O . MET D 2 49 ? 16.01931 -2.89973 -53.05126 1.000 51.30405 68 MET D O 1
ATOM 8588 N N . SER D 2 50 ? 14.99028 -1.15829 -54.04938 1.000 50.65560 69 SER D N 1
ATOM 8589 C CA . SER D 2 50 ? 15.62828 -1.39692 -55.34054 1.000 50.21367 69 SER D CA 1
ATOM 8590 C C . SER D 2 50 ? 16.92965 -0.62387 -55.39102 1.000 49.95094 69 SER D C 1
ATOM 8591 O O . SER D 2 50 ? 16.95355 0.58037 -55.11429 1.000 51.87871 69 SER D O 1
ATOM 8599 N N . ILE D 2 51 ? 18.01253 -1.31512 -55.69304 1.000 46.56555 70 ILE D N 1
ATOM 8600 C CA . ILE D 2 51 ? 19.31880 -0.66138 -55.78558 1.000 46.93737 70 ILE D CA 1
ATOM 8601 C C . ILE D 2 51 ? 19.44454 0.10205 -57.10718 1.000 51.98261 70 ILE D C 1
ATOM 8602 O O . ILE D 2 51 ? 18.97716 -0.35138 -58.16077 1.000 51.74087 70 ILE D O 1
ATOM 8618 N N . GLY D 2 52 ? 20.07760 1.26873 -57.04691 1.000 52.43988 71 GLY D N 1
ATOM 8619 C CA . GLY D 2 52 ? 20.28659 2.13197 -58.19914 1.000 57.16642 71 GLY D CA 1
ATOM 8620 C C . GLY D 2 52 ? 19.99281 3.56195 -57.76773 1.000 50.23544 71 GLY D C 1
ATOM 8621 O O . GLY D 2 52 ? 19.23996 3.83268 -56.82958 1.000 59.34996 71 GLY D O 1
ATOM 8625 N N . GLY D 2 53 ? 20.60072 4.49967 -58.44419 1.000 55.23788 72 GLY D N 1
ATOM 8626 C CA . GLY D 2 53 ? 20.35522 5.89076 -58.07863 1.000 55.79568 72 GLY D CA 1
ATOM 8627 C C . GLY D 2 53 ? 20.82269 6.21784 -56.65250 1.000 54.42607 72 GLY D C 1
ATOM 8628 O O . GLY D 2 53 ? 21.98899 6.04044 -56.34676 1.000 53.95039 72 GLY D O 1
ATOM 8632 N N . ARG D 2 54 ? 19.90047 6.64683 -55.76730 1.000 55.32213 73 ARG D N 1
ATOM 8633 C CA . ARG D 2 54 ? 20.29354 7.09063 -54.42662 1.000 56.02666 73 ARG D CA 1
ATOM 8634 C C . ARG D 2 54 ? 20.72183 5.95293 -53.51585 1.000 54.84880 73 ARG D C 1
ATOM 8635 O O . ARG D 2 54 ? 21.41462 6.19902 -52.51478 1.000 53.10026 73 ARG D O 1
ATOM 8656 N N . TYR D 2 55 ? 20.24633 4.73743 -53.77477 1.000 49.43849 74 TYR D N 1
ATOM 8657 C CA . TYR D 2 55 ? 20.66207 3.57681 -53.00442 1.000 49.49434 74 TYR D CA 1
ATOM 8658 C C . TYR D 2 55 ? 21.82253 2.90446 -53.73116 1.000 53.12798 74 TYR D C 1
ATOM 8659 O O . TYR D 2 55 ? 21.64102 2.42003 -54.85561 1.000 50.33796 74 TYR D O 1
ATOM 8677 N N . VAL D 2 56 ? 22.98961 2.84357 -53.08929 1.000 50.38699 75 VAL D N 1
ATOM 8678 C CA . VAL D 2 56 ? 24.17322 2.21984 -53.67539 1.000 54.56652 75 VAL D CA 1
ATOM 8679 C C . VAL D 2 56 ? 24.66956 1.10453 -52.77163 1.000 49.65498 75 VAL D C 1
ATOM 8680 O O . VAL D 2 56 ? 24.88189 1.31557 -51.57620 1.000 54.90980 75 VAL D O 1
ATOM 8693 N N . GLU D 2 57 ? 24.82491 -0.08189 -53.34010 1.000 50.94326 76 GLU D N 1
ATOM 8694 C CA . GLU D 2 57 ? 25.26424 -1.25854 -52.60901 1.000 56.17267 76 GLU D CA 1
ATOM 8695 C C . GLU D 2 57 ? 26.64405 -1.69310 -53.07665 1.000 59.48354 76 GLU D C 1
ATOM 8696 O O . GLU D 2 57 ? 26.98414 -1.57661 -54.25105 1.000 61.68434 76 GLU D O 1
ATOM 8708 N N . SER D 2 58 ? 27.43472 -2.20644 -52.14066 1.000 64.55332 77 SER D N 1
ATOM 8709 C CA . SER D 2 58 ? 28.70305 -2.85567 -52.43941 1.000 72.09572 77 SER D CA 1
ATOM 8710 C C . SER D 2 58 ? 28.76076 -4.16672 -51.66361 1.000 66.47326 77 SER D C 1
ATOM 8711 O O . SER D 2 58 ? 28.42110 -4.21815 -50.47456 1.000 64.12063 77 SER D O 1
ATOM 8719 N N . VAL D 2 59 ? 29.18959 -5.22930 -52.33852 1.000 68.81101 78 VAL D N 1
ATOM 8720 C CA . VAL D 2 59 ? 29.25196 -6.56250 -51.75051 1.000 65.61821 78 VAL D CA 1
ATOM 8721 C C . VAL D 2 59 ? 30.69976 -7.03097 -51.77033 1.000 73.54142 78 VAL D C 1
ATOM 8722 O O . VAL D 2 59 ? 31.35701 -6.99830 -52.81352 1.000 78.29388 78 VAL D O 1
ATOM 8735 N N . ASN D 2 60 ? 31.18419 -7.47442 -50.62654 1.000 80.48342 79 ASN D N 1
ATOM 8736 C CA . ASN D 2 60 ? 32.52378 -8.03624 -50.47618 1.000 85.66554 79 ASN D CA 1
ATOM 8737 C C . ASN D 2 60 ? 32.37126 -9.54603 -50.28482 1.000 85.96012 79 ASN D C 1
ATOM 8738 O O . ASN D 2 60 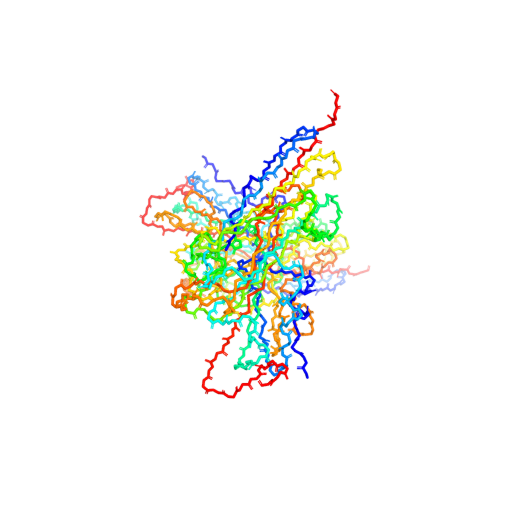? 32.30973 -10.03238 -49.15340 1.000 86.44300 79 ASN D O 1
ATOM 8749 N N . LYS D 2 61 ? 32.31864 -10.28734 -51.40404 1.000 81.22511 80 LYS D N 1
ATOM 8750 C CA . LYS D 2 61 ? 32.07922 -11.72789 -51.32328 1.000 82.28911 80 LYS D CA 1
ATOM 8751 C C . LYS D 2 61 ? 33.13426 -12.42018 -50.47200 1.000 82.14359 80 LYS D C 1
ATOM 8752 O O . LYS D 2 61 ? 32.81852 -13.33515 -49.69470 1.000 87.66169 80 LYS D O 1
ATOM 8771 N N . GLY D 2 62 ? 34.39571 -12.01192 -50.61649 1.000 86.88086 81 GLY D N 1
ATOM 8772 C CA . GLY D 2 62 ? 35.46815 -12.69730 -49.91374 1.000 83.15208 81 GLY D CA 1
ATOM 8773 C C . GLY D 2 62 ? 35.39085 -12.51411 -48.41168 1.000 88.10388 81 GLY D C 1
ATOM 8774 O O . GLY D 2 62 ? 35.71445 -13.43076 -47.64625 1.000 87.27633 81 GLY D O 1
ATOM 8778 N N . ALA D 2 63 ? 34.98280 -11.32343 -47.96771 1.000 84.59594 82 ALA D N 1
ATOM 8779 C CA . ALA D 2 63 ? 34.80233 -11.05478 -46.54502 1.000 92.55875 82 ALA D CA 1
ATOM 8780 C C . ALA D 2 63 ? 33.40593 -11.40571 -46.02471 1.000 92.41192 82 ALA D C 1
ATOM 8781 O O . ALA D 2 63 ? 33.17868 -11.33923 -44.80773 1.000 89.19753 82 ALA D O 1
ATOM 8788 N N . LYS D 2 64 ? 32.48403 -11.80810 -46.90033 1.000 91.35003 83 LYS D N 1
ATOM 8789 C CA . LYS D 2 64 ? 31.09200 -12.03608 -46.52262 1.000 96.03314 83 LYS D CA 1
ATOM 8790 C C . LYS D 2 64 ? 30.53072 -10.83283 -45.75833 1.000 80.89280 83 LYS D C 1
ATOM 8791 O O . LYS D 2 64 ? 29.94815 -10.95825 -44.68088 1.000 79.88404 83 LYS D O 1
ATOM 8810 N N . SER D 2 65 ? 30.72780 -9.64966 -46.32952 1.000 77.74833 84 SER D N 1
ATOM 8811 C CA . SER D 2 65 ? 30.16311 -8.41818 -45.80103 1.000 78.03540 84 SER D CA 1
ATOM 8812 C C . SER D 2 65 ? 29.62870 -7.60858 -46.97071 1.000 69.58627 84 SER D C 1
ATOM 8813 O O . SER D 2 65 ? 30.05864 -7.77852 -48.11645 1.000 72.38777 84 SER D O 1
ATOM 8821 N N . PHE D 2 66 ? 28.67091 -6.73031 -46.67718 1.000 67.02919 85 PHE D N 1
ATOM 8822 C CA . PHE D 2 66 ? 28.07806 -5.88717 -47.70342 1.000 62.01967 85 PHE D CA 1
ATOM 8823 C C . PHE D 2 66 ? 27.55293 -4.62343 -47.04142 1.000 57.70444 85 PHE D C 1
ATOM 8824 O O . PHE D 2 66 ? 27.29577 -4.59277 -45.83305 1.000 63.93500 85 PHE D O 1
ATOM 8841 N N . SER D 2 67 ? 27.39149 -3.57455 -47.85383 1.000 61.10540 86 SER D N 1
ATOM 8842 C CA . SER D 2 67 ? 27.01066 -2.27198 -47.32887 1.000 67.08813 86 SER D CA 1
ATOM 8843 C C . SER D 2 67 ? 26.03414 -1.56494 -48.26719 1.000 60.54831 86 SER D C 1
ATOM 8844 O O . SER D 2 67 ? 25.97144 -1.82674 -49.47988 1.000 57.43866 86 SER D O 1
ATOM 8852 N N . LEU D 2 68 ? 25.27421 -0.64305 -47.67738 1.000 55.22937 87 LEU D N 1
ATOM 8853 C CA . LEU D 2 68 ? 24.35739 0.20526 -48.41995 1.000 54.75202 87 LEU D CA 1
ATOM 8854 C C . LEU D 2 68 ? 24.69725 1.64397 -48.09299 1.000 51.89222 87 LEU D C 1
ATOM 8855 O O . LEU D 2 68 ? 24.85370 1.98049 -46.92538 1.000 53.75274 87 LEU D O 1
ATOM 8871 N N . ARG D 2 69 ? 24.76216 2.49717 -49.10253 1.000 51.70815 88 ARG D N 1
ATOM 8872 C CA . ARG D 2 69 ? 24.86222 3.93530 -48.89627 1.000 56.06505 88 ARG D CA 1
ATOM 8873 C C . ARG D 2 69 ? 23.64188 4.59274 -49.52741 1.000 51.78238 88 ARG D C 1
ATOM 8874 O O . ARG D 2 69 ? 23.32789 4.34036 -50.69490 1.000 50.95752 88 ARG D O 1
ATOM 8895 N N . ILE D 2 70 ? 22.95503 5.41651 -48.74759 1.000 52.56818 89 ILE D N 1
ATOM 8896 C CA . ILE D 2 70 ? 21.79208 6.17827 -49.18565 1.000 54.23613 89 ILE D CA 1
ATOM 8897 C C . ILE D 2 70 ? 22.22194 7.63031 -49.32299 1.000 56.58982 89 ILE D C 1
ATOM 8898 O O . ILE D 2 70 ? 22.62006 8.26104 -48.33200 1.000 60.30915 89 ILE D O 1
ATOM 8914 N N . LYS D 2 71 ? 22.17546 8.14690 -50.55061 1.000 60.17034 90 LYS D N 1
ATOM 8915 C CA . LYS D 2 71 ? 22.54191 9.52183 -50.85845 1.000 57.22204 90 LYS D CA 1
ATOM 8916 C C . LYS D 2 71 ? 21.34749 10.47035 -50.70610 1.000 63.73287 90 LYS D C 1
ATOM 8917 O O . LYS D 2 71 ? 20.18375 10.07135 -50.74432 1.000 63.48498 90 LYS D O 1
ATOM 8936 N N . ASP D 2 72 ? 21.65671 11.74910 -50.52216 1.000 67.79981 91 ASP D N 1
ATOM 8937 C CA . ASP D 2 72 ? 20.67196 12.82208 -50.62139 1.000 66.33656 91 ASP D CA 1
ATOM 8938 C C . ASP D 2 72 ? 19.51273 12.59947 -49.65540 1.000 71.41721 91 ASP D C 1
ATOM 8939 O O . ASP D 2 72 ? 18.33656 12.67491 -50.02220 1.000 69.91709 91 ASP D O 1
ATOM 8948 N N . LEU D 2 73 ? 19.85613 12.37352 -48.38944 1.000 70.12843 92 LEU D N 1
ATOM 8949 C CA . LEU D 2 73 ? 18.84772 12.02140 -47.40818 1.000 72.71194 92 LEU D CA 1
ATOM 8950 C C . LEU D 2 73 ? 17.81580 13.12490 -47.24053 1.000 77.54802 92 LEU D C 1
ATOM 8951 O O . LEU D 2 73 ? 18.13977 14.30955 -47.28811 1.000 80.90778 92 LEU D O 1
ATOM 8967 N N . THR D 2 74 ? 16.57121 12.71684 -47.00344 1.000 78.68512 93 THR D N 1
ATOM 8968 C CA . THR D 2 74 ? 15.45449 13.61471 -46.72482 1.000 84.51459 93 THR D CA 1
ATOM 8969 C C . THR D 2 74 ? 14.70369 13.09380 -45.50587 1.000 89.21714 93 THR D C 1
ATOM 8970 O O . THR D 2 74 ? 14.93150 11.97557 -45.04215 1.000 83.42251 93 THR D O 1
ATOM 8981 N N . VAL D 2 75 ? 13.80103 13.92567 -44.98012 1.000 93.12483 94 VAL D N 1
ATOM 8982 C CA . VAL D 2 75 ? 12.96686 13.51152 -43.85900 1.000 95.75483 94 VAL D CA 1
ATOM 8983 C C . VAL D 2 75 ? 12.14043 12.28346 -44.21406 1.000 92.24159 94 VAL D C 1
ATOM 8984 O O . VAL D 2 75 ? 11.88071 11.43754 -43.35232 1.000 96.74213 94 VAL D O 1
ATOM 8997 N N . ALA D 2 76 ? 11.70337 12.15803 -45.46783 1.000 90.18251 95 ALA D N 1
ATOM 8998 C CA . ALA D 2 76 ? 10.97504 10.95451 -45.87185 1.000 94.08517 95 ALA D CA 1
ATOM 8999 C C . ALA D 2 76 ? 11.82240 9.68641 -45.77837 1.000 88.52072 95 ALA D C 1
ATOM 9000 O O . ALA D 2 76 ? 11.26367 8.58164 -45.86600 1.000 87.09721 95 ALA D O 1
ATOM 9007 N N . ASP D 2 77 ? 13.14568 9.81136 -45.62195 1.000 86.29779 96 ASP D N 1
ATOM 9008 C CA . ASP D 2 77 ? 14.02235 8.64672 -45.48286 1.000 76.93097 96 ASP D CA 1
ATOM 9009 C C . ASP D 2 77 ? 14.19741 8.21204 -44.02778 1.000 86.00973 96 ASP D C 1
ATOM 9010 O O . ASP D 2 77 ? 14.79999 7.15840 -43.78087 1.000 79.60881 96 ASP D O 1
ATOM 9019 N N . SER D 2 78 ? 13.71619 9.00053 -43.06457 1.000 85.74269 97 SER D N 1
ATOM 9020 C CA . SER D 2 78 ? 13.71260 8.54466 -41.68260 1.000 90.57135 97 SER D CA 1
ATOM 9021 C C . SER D 2 78 ? 12.93823 7.23111 -41.59972 1.000 90.15616 97 SER D C 1
ATOM 9022 O O . SER D 2 78 ? 11.78318 7.13090 -42.02421 1.000 84.47895 97 SER D O 1
ATOM 9030 N N . ALA D 2 79 ? 13.58305 6.21277 -41.05471 1.000 87.56948 98 ALA D N 1
ATOM 9031 C CA . ALA D 2 79 ? 13.03065 4.86931 -41.08168 1.000 87.87905 98 ALA D CA 1
ATOM 9032 C C . ALA D 2 79 ? 13.99571 3.91297 -40.39685 1.000 82.53705 98 ALA D C 1
ATOM 9033 O O . ALA D 2 79 ? 15.04612 4.32690 -39.88902 1.000 84.34523 98 ALA D O 1
ATOM 9040 N N . THR D 2 80 ? 13.61951 2.64777 -40.31713 1.000 79.39988 99 THR D N 1
ATOM 9041 C CA . THR D 2 80 ? 14.53520 1.59132 -39.91038 1.000 74.58443 99 THR D CA 1
ATOM 9042 C C . THR D 2 80 ? 14.87045 0.79188 -41.15943 1.000 70.59397 99 THR D C 1
ATOM 9043 O O . THR D 2 80 ? 13.98451 0.46756 -41.96676 1.000 69.40347 99 THR D O 1
ATOM 9054 N N . TYR D 2 81 ? 16.15040 0.51420 -41.35165 1.000 68.69100 100 TYR D N 1
ATOM 9055 C CA . TYR D 2 81 ? 16.62174 -0.19261 -42.52761 1.000 58.11847 100 TYR D CA 1
ATOM 9056 C C . TYR D 2 81 ? 17.25230 -1.49764 -42.08180 1.000 59.52833 100 TYR D C 1
ATOM 9057 O O . TYR D 2 81 ? 17.93606 -1.52611 -41.05061 1.000 62.26862 100 TYR D O 1
ATOM 9075 N N . ILE D 2 82 ? 16.96483 -2.56498 -42.83227 1.000 61.89950 101 ILE D N 1
ATOM 9076 C CA . ILE D 2 82 ? 17.35617 -3.92765 -42.49492 1.000 56.07911 101 ILE D CA 1
ATOM 9077 C C . ILE D 2 82 ? 18.07375 -4.51544 -43.69755 1.000 51.83840 101 ILE D C 1
ATOM 9078 O O . ILE D 2 82 ? 17.59596 -4.38162 -44.83030 1.000 53.53342 101 ILE D O 1
ATOM 9094 N N . CYS D 2 83 ? 19.21081 -5.17369 -43.45865 1.000 48.92426 102 CYS D N 1
ATOM 9095 C CA . CYS D 2 83 ? 19.87825 -5.96776 -44.48628 1.000 49.60477 102 CYS D CA 1
ATOM 9096 C C . CYS D 2 83 ? 19.50683 -7.43249 -44.30309 1.000 53.26165 102 CYS D C 1
ATOM 9097 O O . CYS D 2 83 ? 19.36763 -7.91552 -43.17719 1.000 52.81292 102 CYS D O 1
ATOM 9104 N N . ARG D 2 84 ? 19.36516 -8.13240 -45.41056 1.000 49.69905 103 ARG D N 1
ATOM 9105 C CA . ARG D 2 84 ? 19.08770 -9.55900 -45.43945 1.000 52.05280 103 ARG D CA 1
ATOM 9106 C C . ARG D 2 84 ? 20.18187 -10.22615 -46.24670 1.000 51.76134 103 ARG D C 1
ATOM 9107 O O . ARG D 2 84 ? 20.47752 -9.78801 -47.36417 1.000 47.23889 103 ARG D O 1
ATOM 9128 N N . ALA D 2 85 ? 20.79618 -11.25821 -45.66190 1.000 49.18723 104 ALA D N 1
ATOM 9129 C CA . ALA D 2 85 ? 21.89416 -11.98668 -46.27340 1.000 49.27726 104 ALA D CA 1
ATOM 9130 C C . ALA D 2 85 ? 21.46806 -13.42712 -46.51294 1.000 57.00230 104 ALA D C 1
ATOM 9131 O O . ALA D 2 85 ? 20.87720 -14.05421 -4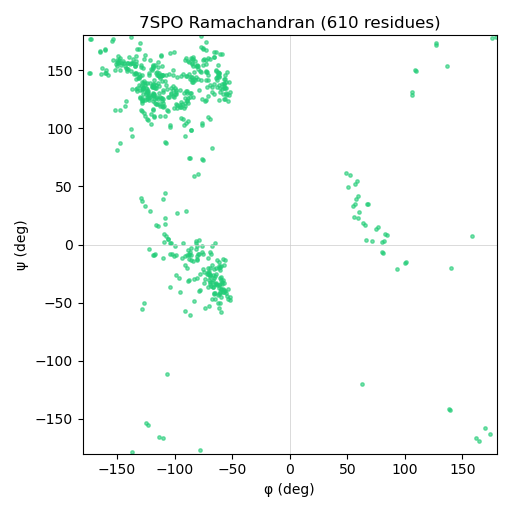5.62899 1.000 49.89607 104 ALA D O 1
ATOM 9138 N N . TRP D 2 86 ? 21.77185 -13.94485 -47.70012 1.000 50.26931 105 TRP D N 1
ATOM 9139 C CA . TRP D 2 86 ? 21.54710 -15.33832 -48.04108 1.000 54.39238 105 TRP D CA 1
ATOM 9140 C C . TRP D 2 86 ? 22.87952 -16.08488 -48.16970 1.000 60.03097 105 TRP D C 1
ATOM 9141 O O . TRP D 2 86 ? 23.88746 -15.53623 -48.61650 1.000 58.48266 105 TRP D O 1
ATOM 9162 N N . SER D 2 87 ? 22.88186 -17.35708 -47.77679 1.000 58.94656 106 SER D N 1
ATOM 9163 C CA . SER D 2 87 ? 24.01199 -18.24370 -48.03726 1.000 56.55332 106 SER D CA 1
ATOM 9164 C C . SER D 2 87 ? 23.47836 -19.63142 -48.35777 1.000 60.93334 106 SER D C 1
ATOM 9165 O O . SER D 2 87 ? 22.78428 -20.24227 -47.53984 1.000 54.80555 106 SER D O 1
ATOM 9173 N N . ASP D 2 88 ? 23.77448 -20.13124 -49.55522 1.000 61.36915 107 ASP D N 1
ATOM 9174 C CA . ASP D 2 88 ? 23.38048 -21.48888 -49.91211 1.000 68.28075 107 ASP D CA 1
ATOM 9175 C C . ASP D 2 88 ? 24.32771 -22.03108 -50.97240 1.000 74.37766 107 ASP D C 1
ATOM 9176 O O . ASP D 2 88 ? 25.20053 -21.32099 -51.47976 1.000 71.80314 107 ASP D O 1
ATOM 9185 N N . THR D 2 89 ? 24.13597 -23.30948 -51.30737 1.000 77.57447 108 THR D N 1
ATOM 9186 C CA . THR D 2 89 ? 25.10358 -24.06221 -52.10288 1.000 84.32661 108 THR D CA 1
ATOM 9187 C C . THR D 2 89 ? 25.27873 -23.54200 -53.52088 1.000 87.78336 108 THR D C 1
ATOM 9188 O O . THR D 2 89 ? 26.06271 -24.13530 -54.26785 1.000 100.98774 108 THR D O 1
ATOM 9199 N N . SER D 2 90 ? 24.59286 -22.47284 -53.91977 1.000 96.32518 109 SER D N 1
ATOM 9200 C CA . SER D 2 90 ? 24.86632 -21.88471 -55.22531 1.000 95.66778 109 SER D CA 1
ATOM 9201 C C . SER D 2 90 ? 26.23827 -21.21923 -55.25291 1.000 109.57202 109 SER D C 1
ATOM 9202 O O . SER D 2 90 ? 26.84960 -21.11192 -56.32419 1.000 128.51300 109 SER D O 1
ATOM 9210 N N . GLN D 2 91 ? 26.74389 -20.78144 -54.09717 1.000 96.08323 110 GLN D N 1
ATOM 9211 C CA . GLN D 2 91 ? 28.08260 -20.20961 -54.00065 1.000 105.67934 110 GLN D CA 1
ATOM 9212 C C . GLN D 2 91 ? 29.07514 -21.32260 -53.69003 1.000 117.50843 110 GLN D C 1
ATOM 9213 O O . GLN D 2 91 ? 28.96091 -21.99220 -52.65620 1.000 107.55716 110 GLN D O 1
ATOM 9227 N N . LYS D 2 92 ? 30.06433 -21.49130 -54.57389 1.000 132.99650 111 LYS D N 1
ATOM 9228 C CA . LYS D 2 92 ? 30.76231 -22.77057 -54.68446 1.000 141.20604 111 LYS D CA 1
ATOM 9229 C C . LYS D 2 92 ? 31.45749 -23.18837 -53.39832 1.000 142.45156 111 LYS D C 1
ATOM 9230 O O . LYS D 2 92 ? 31.27497 -24.34301 -52.97230 1.000 127.46889 111 LYS D O 1
ATOM 9249 N N . PRO D 2 93 ? 32.26186 -22.34565 -52.74376 1.000 143.68183 112 PRO D N 1
ATOM 9250 C CA . PRO D 2 93 ? 32.98171 -22.82174 -51.55449 1.000 118.29559 112 PRO D CA 1
ATOM 9251 C C . PRO D 2 93 ? 32.09404 -22.93690 -50.32622 1.000 115.07210 112 PRO D C 1
ATOM 9252 O O . PRO D 2 93 ? 31.77060 -21.92590 -49.69106 1.000 106.11181 112 PRO D O 1
ATOM 9263 N N . CYS D 2 94 ? 31.69922 -24.16084 -49.97830 1.000 99.34099 113 CYS D N 1
ATOM 9264 C CA . CYS D 2 94 ? 30.93107 -24.41750 -48.76790 1.000 87.91855 113 CYS D CA 1
ATOM 9265 C C . CYS D 2 94 ? 31.81919 -25.18842 -47.79973 1.000 76.01477 113 CYS D C 1
ATOM 9266 O O . CYS D 2 94 ? 32.57384 -26.08115 -48.20828 1.000 84.56482 113 CYS D O 1
ATOM 9273 N N . HIS D 2 95 ? 31.71883 -24.85234 -46.52605 1.000 84.83729 114 HIS D N 1
ATOM 9274 C CA . HIS D 2 95 ? 32.42410 -25.54570 -45.46451 1.000 90.50750 114 HIS D CA 1
ATOM 9275 C C . HIS D 2 95 ? 31.64561 -26.78582 -45.03448 1.000 90.14918 114 HIS D C 1
ATOM 9276 O O . HIS D 2 95 ? 30.43881 -26.90392 -45.25998 1.000 88.91209 114 HIS D O 1
ATOM 9290 N N . ALA D 2 96 ? 32.35586 -27.71686 -44.40205 1.000 81.96827 115 ALA D N 1
ATOM 9291 C CA . ALA D 2 96 ? 31.71733 -28.92470 -43.91470 1.000 81.17258 115 ALA D CA 1
ATOM 9292 C C . ALA D 2 96 ? 30.59741 -28.58783 -42.92791 1.000 86.47612 115 ALA D C 1
ATOM 9293 O O . ALA D 2 96 ? 30.49726 -27.48015 -42.40439 1.000 83.15103 115 ALA D O 1
ATOM 9300 N N . TRP D 2 97 ? 29.74511 -29.57892 -42.68442 1.000 89.25038 116 TRP D N 1
ATOM 9301 C CA . TRP D 2 97 ? 28.58373 -29.39798 -41.82332 1.000 91.63511 116 TRP D CA 1
ATOM 9302 C C . TRP D 2 97 ? 28.91715 -29.54477 -40.34599 1.000 100.98522 116 TRP D C 1
ATOM 9303 O O . TRP D 2 97 ? 28.26470 -28.91409 -39.50592 1.000 105.95412 116 TRP D O 1
ATOM 9324 N N . GLU D 2 98 ? 29.92155 -30.35871 -40.00818 1.000 104.87734 117 GLU D N 1
ATOM 9325 C CA . GLU D 2 98 ? 30.28038 -30.56925 -38.60927 1.000 109.89128 117 GLU D CA 1
ATOM 9326 C C . GLU D 2 98 ? 30.61188 -29.27142 -37.88388 1.000 106.34065 117 GLU D C 1
ATOM 9327 O O . GLU D 2 98 ? 30.69728 -29.27824 -36.64948 1.000 103.07881 117 GLU D O 1
ATOM 9339 N N . GLN D 2 99 ? 30.80450 -28.16872 -38.61149 1.000 89.28960 118 GLN D N 1
ATOM 9340 C CA . GLN D 2 99 ? 31.13585 -26.89354 -37.99828 1.000 87.40429 118 GLN D CA 1
ATOM 9341 C C . GLN D 2 99 ? 29.91439 -26.16802 -37.43860 1.000 85.79882 118 GLN D C 1
ATOM 9342 O O . GLN D 2 99 ? 30.06286 -25.07476 -36.87927 1.000 81.18544 118 GLN D O 1
ATOM 9356 N N . LYS D 2 100 ? 28.71786 -26.73499 -37.58606 1.000 91.46350 119 LYS D N 1
ATOM 9357 C CA . LYS D 2 100 ? 27.49793 -26.11459 -37.06315 1.000 86.66387 119 LYS D CA 1
ATOM 9358 C C . LYS D 2 100 ? 27.29094 -24.72630 -37.66660 1.000 77.41383 119 LYS D C 1
ATOM 9359 O O . LYS D 2 100 ? 26.93581 -23.77252 -36.98302 1.000 77.59780 119 LYS D O 1
ATOM 9378 N N . MET D 2 101 ? 27.53631 -24.61953 -38.96330 1.000 75.06888 120 MET D N 1
ATOM 9379 C CA . MET D 2 101 ? 27.29396 -23.41770 -39.73659 1.000 67.35869 120 MET D CA 1
ATOM 9380 C C . MET D 2 101 ? 25.99668 -23.58709 -40.50087 1.000 53.93792 120 MET D C 1
ATOM 9381 O O . MET D 2 101 ? 25.47854 -24.68735 -40.63219 1.000 58.11910 120 MET D O 1
ATOM 9395 N N . TRP D 2 102 ? 25.47428 -22.47849 -41.02020 1.000 56.91126 121 TRP D N 1
ATOM 9396 C CA . TRP D 2 102 ? 24.10836 -22.43900 -41.52393 1.000 55.98549 121 TRP D CA 1
ATOM 9397 C C . TRP D 2 102 ? 24.04940 -22.10225 -43.00368 1.000 57.65928 121 TRP D C 1
ATOM 9398 O O . TRP D 2 102 ? 24.93725 -21.44419 -43.55107 1.000 52.91522 121 TRP D O 1
ATOM 9419 N N . GLU D 2 103 ? 22.98724 -22.58954 -43.63739 1.000 54.06866 122 GLU D N 1
ATOM 9420 C CA . GLU D 2 103 ? 22.52851 -22.11144 -44.93084 1.000 51.42793 122 GLU D CA 1
ATOM 9421 C C . GLU D 2 103 ? 21.16364 -21.50903 -44.73982 1.000 50.95966 122 GLU D C 1
ATOM 9422 O O . GLU D 2 103 ? 20.40001 -21.96424 -43.89625 1.000 50.43885 122 GLU D O 1
ATOM 9434 N N . GLY D 2 104 ? 20.85980 -20.49999 -45.52811 1.000 48.78604 123 GLY D N 1
ATOM 9435 C CA . GLY D 2 104 ? 19.56885 -19.85848 -45.46474 1.000 49.83016 123 GLY D CA 1
ATOM 9436 C C . GLY D 2 104 ? 19.70677 -18.36095 -45.55818 1.000 50.71219 123 GLY D C 1
ATOM 9437 O O . GLY D 2 104 ? 20.52541 -17.86622 -46.32356 1.000 50.37196 123 GLY D O 1
ATOM 9441 N N . HIS D 2 105 ? 18.90271 -17.61174 -44.80541 1.000 50.79302 124 HIS D N 1
ATOM 9442 C CA . HIS D 2 105 ? 19.03993 -16.15440 -44.77970 1.000 51.08268 124 HIS D CA 1
ATOM 9443 C C . HIS D 2 105 ? 18.76034 -15.65944 -43.36797 1.000 49.54356 124 HIS D C 1
ATOM 9444 O O . HIS D 2 105 ? 18.08108 -16.32370 -42.57716 1.000 48.90675 124 HIS D O 1
ATOM 9459 N N . VAL D 2 106 ? 19.34686 -14.51409 -43.03912 1.000 48.36807 125 VAL D N 1
ATOM 9460 C CA . VAL D 2 106 ? 19.18837 -13.90356 -41.71830 1.000 48.96647 125 VAL D CA 1
ATOM 9461 C C . VAL D 2 106 ? 19.29395 -12.38852 -41.87874 1.000 50.40828 125 VAL D C 1
ATOM 9462 O O . VAL D 2 106 ? 19.89699 -11.88898 -42.82656 1.000 52.74893 125 VAL D O 1
ATOM 9475 N N . ASP D 2 107 ? 18.67423 -11.65539 -40.97419 1.000 49.34180 126 ASP D N 1
ATOM 9476 C CA . ASP D 2 107 ? 18.64696 -10.20704 -41.04217 1.000 52.50499 126 ASP D CA 1
ATOM 9477 C C . ASP D 2 107 ? 19.58914 -9.58596 -40.02155 1.000 55.41138 126 ASP D C 1
ATOM 9478 O O . ASP D 2 107 ? 19.77305 -10.10298 -38.91251 1.000 50.60594 126 ASP D O 1
ATOM 9487 N N . GLY D 2 108 ? 20.16935 -8.45012 -40.39620 1.000 52.67561 127 GLY D N 1
ATOM 9488 C CA . GLY D 2 108 ? 20.78407 -7.59385 -39.39518 1.000 51.86859 127 GLY D CA 1
ATOM 9489 C C . GLY D 2 108 ? 19.75833 -7.02408 -38.44424 1.000 58.48582 127 GLY D C 1
ATOM 9490 O O . GLY D 2 108 ? 18.56067 -7.05708 -38.70842 1.000 62.31788 127 GLY D O 1
ATOM 9494 N N . ALA D 2 109 ? 20.24844 -6.48196 -37.32297 1.000 59.31520 128 ALA D N 1
ATOM 9495 C CA . ALA D 2 109 ? 19.36151 -5.99019 -36.27414 1.000 61.01326 128 ALA D CA 1
ATOM 9496 C C . ALA D 2 109 ? 18.76879 -4.62241 -36.57906 1.000 73.36605 128 ALA D C 1
ATOM 9497 O O . ALA D 2 109 ? 17.90401 -4.17367 -35.84375 1.000 69.12860 128 ALA D O 1
ATOM 9504 N N . GLY D 2 110 ? 19.20045 -3.94367 -37.62129 1.000 70.35937 129 GLY D N 1
ATOM 9505 C CA . GLY D 2 110 ? 18.50982 -2.73845 -38.04517 1.000 70.74981 129 GLY D CA 1
ATOM 9506 C C . GLY D 2 110 ? 19.30750 -1.47550 -37.77285 1.000 73.30434 129 GLY D C 1
ATOM 9507 O O . GLY D 2 110 ? 20.07398 -1.38118 -36.80374 1.000 73.37457 129 GLY D O 1
ATOM 9511 N N . THR D 2 111 ? 19.09836 -0.47662 -38.62980 1.000 70.81188 130 THR D N 1
ATOM 9512 C CA . THR D 2 111 ? 19.65359 0.85934 -38.47391 1.000 68.66270 130 THR D CA 1
ATOM 9513 C C . THR D 2 111 ? 18.49658 1.83820 -38.36559 1.000 70.96825 130 THR D C 1
ATOM 9514 O O . THR D 2 111 ? 17.73781 1.99782 -39.32573 1.000 72.77685 130 THR D O 1
ATOM 9525 N N . VAL D 2 112 ? 18.37467 2.50397 -37.21458 1.000 75.94859 131 VAL D N 1
ATOM 9526 C CA . VAL D 2 112 ? 17.34252 3.52290 -36.99799 1.000 78.01364 131 VAL D CA 1
ATOM 9527 C C . VAL D 2 112 ? 17.91310 4.87317 -37.42229 1.000 85.81290 131 VAL D C 1
ATOM 9528 O O . VAL D 2 112 ? 18.71228 5.47969 -36.68739 1.000 78.74147 131 VAL D O 1
ATOM 9541 N N . LEU D 2 113 ? 17.47627 5.35920 -38.59690 1.000 81.15972 132 LEU D N 1
ATOM 9542 C CA . LEU D 2 113 ? 17.92470 6.62747 -39.14104 1.000 91.70781 132 LEU D CA 1
ATOM 9543 C C . LEU D 2 113 ? 16.90472 7.71915 -38.84415 1.000 90.08617 132 LEU D C 1
ATOM 9544 O O . LEU D 2 113 ? 15.70319 7.52268 -39.04967 1.000 91.75847 132 LEU D O 1
ATOM 9560 N N . THR D 2 114 ? 17.39124 8.85993 -38.35974 1.000 98.59357 133 THR D N 1
ATOM 9561 C CA . THR D 2 114 ? 16.61233 10.08886 -38.23556 1.000 100.78547 133 THR D CA 1
ATOM 9562 C C . THR D 2 114 ? 17.25448 11.17146 -39.10076 1.000 112.00335 133 THR D C 1
ATOM 9563 O O . THR D 2 114 ? 18.46706 11.40680 -39.00830 1.000 97.03127 133 THR D O 1
ATOM 9574 N N . VAL D 2 115 ? 16.44423 11.83537 -39.92862 1.000 105.18156 134 VAL D N 1
ATOM 9575 C CA . VAL D 2 115 ? 16.90781 12.89525 -40.81901 1.000 102.40760 134 VAL D CA 1
ATOM 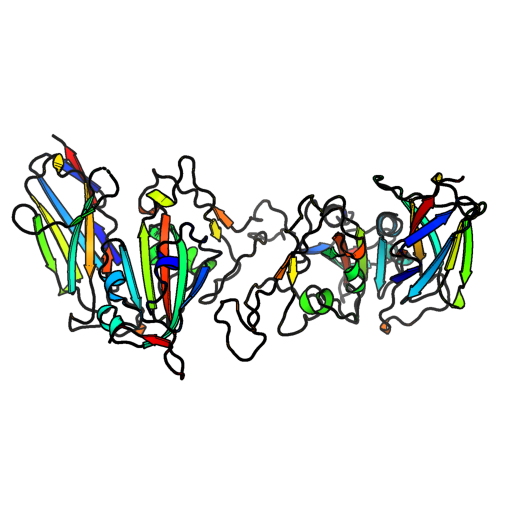9576 C C . VAL D 2 115 ? 16.36308 14.21599 -40.28167 1.000 101.92483 134 VAL D C 1
ATOM 9577 O O . VAL D 2 115 ? 15.14402 14.39665 -40.21900 1.000 104.95556 134 VAL D O 1
ATOM 9590 N N . ASN D 2 116 ? 17.25041 15.14303 -39.91422 1.000 134.47430 135 ASN D N 1
ATOM 9591 C CA . ASN D 2 116 ? 16.86096 16.41975 -39.32543 1.000 148.82069 135 ASN D CA 1
ATOM 9592 C C . ASN D 2 116 ? 17.21217 17.57758 -40.26606 1.000 142.17661 135 ASN D C 1
ATOM 9593 O O . ASN D 2 116 ? 18.17638 17.51881 -41.03663 1.000 129.87428 135 ASN D O 1
ATOM 9604 N N . GLN D 2 117 ? 16.38800 18.62862 -40.22193 1.000 143.60037 136 GLN D N 1
ATOM 9605 C CA . GLN D 2 117 ? 16.53557 19.79256 -41.09901 1.000 123.93363 136 GLN D CA 1
ATOM 9606 C C . GLN D 2 117 ? 15.52282 20.85428 -40.68028 1.000 143.16151 136 GLN D C 1
ATOM 9607 O O . GLN D 2 117 ? 14.34434 20.76577 -41.02876 1.000 146.98796 136 GLN D O 1
#

Nearest PDB structures (foldseek):
  7ora-assembly2_C  TM=9.992E-01  e=7.784E-43  Severe acute respiratory syndrome coronavirus 2
  8e1g-assembly1_A  TM=9.910E-01  e=7.784E-43  Severe acute respiratory syndrome coronavirus 2
  7lxy-assembly1_A  TM=9.981E-01  e=1.861E-42  Severe acute respiratory syndrome coronavirus 2
  7ps4-assembly1_E  TM=9.919E-01  e=2.243E-42  Severe acute respiratory syndrome coronavirus 2
  7nx9-assembly1_E  TM=9.824E-01  e=4.181E-42  Severe acute respiratory syndrome coronavirus 2

Organism: Severe acute respiratory syndrome coronavirus 2 (NCBI:txid2697049)

B-factor: mean 69.23, std 22.82, range [33.83, 212.75]